Protein AF-0000000078827283 (afdb_homodimer)

Structure (mmCIF, N/CA/C/O backbone):
data_AF-0000000078827283-model_v1
#
loop_
_entity.id
_entity.type
_entity.pdbx_description
1 polymer Mdh
#
loop_
_atom_site.group_PDB
_atom_site.id
_atom_site.type_symbol
_atom_site.label_atom_id
_atom_site.label_alt_id
_atom_site.label_comp_id
_atom_site.label_asym_id
_atom_site.label_entity_id
_atom_site.label_seq_id
_atom_site.pdbx_PDB_ins_code
_atom_site.Cartn_x
_atom_site.Cartn_y
_atom_site.Cartn_z
_atom_site.occupancy
_atom_site.B_iso_or_equiv
_atom_site.auth_seq_id
_atom_site.auth_comp_id
_atom_site.auth_asym_id
_atom_site.auth_atom_id
_atom_site.pdbx_PDB_model_num
ATOM 1 N N . MET A 1 1 ? -11.781 17.469 27.25 1 66.62 1 MET A N 1
ATOM 2 C CA . MET A 1 1 ? -11.227 18.688 26.656 1 66.62 1 MET A CA 1
ATOM 3 C C . MET A 1 1 ? -12.344 19.547 26.062 1 66.62 1 MET A C 1
ATOM 5 O O . MET A 1 1 ? -13.289 19.031 25.469 1 66.62 1 MET A O 1
ATOM 9 N N . THR A 1 2 ? -12.328 20.781 26.469 1 82.56 2 THR A N 1
ATOM 10 C CA . THR A 1 2 ? -13.344 21.719 26 1 82.56 2 THR A CA 1
ATOM 11 C C . THR A 1 2 ? -13.039 22.188 24.594 1 82.56 2 THR A C 1
ATOM 13 O O . THR A 1 2 ? -11.883 22.422 24.25 1 82.56 2 THR A O 1
ATOM 16 N N . TYR A 1 3 ? -14.07 22.078 23.703 1 89.25 3 TYR A N 1
ATOM 17 C CA . TYR A 1 3 ? -13.914 22.469 22.312 1 89.25 3 TYR A CA 1
ATOM 18 C C . TYR A 1 3 ? -14.781 23.672 21.984 1 89.25 3 TYR A C 1
ATOM 20 O O . TYR A 1 3 ? -15.852 23.859 22.578 1 89.25 3 TYR A O 1
ATOM 28 N N . SER A 1 4 ? -14.297 24.547 21.188 1 91.44 4 SER A N 1
ATOM 29 C CA . SER A 1 4 ? -15.047 25.625 20.578 1 91.44 4 SER A CA 1
ATOM 30 C C . SER A 1 4 ? -15.047 25.516 19.047 1 91.44 4 SER A C 1
ATOM 32 O O . SER A 1 4 ? -14.094 25.016 18.453 1 91.44 4 SER A O 1
ATOM 34 N N . LYS A 1 5 ? -16.125 25.969 18.438 1 95.12 5 LYS A N 1
ATOM 35 C CA . LYS A 1 5 ? -16.203 26 16.984 1 95.12 5 LYS A CA 1
ATOM 36 C C . LYS A 1 5 ? -15.75 27.344 16.438 1 95.12 5 LYS A C 1
ATOM 38 O O . LYS A 1 5 ? -16.266 28.391 16.844 1 95.12 5 LYS A O 1
ATOM 43 N N . VAL A 1 6 ? -14.852 27.312 15.562 1 95.44 6 VAL A N 1
ATOM 44 C CA . VAL A 1 6 ? -14.258 28.531 15.031 1 95.44 6 VAL A CA 1
ATOM 45 C C . VAL A 1 6 ? -14.523 28.625 13.531 1 95.44 6 VAL A C 1
ATOM 47 O O . VAL A 1 6 ? -14.445 27.625 12.812 1 95.44 6 VAL A O 1
ATOM 50 N N . LYS A 1 7 ? -14.789 29.844 13.023 1 95.69 7 LYS A N 1
ATOM 51 C CA . LYS A 1 7 ? -15.062 30.031 11.609 1 95.69 7 LYS A CA 1
ATOM 52 C C . LYS A 1 7 ? -13.789 29.891 10.773 1 95.69 7 LYS A C 1
ATOM 54 O O . LYS A 1 7 ? -12.727 30.375 11.172 1 95.69 7 LYS A O 1
ATOM 59 N N . TYR A 1 8 ? -13.938 29.328 9.617 1 96.88 8 TYR A N 1
ATOM 60 C CA . TYR A 1 8 ? -12.82 29.047 8.719 1 96.88 8 TYR A CA 1
ATOM 61 C C . TYR A 1 8 ? -12.156 30.328 8.242 1 96.88 8 TYR A C 1
ATOM 63 O O . TYR A 1 8 ? -10.922 30.438 8.242 1 96.88 8 TYR A O 1
ATOM 71 N N . GLU A 1 9 ? -12.875 31.359 7.824 1 96.25 9 GLU A N 1
ATOM 72 C CA . GLU A 1 9 ? -12.367 32.562 7.168 1 96.25 9 GLU A CA 1
ATOM 73 C C . GLU A 1 9 ? -11.406 33.312 8.07 1 96.25 9 GLU A C 1
ATOM 75 O O . GLU A 1 9 ? -10.32 33.719 7.645 1 96.25 9 GLU A O 1
ATOM 80 N N . GLY A 1 10 ? -11.812 33.531 9.297 1 95.56 10 GLY A N 1
ATOM 81 C CA . GLY A 1 10 ? -10.945 34.219 10.25 1 95.56 10 GLY A CA 1
ATOM 82 C C . GLY A 1 10 ? -9.672 33.438 10.555 1 95.56 10 GLY A C 1
ATOM 83 O O . GLY A 1 10 ? -8.602 34.031 10.68 1 95.56 10 GLY A O 1
ATOM 84 N N . LEU A 1 11 ? -9.883 32.125 10.688 1 96.31 11 LEU A N 1
ATOM 85 C CA . LEU A 1 11 ? -8.75 31.266 10.961 1 96.31 11 LEU A CA 1
ATOM 86 C C . LEU A 1 11 ? -7.742 31.312 9.82 1 96.31 11 LEU A C 1
ATOM 88 O O . LEU A 1 11 ? -6.531 31.344 10.047 1 96.31 11 LEU A O 1
ATOM 92 N N . LYS A 1 12 ? -8.203 31.234 8.609 1 97.88 12 LYS A N 1
ATOM 93 C CA . LYS A 1 12 ? -7.348 31.281 7.426 1 97.88 12 LYS A CA 1
ATOM 94 C C . LYS A 1 12 ? -6.547 32.594 7.387 1 97.88 12 LYS A C 1
ATOM 96 O O . LYS A 1 12 ? -5.336 32.562 7.16 1 97.88 12 LYS A O 1
ATOM 101 N N . LYS A 1 13 ? -7.215 33.688 7.562 1 97.88 13 LYS A N 1
ATOM 102 C CA . LYS A 1 13 ? -6.555 35 7.551 1 97.88 13 LYS A CA 1
ATOM 103 C C . LYS A 1 13 ? -5.48 35.094 8.633 1 97.88 13 LYS A C 1
ATOM 105 O O . LYS A 1 13 ? -4.383 35.594 8.383 1 97.88 13 LYS A O 1
ATOM 110 N N . LEU A 1 14 ? -5.832 34.625 9.797 1 97.62 14 LEU A N 1
ATOM 111 C CA . LEU A 1 14 ? -4.887 34.625 10.906 1 97.62 14 LEU A CA 1
ATOM 112 C C . LEU A 1 14 ? -3.643 33.812 10.57 1 97.62 14 LEU A C 1
ATOM 114 O O . LEU A 1 14 ? -2.518 34.281 10.789 1 97.62 14 LEU A O 1
ATOM 118 N N . CYS A 1 15 ? -3.861 32.625 10.078 1 97.75 15 CYS A N 1
ATOM 119 C CA . CYS A 1 15 ? -2.746 31.75 9.727 1 97.75 15 CYS A CA 1
ATOM 120 C C . CYS A 1 15 ? -1.865 32.375 8.664 1 97.75 15 CYS A C 1
ATOM 122 O O . CYS A 1 15 ? -0.638 32.344 8.75 1 97.75 15 CYS A O 1
ATOM 124 N N . ASP A 1 16 ? -2.488 32.938 7.645 1 98.31 16 ASP A N 1
ATOM 125 C CA . ASP A 1 16 ? -1.742 33.625 6.598 1 98.31 16 ASP A CA 1
ATOM 126 C C . ASP A 1 16 ? -0.838 34.719 7.184 1 98.31 16 ASP A C 1
ATOM 128 O O . ASP A 1 16 ? 0.349 34.781 6.859 1 98.31 16 ASP A O 1
ATOM 132 N N . ILE A 1 17 ? -1.369 35.531 8.039 1 98.12 17 ILE A N 1
ATOM 133 C CA . ILE A 1 17 ? -0.633 36.656 8.641 1 98.12 17 ILE A CA 1
ATOM 134 C C . ILE A 1 17 ? 0.524 36.094 9.477 1 98.12 17 ILE A C 1
ATOM 136 O O . ILE A 1 17 ? 1.636 36.625 9.422 1 98.12 17 ILE A O 1
ATOM 140 N N . VAL A 1 18 ? 0.256 35.094 10.219 1 98.06 18 VAL A N 1
ATOM 141 C CA . VAL A 1 18 ? 1.278 34.5 11.086 1 98.06 18 VAL A CA 1
ATOM 142 C C . VAL A 1 18 ? 2.449 34 10.242 1 98.06 18 VAL A C 1
ATOM 144 O O . VAL A 1 18 ? 3.609 34.281 10.555 1 98.06 18 VAL A O 1
ATOM 147 N N . PHE A 1 19 ? 2.178 33.281 9.156 1 98.31 19 PHE A N 1
ATOM 148 C CA . PHE A 1 19 ? 3.252 32.75 8.328 1 98.31 19 PHE A CA 1
ATOM 149 C C . PHE A 1 19 ? 3.975 33.875 7.594 1 98.31 19 PHE A C 1
ATOM 151 O O . PHE A 1 19 ? 5.184 33.781 7.363 1 98.31 19 PHE A O 1
ATOM 158 N N . GLU A 1 20 ? 3.25 34.938 7.215 1 98.25 20 GLU A N 1
ATOM 159 C CA . GLU A 1 20 ? 3.914 36.094 6.652 1 98.25 20 GLU A CA 1
ATOM 160 C C . GLU A 1 20 ? 4.867 36.719 7.66 1 98.25 20 GLU A C 1
ATOM 162 O O . GLU A 1 20 ? 5.953 37.188 7.297 1 98.25 20 GLU A O 1
ATOM 167 N N . LYS A 1 21 ? 4.441 36.75 8.922 1 97.81 21 LYS A N 1
ATOM 168 C CA . LYS A 1 21 ? 5.273 37.312 9.977 1 97.81 21 LYS A CA 1
ATOM 169 C C . LYS A 1 21 ? 6.52 36.469 10.219 1 97.81 21 LYS A C 1
ATOM 171 O O . LYS A 1 21 ? 7.551 37 10.648 1 97.81 21 LYS A O 1
ATOM 176 N N . PHE A 1 22 ? 6.453 35.219 9.922 1 97.31 22 PHE A N 1
ATOM 177 C CA . PHE A 1 22 ? 7.621 34.375 10 1 97.31 22 PHE A CA 1
ATOM 178 C C . PHE A 1 22 ? 8.602 34.688 8.883 1 97.31 22 PHE A C 1
ATOM 180 O O . PHE A 1 22 ? 9.781 34.312 8.961 1 97.31 22 PHE A O 1
ATOM 187 N N . GLY A 1 23 ? 8.094 35.312 7.777 1 97.69 23 GLY A N 1
ATOM 188 C CA . GLY A 1 23 ? 8.977 35.719 6.695 1 97.69 23 GLY A CA 1
ATOM 189 C C . GLY A 1 23 ? 8.602 35.094 5.363 1 97.69 23 GLY A C 1
ATOM 190 O O . GLY A 1 23 ? 9.227 35.406 4.34 1 97.69 23 GLY A O 1
ATOM 191 N N . PHE A 1 24 ? 7.543 34.312 5.34 1 98.31 24 PHE A N 1
ATOM 192 C CA . PHE A 1 24 ? 7.102 33.719 4.078 1 98.31 24 PHE A CA 1
ATOM 193 C C . PHE A 1 24 ? 6.398 34.781 3.215 1 98.31 24 PHE A C 1
ATOM 195 O O . PHE A 1 24 ? 5.797 35.719 3.734 1 98.31 24 PHE A O 1
ATOM 202 N N . SER A 1 25 ? 6.484 34.625 1.895 1 98.12 25 SER A N 1
ATOM 203 C CA . SER A 1 25 ? 5.703 35.469 0.992 1 98.12 25 SER A CA 1
ATOM 204 C C . SER A 1 25 ? 4.207 35.25 1.171 1 98.12 25 SER A C 1
ATOM 206 O O . SER A 1 25 ? 3.797 34.219 1.722 1 98.12 25 SER A O 1
ATOM 208 N N . PRO A 1 26 ? 3.367 36.094 0.736 1 98.25 26 PRO A N 1
ATOM 209 C CA . PRO A 1 26 ? 1.921 35.875 0.806 1 98.25 26 PRO A CA 1
ATOM 210 C C . PRO A 1 26 ? 1.479 34.594 0.107 1 98.25 26 PRO A C 1
ATOM 212 O O . PRO A 1 26 ? 0.624 33.875 0.621 1 98.25 26 PRO A O 1
ATOM 215 N N . GLU A 1 27 ? 2.086 34.312 -1.007 1 98 27 GLU A N 1
ATOM 216 C CA . GLU A 1 27 ? 1.748 33.125 -1.757 1 98 27 GLU A CA 1
ATOM 217 C C . GLU A 1 27 ? 2.129 31.859 -0.979 1 98 27 GLU A C 1
ATOM 219 O O . GLU A 1 27 ? 1.332 30.922 -0.875 1 98 27 GLU A O 1
ATOM 224 N N . ASP A 1 28 ? 3.346 31.828 -0.481 1 98.31 28 ASP A N 1
ATOM 225 C CA . ASP A 1 28 ? 3.82 30.703 0.303 1 98.31 28 ASP A CA 1
ATOM 226 C C . ASP A 1 28 ? 2.984 30.516 1.568 1 98.31 28 ASP A C 1
ATOM 228 O O . ASP A 1 28 ? 2.627 29.391 1.927 1 98.31 28 ASP A O 1
ATOM 232 N N . SER A 1 29 ? 2.693 31.656 2.221 1 98.5 29 SER A N 1
ATOM 233 C CA . SER A 1 29 ? 1.852 31.609 3.412 1 98.5 29 SER A CA 1
ATOM 234 C C . SER A 1 29 ? 0.492 30.984 3.105 1 98.5 29 SER A C 1
ATOM 236 O O . SER A 1 29 ? 0.003 30.141 3.861 1 98.5 29 SER A O 1
ATOM 238 N N . GLY A 1 30 ? -0.07 31.453 1.986 1 98.38 30 GLY A N 1
ATOM 239 C CA . GLY A 1 30 ? -1.341 30.875 1.562 1 98.38 30 GLY A CA 1
ATOM 240 C C . GLY A 1 30 ? -1.286 29.375 1.352 1 98.38 30 GLY A C 1
ATOM 241 O O . GLY A 1 30 ? -2.213 28.656 1.728 1 98.38 30 GLY A O 1
ATOM 242 N N . THR A 1 31 ? -0.234 28.875 0.751 1 98.06 31 THR A N 1
ATOM 243 C CA . THR A 1 31 ? -0.052 27.453 0.49 1 98.06 31 THR A CA 1
ATOM 244 C C . THR A 1 31 ? 0.039 26.672 1.797 1 98.06 31 THR A C 1
ATOM 246 O O . THR A 1 31 ? -0.623 25.656 1.959 1 98.06 31 THR A O 1
ATOM 249 N N . ILE A 1 32 ? 0.852 27.156 2.695 1 98.5 32 ILE A N 1
ATOM 250 C CA . ILE A 1 32 ? 1.038 26.484 3.975 1 98.5 32 ILE A CA 1
ATOM 251 C C . ILE A 1 32 ? -0.289 26.422 4.727 1 98.5 32 ILE A C 1
ATOM 253 O O . ILE A 1 32 ? -0.672 25.375 5.242 1 98.5 32 ILE A O 1
ATOM 257 N N . THR A 1 33 ? -0.999 27.531 4.742 1 98.5 33 THR A N 1
ATOM 258 C CA . THR A 1 33 ? -2.281 27.656 5.426 1 98.5 33 THR A CA 1
ATOM 259 C C . THR A 1 33 ? -3.311 26.703 4.816 1 98.5 33 THR A C 1
ATOM 261 O O . THR A 1 33 ? -4.055 26.047 5.543 1 98.5 33 THR A O 1
ATOM 264 N N . ASP A 1 34 ? -3.344 26.656 3.506 1 98.25 34 ASP A N 1
ATOM 265 C CA . ASP A 1 34 ? -4.301 25.781 2.816 1 98.25 34 ASP A CA 1
ATOM 266 C C . ASP A 1 34 ? -4.117 24.328 3.225 1 98.25 34 ASP A C 1
ATOM 268 O O . ASP A 1 34 ? -5.094 23.625 3.5 1 98.25 34 ASP A O 1
ATOM 272 N N . VAL A 1 35 ? -2.881 23.875 3.23 1 98.12 35 VAL A N 1
ATOM 273 C CA . VAL A 1 35 ? -2.602 22.484 3.6 1 98.12 35 VAL A CA 1
ATOM 274 C C . VAL A 1 35 ? -2.992 22.25 5.059 1 98.12 35 VAL A C 1
ATOM 276 O O . VAL A 1 35 ? -3.633 21.25 5.383 1 98.12 35 VAL A O 1
ATOM 279 N N . LEU A 1 36 ? -2.59 23.172 5.895 1 97.25 36 LEU A N 1
ATOM 280 C CA . LEU A 1 36 ? -2.828 23.062 7.332 1 97.25 36 LEU A CA 1
ATOM 281 C C . LEU A 1 36 ? -4.32 22.984 7.629 1 97.25 36 LEU A C 1
ATOM 283 O O . LEU A 1 36 ? -4.777 22.078 8.32 1 97.25 36 LEU A O 1
ATOM 287 N N . LEU A 1 37 ? -5.094 23.859 7.07 1 97.88 37 LEU A N 1
ATOM 288 C CA . LEU A 1 37 ? -6.504 23.969 7.426 1 97.88 37 LEU A CA 1
ATOM 289 C C . LEU A 1 37 ? -7.328 22.906 6.715 1 97.88 37 LEU A C 1
ATOM 291 O O . LEU A 1 37 ? -8.383 22.484 7.211 1 97.88 37 LEU A O 1
ATOM 295 N N . LEU A 1 38 ? -6.887 22.453 5.562 1 98.19 38 LEU A N 1
ATOM 296 C CA . LEU A 1 38 ? -7.605 21.359 4.914 1 98.19 38 LEU A CA 1
ATOM 297 C C . LEU A 1 38 ? -7.629 20.125 5.809 1 98.19 38 LEU A C 1
ATOM 299 O O . LEU A 1 38 ? -8.609 19.375 5.812 1 98.19 38 LEU A O 1
ATOM 303 N N . SER A 1 39 ? -6.516 19.906 6.504 1 96.75 39 SER A N 1
ATOM 304 C CA . SER A 1 39 ? -6.488 18.812 7.457 1 96.75 39 SER A CA 1
ATOM 305 C C . SER A 1 39 ? -7.621 18.922 8.469 1 96.75 39 SER A C 1
ATOM 307 O O . SER A 1 39 ? -8.32 17.953 8.742 1 96.75 39 SER A O 1
ATOM 309 N N . ASP A 1 40 ? -7.816 20.094 9.047 1 96.12 40 ASP A N 1
ATOM 310 C CA . ASP A 1 40 ? -8.914 20.328 9.984 1 96.12 40 ASP A CA 1
ATOM 311 C C . ASP A 1 40 ? -10.266 20.125 9.297 1 96.12 40 ASP A C 1
ATOM 313 O O . ASP A 1 40 ? -11.172 19.5 9.867 1 96.12 40 ASP A O 1
ATOM 317 N N . LEU A 1 41 ? -10.391 20.656 8.125 1 98.06 41 LEU A N 1
ATOM 318 C CA . LEU A 1 41 ? -11.641 20.562 7.391 1 98.06 41 LEU A CA 1
ATOM 319 C C . LEU A 1 41 ? -11.984 19.125 7.062 1 98.06 41 LEU A C 1
ATOM 321 O O . LEU A 1 41 ? -13.164 18.766 6.984 1 98.06 41 LEU A O 1
ATOM 325 N N . PHE A 1 42 ? -10.977 18.234 6.879 1 97.38 42 PHE A N 1
ATOM 326 C CA . PHE A 1 42 ? -11.172 16.812 6.605 1 97.38 42 PHE A CA 1
ATOM 327 C C . PHE A 1 42 ? -11.406 16.047 7.898 1 97.38 42 PHE A C 1
ATOM 329 O O . PHE A 1 42 ? -11.641 14.836 7.867 1 97.38 42 PHE A O 1
ATOM 336 N N . GLY A 1 43 ? -11.289 16.75 9.016 1 93.69 43 GLY A N 1
ATOM 337 C CA . GLY A 1 43 ? -11.508 16.109 10.297 1 93.69 43 GLY A CA 1
ATOM 338 C C . GLY A 1 43 ? -10.25 15.445 10.852 1 93.69 43 GLY A C 1
ATOM 339 O O . GLY A 1 43 ? -10.328 14.609 11.75 1 93.69 43 GLY A O 1
ATOM 340 N N . ILE A 1 44 ? -9.148 15.766 10.312 1 91.56 44 ILE A N 1
ATOM 341 C CA . ILE A 1 44 ? -7.867 15.234 10.773 1 91.56 44 ILE A CA 1
ATOM 342 C C . ILE A 1 44 ? -7.172 16.266 11.664 1 91.56 44 ILE A C 1
ATOM 344 O O . ILE A 1 44 ? -6.188 16.891 11.258 1 91.56 44 ILE A O 1
ATOM 348 N N . GLU A 1 45 ? -7.566 16.281 12.812 1 87.81 45 GLU A N 1
ATOM 349 C CA . GLU A 1 45 ? -7.141 17.312 13.758 1 87.81 45 GLU A CA 1
ATOM 350 C C . GLU A 1 45 ? -5.645 17.219 14.031 1 87.81 45 GLU A C 1
ATOM 352 O O . GLU A 1 45 ? -4.977 18.234 14.219 1 87.81 45 GLU A O 1
ATOM 357 N N . SER A 1 46 ? -5.102 16.016 13.977 1 85.38 46 SER A N 1
ATOM 358 C CA . SER A 1 46 ? -3.717 15.75 14.359 1 85.38 46 SER A CA 1
ATOM 359 C C . SER A 1 46 ? -2.746 16.5 13.445 1 85.38 46 SER A C 1
ATOM 361 O O . SER A 1 46 ? -1.596 16.734 13.82 1 85.38 46 SER A O 1
ATOM 363 N N . HIS A 1 47 ? -3.229 16.859 12.258 1 91.44 47 HIS A N 1
ATOM 364 C CA . HIS A 1 47 ? -2.346 17.5 11.289 1 91.44 47 HIS A CA 1
ATOM 365 C C . HIS A 1 47 ? -2.844 18.906 10.938 1 91.44 47 HIS A C 1
ATOM 367 O O . HIS A 1 47 ? -2.357 19.516 9.984 1 91.44 47 HIS A O 1
ATOM 373 N N . GLY A 1 48 ? -3.785 19.406 11.672 1 93.56 48 GLY A N 1
ATOM 374 C CA . GLY A 1 48 ? -4.402 20.688 11.391 1 93.56 48 GLY A CA 1
ATOM 375 C C . GLY A 1 48 ? -3.715 21.844 12.086 1 93.56 48 GLY A C 1
ATOM 376 O O . GLY A 1 48 ? -2.49 21.859 12.227 1 93.56 48 GLY A O 1
ATOM 377 N N . ILE A 1 49 ? -4.445 22.828 12.461 1 93.19 49 ILE A N 1
ATOM 378 C CA . ILE A 1 49 ? -3.955 24.109 12.969 1 93.19 49 ILE A CA 1
ATOM 379 C C . ILE A 1 49 ? -3.197 23.891 14.273 1 93.19 49 ILE A C 1
ATOM 381 O O . ILE A 1 49 ? -2.359 24.703 14.664 1 93.19 49 ILE A O 1
ATOM 385 N N . GLN A 1 50 ? -3.459 22.781 14.922 1 90.44 50 GLN A N 1
ATOM 386 C CA . GLN A 1 50 ? -2.721 22.5 16.141 1 90.44 50 GLN A CA 1
ATOM 387 C C . GLN A 1 50 ? -1.229 22.328 15.859 1 90.44 50 GLN A C 1
ATOM 389 O O . GLN A 1 50 ? -0.403 22.453 16.766 1 90.44 50 GLN A O 1
ATOM 394 N N . ARG A 1 51 ? -0.879 22.109 14.633 1 92.56 51 ARG A N 1
ATOM 395 C CA . ARG A 1 51 ? 0.523 21.969 14.25 1 92.56 51 ARG A CA 1
ATOM 396 C C . ARG A 1 51 ? 1.195 23.344 14.133 1 92.56 51 ARG A C 1
ATOM 398 O O . ARG A 1 51 ? 2.416 23.422 13.984 1 92.56 51 ARG A O 1
ATOM 405 N N . LEU A 1 52 ? 0.451 24.391 14.219 1 95.06 52 LEU A N 1
ATOM 406 C CA . LEU A 1 52 ? 1.028 25.734 14.125 1 95.06 52 LEU A CA 1
ATOM 407 C C . LEU A 1 52 ? 2.107 25.938 15.188 1 95.06 52 LEU A C 1
ATOM 409 O O . LEU A 1 52 ? 3.143 26.547 14.914 1 95.06 52 LEU A O 1
ATOM 413 N N . VAL A 1 53 ? 1.899 25.438 16.375 1 93.88 53 VAL A N 1
ATOM 414 C CA . VAL A 1 53 ? 2.861 25.594 17.469 1 93.88 53 VAL A CA 1
ATOM 415 C C . VAL A 1 53 ? 4.141 24.828 17.125 1 93.88 53 VAL A C 1
ATOM 417 O O . VAL A 1 53 ? 5.242 25.281 17.453 1 93.88 53 VAL A O 1
ATOM 420 N N . LYS A 1 54 ? 3.941 23.688 16.562 1 92 54 LYS A N 1
ATOM 421 C CA . LYS A 1 54 ? 5.09 22.906 16.109 1 92 54 LYS A CA 1
ATOM 422 C C . LYS A 1 54 ? 5.898 23.672 15.062 1 92 54 LYS A C 1
ATOM 424 O O . LYS A 1 54 ? 7.125 23.734 15.148 1 92 54 LYS A O 1
ATOM 429 N N . TYR A 1 55 ? 5.219 24.219 14.094 1 95.38 55 TYR A N 1
ATOM 430 C CA . TYR A 1 55 ? 5.898 24.969 13.047 1 95.38 55 TYR A CA 1
ATOM 431 C C . TYR A 1 55 ? 6.59 26.203 13.609 1 95.38 55 TYR A C 1
ATOM 433 O O . TYR A 1 55 ? 7.703 26.547 13.195 1 95.38 55 TYR A O 1
ATOM 441 N N . TYR A 1 56 ? 5.906 26.844 14.539 1 95.88 56 TYR A N 1
ATOM 442 C CA . TYR A 1 56 ? 6.504 27.984 15.227 1 95.88 56 TYR A CA 1
ATOM 443 C C . TYR A 1 56 ? 7.832 27.609 15.867 1 95.88 56 TYR A C 1
ATOM 445 O O . TYR A 1 56 ? 8.852 28.266 15.648 1 95.88 56 TYR A O 1
ATOM 453 N N . SER A 1 57 ? 7.824 26.547 16.609 1 94.56 57 SER A N 1
ATOM 454 C CA . SER A 1 57 ? 9.023 26.094 17.312 1 94.56 57 SER A CA 1
ATOM 455 C C . SER A 1 57 ? 10.109 25.672 16.328 1 94.56 57 SER A C 1
ATOM 457 O O . SER A 1 57 ? 11.281 26 16.516 1 94.56 57 SER A O 1
ATOM 459 N N . GLU A 1 58 ? 9.742 24.953 15.297 1 96.19 58 GLU A N 1
ATOM 460 C CA . GLU A 1 58 ? 10.695 24.422 14.328 1 96.19 58 GLU A CA 1
ATOM 461 C C . GLU A 1 58 ? 11.32 25.547 13.5 1 96.19 58 GLU A C 1
ATOM 463 O O . GLU A 1 58 ? 12.492 25.484 13.125 1 96.19 58 GLU A O 1
ATOM 468 N N . ILE A 1 59 ? 10.602 26.609 13.203 1 96.44 59 ILE A N 1
ATOM 469 C CA . ILE A 1 59 ? 11.117 27.766 12.484 1 96.44 59 ILE A CA 1
ATOM 470 C C . ILE A 1 59 ? 12.055 28.547 13.398 1 96.44 59 ILE A C 1
ATOM 472 O O . ILE A 1 59 ? 13.172 28.891 13 1 96.44 59 ILE A O 1
ATOM 476 N N . LYS A 1 60 ? 11.648 28.734 14.609 1 94.12 60 LYS A N 1
ATOM 477 C CA . LYS A 1 60 ? 12.43 29.531 15.555 1 94.12 60 LYS A CA 1
ATOM 478 C C . LYS A 1 60 ? 13.758 28.859 15.875 1 94.12 60 LYS A C 1
ATOM 480 O O . LYS A 1 60 ? 14.773 29.531 16.062 1 94.12 60 LYS A O 1
ATOM 485 N N . ASN A 1 61 ? 13.719 27.578 15.938 1 93.88 61 ASN A N 1
ATOM 486 C CA . ASN A 1 61 ? 14.938 26.859 16.297 1 93.88 61 ASN A CA 1
ATOM 487 C C . ASN A 1 61 ? 15.805 26.578 15.07 1 93.88 61 ASN A C 1
ATOM 489 O O . ASN A 1 61 ? 16.875 25.984 15.188 1 93.88 61 ASN A O 1
ATOM 493 N N . GLY A 1 62 ? 15.289 26.938 13.93 1 94.12 62 GLY A N 1
ATOM 494 C CA . GLY A 1 62 ? 16.109 26.875 12.727 1 94.12 62 GLY A CA 1
ATOM 495 C C . GLY A 1 62 ? 15.961 25.578 11.969 1 94.12 62 GLY A C 1
ATOM 496 O O . GLY A 1 62 ? 16.609 25.375 10.945 1 94.12 62 GLY A O 1
ATOM 497 N N . LEU A 1 63 ? 15.117 24.703 12.406 1 96.31 63 LEU A N 1
ATOM 498 C CA . LEU A 1 63 ? 14.898 23.438 11.711 1 96.31 63 LEU A CA 1
ATOM 499 C C . LEU A 1 63 ? 14.305 23.656 10.328 1 96.31 63 LEU A C 1
ATOM 501 O O . LEU A 1 63 ? 14.695 23 9.367 1 96.31 63 LEU A O 1
ATOM 505 N N . ILE A 1 64 ? 13.367 24.578 10.281 1 97.62 64 ILE A N 1
ATOM 506 C CA . ILE A 1 64 ? 12.758 24.953 9.016 1 97.62 64 ILE A CA 1
ATOM 507 C C . ILE A 1 64 ? 13.344 26.281 8.539 1 97.62 64 ILE A C 1
ATOM 509 O O . ILE A 1 64 ? 13.266 27.297 9.242 1 97.62 64 ILE A O 1
ATOM 513 N N . LYS A 1 65 ? 13.875 26.25 7.375 1 97.31 65 LYS A N 1
ATOM 514 C CA . LYS A 1 65 ? 14.422 27.469 6.77 1 97.31 65 LYS A CA 1
ATOM 515 C C . LYS A 1 65 ? 13.359 28.188 5.953 1 97.31 65 LYS A C 1
ATOM 517 O O . LYS A 1 65 ? 12.977 27.734 4.875 1 97.31 65 LYS A O 1
ATOM 522 N N . VAL A 1 66 ? 12.992 29.344 6.352 1 96.94 66 VAL A N 1
ATOM 523 C CA . VAL A 1 66 ? 11.859 30.078 5.812 1 96.94 66 VAL A CA 1
ATOM 524 C C . VAL A 1 66 ? 12.18 30.547 4.395 1 96.94 66 VAL A C 1
ATOM 526 O O . VAL A 1 66 ? 11.305 30.562 3.523 1 96.94 66 VAL A O 1
ATOM 529 N N . ASP A 1 67 ? 13.391 30.922 4.082 1 94 67 ASP A N 1
ATOM 530 C CA . ASP A 1 67 ? 13.766 31.516 2.799 1 94 67 ASP A CA 1
ATOM 531 C C . ASP A 1 67 ? 14.289 30.453 1.835 1 94 67 ASP A C 1
ATOM 533 O O . ASP A 1 67 ? 14.766 30.781 0.747 1 94 67 ASP A O 1
ATOM 537 N N . SER A 1 68 ? 14.133 29.25 2.217 1 95.5 68 SER A N 1
ATOM 538 C CA . SER A 1 68 ? 14.648 28.172 1.382 1 95.5 68 SER A CA 1
ATOM 539 C C . SER A 1 68 ? 13.734 27.906 0.189 1 95.5 68 SER A C 1
ATOM 541 O O . SER A 1 68 ? 12.508 28.031 0.3 1 95.5 68 SER A O 1
ATOM 543 N N . LYS A 1 69 ? 14.344 27.609 -0.924 1 95.38 69 LYS A N 1
ATOM 544 C CA . LYS A 1 69 ? 13.625 27.203 -2.127 1 95.38 69 LYS A CA 1
ATOM 545 C C . LYS A 1 69 ? 14.102 25.844 -2.623 1 95.38 69 LYS A C 1
ATOM 547 O O . LYS A 1 69 ? 15.305 25.578 -2.672 1 95.38 69 LYS A O 1
ATOM 552 N N . PRO A 1 70 ? 13.109 25.016 -2.959 1 97.5 70 PRO A N 1
ATOM 553 C CA . PRO A 1 70 ? 13.523 23.703 -3.477 1 97.5 70 PRO A CA 1
ATOM 554 C C . PRO A 1 70 ? 14.391 23.812 -4.73 1 97.5 70 PRO A C 1
ATOM 556 O O . PRO A 1 70 ? 14.102 24.625 -5.617 1 97.5 70 PRO A O 1
ATOM 559 N N . LYS A 1 71 ? 15.422 23.031 -4.777 1 98.31 71 LYS A N 1
ATOM 560 C CA . LYS A 1 71 ? 16.328 22.984 -5.914 1 98.31 71 LYS A CA 1
ATOM 561 C C . LYS A 1 71 ? 16.141 21.703 -6.719 1 98.31 71 LYS A C 1
ATOM 563 O O . LYS A 1 71 ? 16.094 20.609 -6.148 1 98.31 71 LYS A O 1
ATOM 568 N N . ILE A 1 72 ? 16.078 21.797 -8.023 1 98.56 72 ILE A N 1
ATOM 569 C CA . ILE A 1 72 ? 16 20.625 -8.891 1 98.56 72 ILE A CA 1
ATOM 570 C C . ILE A 1 72 ? 17.406 20.016 -9.047 1 98.56 72 ILE A C 1
ATOM 572 O O . ILE A 1 72 ? 18.328 20.688 -9.5 1 98.56 72 ILE A O 1
ATOM 576 N N . ILE A 1 73 ? 17.578 18.828 -8.719 1 98.25 73 ILE A N 1
ATOM 577 C CA . ILE A 1 73 ? 18.859 18.141 -8.781 1 98.25 73 ILE A CA 1
ATOM 578 C C . ILE A 1 73 ? 18.984 17.422 -10.125 1 98.25 73 ILE A C 1
ATOM 580 O O . ILE A 1 73 ? 20.078 17.375 -10.711 1 98.25 73 ILE A O 1
ATOM 584 N N . LYS A 1 74 ? 17.938 16.766 -10.547 1 98.12 74 LYS A N 1
ATOM 585 C CA . LYS A 1 74 ? 17.844 16.031 -11.805 1 98.12 74 LYS A CA 1
ATOM 586 C C . LYS A 1 74 ? 16.406 16.031 -12.32 1 98.12 74 LYS A C 1
ATOM 588 O O . LYS A 1 74 ? 15.453 15.984 -11.531 1 98.12 74 LYS A O 1
ATOM 593 N N . GLU A 1 75 ? 16.297 16.141 -13.633 1 98.38 75 GLU A N 1
ATOM 594 C CA . GLU A 1 75 ? 14.961 16.156 -14.234 1 98.38 75 GLU A CA 1
ATOM 595 C C . GLU A 1 75 ? 14.945 15.406 -15.562 1 98.38 75 GLU A C 1
ATOM 597 O O . GLU A 1 75 ? 15.883 15.516 -16.359 1 98.38 75 GLU A O 1
ATOM 602 N N . THR A 1 76 ? 14.016 14.562 -15.758 1 98.12 76 THR A N 1
ATOM 603 C CA . THR A 1 76 ? 13.719 13.891 -17.016 1 98.12 76 THR A CA 1
ATOM 604 C C . THR A 1 76 ? 12.297 14.211 -17.484 1 98.12 76 THR A C 1
ATOM 606 O O . THR A 1 76 ? 11.555 14.898 -16.781 1 98.12 76 THR A O 1
ATOM 609 N N . PRO A 1 77 ? 11.914 13.758 -18.625 1 97.56 77 PRO A N 1
ATOM 610 C CA . PRO A 1 77 ? 10.531 13.984 -19.047 1 97.56 77 PRO A CA 1
ATOM 611 C C . PRO A 1 77 ? 9.508 13.352 -18.109 1 97.56 77 PRO A C 1
ATOM 613 O O . PRO A 1 77 ? 8.375 13.836 -18.016 1 97.56 77 PRO A O 1
ATOM 616 N N . VAL A 1 78 ? 9.945 12.383 -17.281 1 98.38 78 VAL A N 1
ATOM 617 C CA . VAL A 1 78 ? 8.953 11.656 -16.5 1 98.38 78 VAL A CA 1
ATOM 618 C C . VAL A 1 78 ? 9.305 11.75 -15.008 1 98.38 78 VAL A C 1
ATOM 620 O O . VAL A 1 78 ? 8.578 11.227 -14.164 1 98.38 78 VAL A O 1
ATOM 623 N N . SER A 1 79 ? 10.438 12.43 -14.664 1 98.75 79 SER A N 1
ATOM 624 C CA . SER A 1 79 ? 10.828 12.398 -13.258 1 98.75 79 SER A CA 1
ATOM 625 C C . SER A 1 79 ? 11.586 13.664 -12.867 1 98.75 79 SER A C 1
ATOM 627 O O . SER A 1 79 ? 12.047 14.406 -13.734 1 98.75 79 SER A O 1
ATOM 629 N N . ALA A 1 80 ? 11.625 13.891 -11.578 1 98.88 80 ALA A N 1
ATOM 630 C CA . ALA A 1 80 ? 12.508 14.906 -11.031 1 98.88 80 ALA A CA 1
ATOM 631 C C . ALA A 1 80 ? 12.891 14.586 -9.586 1 98.88 80 ALA A C 1
ATOM 633 O O . ALA A 1 80 ? 12.172 13.852 -8.898 1 98.88 80 ALA A O 1
ATOM 634 N N . ILE A 1 81 ? 13.992 15.117 -9.172 1 98.81 81 ILE A N 1
ATOM 635 C CA . ILE A 1 81 ? 14.422 15.117 -7.777 1 98.81 81 ILE A CA 1
ATOM 636 C C . ILE A 1 81 ? 14.617 16.547 -7.293 1 98.81 81 ILE A C 1
ATOM 638 O O . ILE A 1 81 ? 15.305 17.344 -7.945 1 98.81 81 ILE A O 1
ATOM 642 N N . LEU A 1 82 ? 14.016 16.812 -6.195 1 98.88 82 LEU A N 1
ATOM 643 C CA . LEU A 1 82 ? 14.18 18.125 -5.57 1 98.88 82 LEU A CA 1
ATOM 644 C C . LEU A 1 82 ? 14.914 18 -4.238 1 98.88 82 LEU A C 1
ATOM 646 O O . LEU A 1 82 ? 14.695 17.047 -3.488 1 98.88 82 LEU A O 1
ATOM 650 N N . ASP A 1 83 ? 15.797 18.906 -3.965 1 98.75 83 ASP A N 1
ATOM 651 C CA . ASP A 1 83 ? 16.297 19.172 -2.619 1 98.75 83 ASP A CA 1
ATOM 652 C C . ASP A 1 83 ? 15.555 20.359 -1.988 1 98.75 83 ASP A C 1
ATOM 654 O O . ASP A 1 83 ? 15.625 21.484 -2.492 1 98.75 83 ASP A O 1
ATOM 658 N N . ALA A 1 84 ? 14.891 20.047 -0.915 1 98.5 84 ALA A N 1
ATOM 659 C CA . ALA A 1 84 ? 14.039 21.078 -0.32 1 98.5 84 ALA A CA 1
ATOM 660 C C . ALA A 1 84 ? 14.867 22.062 0.496 1 98.5 84 ALA A C 1
ATOM 662 O O . ALA A 1 84 ? 14.375 23.125 0.892 1 98.5 84 ALA A O 1
ATOM 663 N N . GLN A 1 85 ? 16.141 21.734 0.762 1 97.81 85 GLN A N 1
ATOM 664 C CA . GLN A 1 85 ? 17.094 22.594 1.468 1 97.81 85 GLN A CA 1
ATOM 665 C C . GLN A 1 85 ? 16.531 23.031 2.82 1 97.81 85 GLN A C 1
ATOM 667 O O . GLN A 1 85 ? 16.562 24.219 3.162 1 97.81 85 GLN A O 1
ATOM 672 N N . ALA A 1 86 ? 15.914 22.094 3.471 1 97.94 86 ALA A N 1
ATOM 673 C CA . ALA A 1 86 ? 15.383 22.25 4.82 1 97.94 86 ALA A CA 1
ATOM 674 C C . ALA A 1 86 ? 14.258 23.281 4.852 1 97.94 86 ALA A C 1
ATOM 676 O O . ALA A 1 86 ? 14.016 23.922 5.883 1 97.94 86 ALA A O 1
ATOM 677 N N . GLY A 1 87 ? 13.641 23.5 3.742 1 97.94 87 GLY A N 1
ATOM 678 C CA . GLY A 1 87 ? 12.508 24.406 3.689 1 97.94 87 GLY A CA 1
ATOM 679 C C . GLY A 1 87 ? 11.219 23.797 4.188 1 97.94 87 GLY A C 1
ATOM 680 O O . GLY A 1 87 ? 11.211 22.641 4.641 1 97.94 87 GLY A O 1
ATOM 681 N N . MET A 1 88 ? 10.133 24.594 4.109 1 98.12 88 MET A N 1
ATOM 682 C CA . MET A 1 88 ? 8.805 24.156 4.539 1 98.12 88 MET A CA 1
ATOM 683 C C . MET A 1 88 ? 8.289 23.016 3.67 1 98.12 88 MET A C 1
ATOM 685 O O . MET A 1 88 ? 8.234 23.141 2.445 1 98.12 88 MET A O 1
ATOM 689 N N . GLY A 1 89 ? 7.875 21.891 4.293 1 98.31 89 GLY A N 1
ATOM 690 C CA . GLY A 1 89 ? 7.477 20.688 3.566 1 98.31 89 GLY A CA 1
ATOM 691 C C . GLY A 1 89 ? 6.301 20.922 2.639 1 98.31 89 GLY A C 1
ATOM 692 O O . GLY A 1 89 ? 6.246 20.359 1.544 1 98.31 89 GLY A O 1
ATOM 693 N N . GLN A 1 90 ? 5.359 21.75 3.061 1 98.62 90 GLN A N 1
ATOM 694 C CA . GLN A 1 90 ? 4.172 22.031 2.26 1 98.62 90 GLN A CA 1
ATOM 695 C C . GLN A 1 90 ? 4.543 22.688 0.936 1 98.62 90 GLN A C 1
ATOM 697 O O . GLN A 1 90 ? 3.949 22.391 -0.102 1 98.62 90 GLN A O 1
ATOM 702 N N . LEU A 1 91 ? 5.496 23.578 0.983 1 98.75 91 LEU A N 1
ATOM 703 C CA . LEU A 1 91 ? 5.922 24.281 -0.221 1 98.75 91 LEU A CA 1
ATOM 704 C C . LEU A 1 91 ? 6.664 23.344 -1.168 1 98.75 91 LEU A C 1
ATOM 706 O O . LEU A 1 91 ? 6.41 23.359 -2.375 1 98.75 91 LEU A O 1
ATOM 710 N N . ALA A 1 92 ? 7.566 22.562 -0.602 1 98.69 92 ALA A N 1
ATOM 711 C CA . ALA A 1 92 ? 8.273 21.562 -1.409 1 98.69 92 ALA A CA 1
ATOM 712 C C . ALA A 1 92 ? 7.301 20.547 -2.006 1 98.69 92 ALA A C 1
ATOM 714 O O . ALA A 1 92 ? 7.43 20.172 -3.172 1 98.69 92 ALA A O 1
ATOM 715 N N . GLY A 1 93 ? 6.328 20.109 -1.188 1 98.81 93 GLY A N 1
ATOM 716 C CA . GLY A 1 93 ? 5.348 19.125 -1.645 1 98.81 93 GLY A CA 1
ATOM 717 C C . GLY A 1 93 ? 4.484 19.641 -2.781 1 98.81 93 GLY A C 1
ATOM 718 O O . GLY A 1 93 ? 4.281 18.938 -3.775 1 98.81 93 GLY A O 1
ATOM 719 N N . ARG A 1 94 ? 3.998 20.828 -2.652 1 98.75 94 ARG A N 1
ATOM 720 C CA . ARG A 1 94 ? 3.15 21.406 -3.689 1 98.75 94 ARG A CA 1
ATOM 721 C C . ARG A 1 94 ? 3.92 21.562 -4.996 1 98.75 94 ARG A C 1
ATOM 723 O O . ARG A 1 94 ? 3.406 21.25 -6.07 1 98.75 94 ARG A O 1
ATOM 730 N N . LYS A 1 95 ? 5.133 22.094 -4.887 1 98.81 95 LYS A N 1
ATOM 731 C CA . LYS A 1 95 ? 5.965 22.25 -6.078 1 98.81 95 LYS A CA 1
ATOM 732 C C . LYS A 1 95 ? 6.191 20.906 -6.762 1 98.81 95 LYS A C 1
ATOM 734 O O . LYS A 1 95 ? 6.047 20.781 -7.98 1 98.81 95 LYS A O 1
ATOM 739 N N . ALA A 1 96 ? 6.516 19.922 -5.992 1 98.94 96 ALA A N 1
ATOM 740 C CA . ALA A 1 96 ? 6.832 18.594 -6.52 1 98.94 96 ALA A CA 1
ATOM 741 C C . ALA A 1 96 ? 5.613 17.969 -7.184 1 98.94 96 ALA A C 1
ATOM 743 O O . ALA A 1 96 ? 5.719 17.391 -8.266 1 98.94 96 ALA A O 1
ATOM 744 N N . MET A 1 97 ? 4.449 18.062 -6.559 1 98.94 97 MET A N 1
ATOM 745 C CA . MET A 1 97 ? 3.256 17.469 -7.16 1 98.94 97 MET A CA 1
ATOM 746 C C . MET A 1 97 ? 2.867 18.219 -8.438 1 98.94 97 MET A C 1
ATOM 748 O O . MET A 1 97 ? 2.43 17.609 -9.406 1 98.94 97 MET A O 1
ATOM 752 N N . ASN A 1 98 ? 3.006 19.547 -8.398 1 98.94 98 ASN A N 1
ATOM 753 C CA . ASN A 1 98 ? 2.742 20.297 -9.625 1 98.94 98 ASN A CA 1
ATOM 754 C C . ASN A 1 98 ? 3.643 19.828 -10.766 1 98.94 98 ASN A C 1
ATOM 756 O O . ASN A 1 98 ? 3.193 19.703 -11.906 1 98.94 98 ASN A O 1
ATOM 760 N N . MET A 1 99 ? 4.898 19.578 -10.469 1 98.94 99 MET A N 1
ATOM 761 C CA . MET A 1 99 ? 5.82 19.062 -11.477 1 98.94 99 MET A CA 1
ATOM 762 C C . MET A 1 99 ? 5.375 17.688 -11.969 1 98.94 99 MET A C 1
ATOM 764 O O . MET A 1 99 ? 5.418 17.406 -13.172 1 98.94 99 MET A O 1
ATOM 768 N N . ALA A 1 100 ? 4.965 16.797 -11.047 1 98.94 100 ALA A N 1
ATOM 769 C CA . ALA A 1 100 ? 4.484 15.469 -11.422 1 98.94 100 ALA A CA 1
ATOM 770 C C . ALA A 1 100 ? 3.27 15.562 -12.344 1 98.94 100 ALA A C 1
ATOM 772 O O . ALA A 1 100 ? 3.166 14.828 -13.328 1 98.94 100 ALA A O 1
ATOM 773 N N . ILE A 1 101 ? 2.359 16.469 -12.008 1 98.94 101 ILE A N 1
ATOM 774 C CA . ILE A 1 101 ? 1.146 16.688 -12.781 1 98.94 101 ILE A CA 1
ATOM 775 C C . ILE A 1 101 ? 1.512 17.141 -14.195 1 98.94 101 ILE A C 1
ATOM 777 O O . ILE A 1 101 ? 0.992 16.609 -15.18 1 98.94 101 ILE A O 1
ATOM 781 N N . GLU A 1 102 ? 2.422 18.109 -14.289 1 98.88 102 GLU A N 1
ATOM 782 C CA . GLU A 1 102 ? 2.842 18.609 -15.594 1 98.88 102 GLU A CA 1
ATOM 783 C C . GLU A 1 102 ? 3.479 17.5 -16.422 1 98.88 102 GLU A C 1
ATOM 785 O O . GLU A 1 102 ? 3.195 17.375 -17.625 1 98.88 102 GLU A O 1
ATOM 790 N N . LYS A 1 103 ? 4.316 16.734 -15.859 1 98.81 103 LYS A N 1
ATOM 791 C CA . LYS A 1 103 ? 4.953 15.617 -16.562 1 98.81 103 LYS A CA 1
ATOM 792 C C . LYS A 1 103 ? 3.924 14.578 -17 1 98.81 103 LYS A C 1
ATOM 794 O O . LYS A 1 103 ? 4.07 13.953 -18.047 1 98.81 103 LYS A O 1
ATOM 799 N N . ALA A 1 104 ? 2.957 14.297 -16.125 1 98.81 104 ALA A N 1
ATOM 800 C CA . ALA A 1 104 ? 1.9 13.344 -16.469 1 98.81 104 ALA A CA 1
ATOM 801 C C . ALA A 1 104 ? 1.102 13.82 -17.688 1 98.81 104 ALA A C 1
ATOM 803 O O . ALA A 1 104 ? 0.766 13.023 -18.562 1 98.81 104 ALA A O 1
ATOM 804 N N . LYS A 1 105 ? 0.782 15.094 -17.719 1 98.56 105 LYS A N 1
ATOM 805 C CA . LYS A 1 105 ? 0.004 15.656 -18.812 1 98.56 105 LYS A CA 1
ATOM 806 C C . LYS A 1 105 ? 0.782 15.594 -20.125 1 98.56 105 LYS A C 1
ATOM 808 O O . LYS A 1 105 ? 0.19 15.477 -21.203 1 98.56 105 LYS A O 1
ATOM 813 N N . THR A 1 106 ? 2.104 15.555 -20.016 1 98.12 106 THR A N 1
ATOM 814 C CA . THR A 1 106 ? 2.945 15.594 -21.203 1 98.12 106 THR A CA 1
ATOM 815 C C . THR A 1 106 ? 3.355 14.18 -21.609 1 98.12 106 THR A C 1
ATOM 817 O O . THR A 1 106 ? 3.363 13.852 -22.797 1 98.12 106 THR A O 1
ATOM 820 N N . SER A 1 107 ? 3.646 13.336 -20.625 1 97.81 107 SER A N 1
ATOM 821 C CA . SER A 1 107 ? 4.277 12.055 -20.922 1 97.81 107 SER A CA 1
ATOM 822 C C . SER A 1 107 ? 3.396 10.891 -20.5 1 97.81 107 SER A C 1
ATOM 824 O O . SER A 1 107 ? 3.738 9.727 -20.719 1 97.81 107 SER A O 1
ATOM 826 N N . GLY A 1 108 ? 2.318 11.164 -19.859 1 98.38 108 GLY A N 1
ATOM 827 C CA . GLY A 1 108 ? 1.417 10.125 -19.391 1 98.38 108 GLY A CA 1
ATOM 828 C C . GLY A 1 108 ? 1.59 9.812 -17.922 1 98.38 108 GLY A C 1
ATOM 829 O O . GLY A 1 108 ? 0.667 9.312 -17.266 1 98.38 108 GLY A O 1
ATOM 830 N N . MET A 1 109 ? 2.781 10.062 -17.422 1 98.44 109 MET A N 1
ATOM 831 C CA . MET A 1 109 ? 3.059 9.844 -16 1 98.44 109 MET A CA 1
ATOM 832 C C . MET A 1 109 ? 4.219 10.719 -15.531 1 98.44 109 MET A C 1
ATOM 834 O O . MET A 1 109 ? 5.062 11.117 -16.344 1 98.44 109 MET A O 1
ATOM 838 N N . GLY A 1 110 ? 4.258 11.039 -14.273 1 98.81 110 GLY A N 1
ATOM 839 C CA . GLY A 1 110 ? 5.336 11.789 -13.656 1 98.81 110 GLY A CA 1
ATOM 840 C C . GLY A 1 110 ? 5.605 11.375 -12.219 1 98.81 110 GLY A C 1
ATOM 841 O O . GLY A 1 110 ? 4.668 11.172 -11.445 1 98.81 110 GLY A O 1
ATOM 842 N N . MET A 1 111 ? 6.875 11.188 -11.891 1 98.88 111 MET A N 1
ATOM 843 C CA . MET A 1 111 ? 7.328 10.891 -10.539 1 98.88 111 MET A CA 1
ATOM 844 C C . MET A 1 111 ? 8.328 11.938 -10.047 1 98.88 111 MET A C 1
ATOM 846 O O . MET A 1 111 ? 9.281 12.258 -10.75 1 98.88 111 MET A O 1
ATOM 850 N N . VAL A 1 112 ? 8.055 12.43 -8.914 1 98.94 112 VAL A N 1
ATOM 851 C CA . VAL A 1 112 ? 8.969 13.406 -8.336 1 98.94 112 VAL A CA 1
ATOM 852 C C . VAL A 1 112 ? 9.273 13.039 -6.887 1 98.94 112 VAL A C 1
ATOM 854 O O . VAL A 1 112 ? 8.359 12.75 -6.109 1 98.94 112 VAL A O 1
ATOM 857 N N . VAL A 1 113 ? 10.508 12.984 -6.539 1 98.94 113 VAL A N 1
ATOM 858 C CA . VAL A 1 113 ? 10.938 12.711 -5.168 1 98.94 113 VAL A CA 1
ATOM 859 C C . VAL A 1 113 ? 11.609 13.953 -4.578 1 98.94 113 VAL A C 1
ATOM 861 O O . VAL A 1 113 ? 12.172 14.766 -5.312 1 98.94 113 VAL A O 1
ATOM 864 N N . VAL A 1 114 ? 11.43 14.141 -3.303 1 98.94 114 VAL A N 1
ATOM 865 C CA . VAL A 1 114 ? 11.992 15.273 -2.574 1 98.94 114 VAL A CA 1
ATOM 866 C C . VAL A 1 114 ? 12.836 14.766 -1.404 1 98.94 114 VAL A C 1
ATOM 868 O O . VAL A 1 114 ? 12.414 13.875 -0.664 1 98.94 114 VAL A O 1
ATOM 871 N N . ARG A 1 115 ? 14.047 15.273 -1.242 1 98.62 115 ARG A N 1
ATOM 872 C CA . ARG A 1 115 ? 14.859 15 -0.063 1 98.62 115 ARG A CA 1
ATOM 873 C C . ARG A 1 115 ? 15.094 16.266 0.747 1 98.62 115 ARG A C 1
ATOM 875 O O . ARG A 1 115 ? 14.859 17.375 0.258 1 98.62 115 ARG A O 1
ATOM 882 N N . ASN A 1 116 ? 15.492 16.125 1.99 1 97.94 116 ASN A N 1
ATOM 883 C CA . ASN A 1 116 ? 15.891 17.219 2.865 1 97.94 116 ASN A CA 1
ATOM 884 C C . ASN A 1 116 ? 14.773 18.234 3.037 1 97.94 116 ASN A C 1
ATOM 886 O O . ASN A 1 116 ? 14.992 19.438 2.877 1 97.94 116 ASN A O 1
ATOM 890 N N . SER A 1 117 ? 13.609 17.688 3.207 1 98.06 117 SER A N 1
ATOM 891 C CA . SER A 1 117 ? 12.422 18.5 3.469 1 98.06 117 SER A CA 1
ATOM 892 C C . SER A 1 117 ? 12.086 18.516 4.957 1 98.06 117 SER A C 1
ATOM 894 O O . SER A 1 117 ? 12.945 18.25 5.797 1 98.06 117 SER A O 1
ATOM 896 N N . ASN A 1 118 ? 10.938 19 5.297 1 97.94 118 ASN A N 1
ATOM 897 C CA . ASN A 1 118 ? 10.312 18.953 6.613 1 97.94 118 ASN A CA 1
ATOM 898 C C . ASN A 1 118 ? 8.859 18.484 6.527 1 97.94 118 ASN A C 1
ATOM 900 O O . ASN A 1 118 ? 8.414 18.031 5.473 1 97.94 118 ASN A O 1
ATOM 904 N N . HIS A 1 119 ? 8.18 18.406 7.629 1 96.62 119 HIS A N 1
ATOM 905 C CA . HIS A 1 119 ? 6.789 17.953 7.68 1 96.62 119 HIS A CA 1
ATOM 906 C C . HIS A 1 119 ? 5.938 18.672 6.641 1 96.62 119 HIS A C 1
ATOM 908 O O . HIS A 1 119 ? 6.051 19.891 6.484 1 96.62 119 HIS A O 1
ATOM 914 N N . TYR A 1 120 ? 5.102 17.922 5.879 1 97.75 120 TYR A N 1
ATOM 915 C CA . TYR A 1 120 ? 4.391 18.578 4.789 1 97.75 120 TYR A CA 1
ATOM 916 C C . TYR A 1 120 ? 2.883 18.484 4.988 1 97.75 120 TYR A C 1
ATOM 918 O O . TYR A 1 120 ? 2.111 18.719 4.055 1 97.75 120 TYR A O 1
ATOM 926 N N . GLY A 1 121 ? 2.396 18.062 6.145 1 96.69 121 GLY A N 1
ATOM 927 C CA . GLY A 1 121 ? 0.967 17.984 6.402 1 96.69 121 GLY A CA 1
ATOM 928 C C . GLY A 1 121 ? 0.382 16.609 6.078 1 96.69 121 GLY A C 1
ATOM 929 O O . GLY A 1 121 ? 0.923 15.586 6.488 1 96.69 121 GLY A O 1
ATOM 930 N N . ILE A 1 122 ? -0.81 16.625 5.422 1 97.38 122 ILE A N 1
ATOM 931 C CA . ILE A 1 122 ? -1.475 15.359 5.117 1 97.38 122 ILE A CA 1
ATOM 932 C C . ILE A 1 122 ? -1.167 14.953 3.68 1 97.38 122 ILE A C 1
ATOM 934 O O . ILE A 1 122 ? -1.21 15.781 2.768 1 97.38 122 ILE A O 1
ATOM 938 N N . ALA A 1 123 ? -0.902 13.688 3.51 1 98.56 123 ALA A N 1
ATOM 939 C CA . ALA A 1 123 ? -0.523 13.164 2.199 1 98.56 123 ALA A CA 1
ATOM 940 C C . ALA A 1 123 ? -1.663 13.312 1.197 1 98.56 123 ALA A C 1
ATOM 942 O O . ALA A 1 123 ? -1.428 13.547 0.009 1 98.56 123 ALA A O 1
ATOM 943 N N . GLY A 1 124 ? -2.877 13.242 1.702 1 98.69 124 GLY A N 1
ATOM 944 C CA . GLY A 1 124 ? -4.055 13.297 0.851 1 98.69 124 GLY A CA 1
ATOM 945 C C . GLY A 1 124 ? -4.191 14.609 0.104 1 98.69 124 GLY A C 1
ATOM 946 O O . GLY A 1 124 ? -4.789 14.656 -0.972 1 98.69 124 GLY A O 1
ATOM 947 N N . TYR A 1 125 ? -3.611 15.688 0.643 1 98.75 125 TYR A N 1
ATOM 948 C CA . TYR A 1 125 ? -3.666 16.984 -0.015 1 98.75 125 TYR A CA 1
ATOM 949 C C . TYR A 1 125 ? -3.039 16.922 -1.402 1 98.75 125 TYR A C 1
ATOM 951 O O . TYR A 1 125 ? -3.621 17.406 -2.375 1 98.75 125 TYR A O 1
ATOM 959 N N . TYR A 1 126 ? -1.952 16.312 -1.499 1 98.94 126 TYR A N 1
ATOM 960 C CA . TYR A 1 126 ? -1.169 16.328 -2.73 1 98.94 126 TYR A CA 1
ATOM 961 C C . TYR A 1 126 ? -1.746 15.352 -3.75 1 98.94 126 TYR A C 1
ATOM 963 O O . TYR A 1 126 ? -1.763 15.641 -4.949 1 98.94 126 TYR A O 1
ATOM 971 N N . ALA A 1 127 ? -2.152 14.188 -3.256 1 98.94 127 ALA A N 1
ATOM 972 C CA . ALA A 1 127 ? -2.857 13.273 -4.156 1 98.94 127 ALA A CA 1
ATOM 973 C C . ALA A 1 127 ? -4.098 13.945 -4.746 1 98.94 127 ALA A C 1
ATOM 975 O O . ALA A 1 127 ? -4.391 13.781 -5.934 1 98.94 127 ALA A O 1
ATOM 976 N N . LYS A 1 128 ? -4.789 14.641 -3.941 1 98.81 128 LYS A N 1
ATOM 977 C CA . LYS A 1 128 ? -5.996 15.359 -4.348 1 98.81 128 LYS A CA 1
ATOM 978 C C . LYS A 1 128 ? -5.684 16.422 -5.395 1 98.81 128 LYS A C 1
ATOM 980 O O . LYS A 1 128 ? -6.492 16.672 -6.285 1 98.81 128 LYS A O 1
ATOM 985 N N . MET A 1 129 ? -4.531 17.094 -5.324 1 98.88 129 MET A N 1
ATOM 986 C CA . MET A 1 129 ? -4.125 18.078 -6.332 1 98.88 129 MET A CA 1
ATOM 987 C C . MET A 1 129 ? -4.18 17.469 -7.73 1 98.88 129 MET A C 1
ATOM 989 O O . MET A 1 129 ? -4.684 18.094 -8.664 1 98.88 129 MET A O 1
ATOM 993 N N . ALA A 1 130 ? -3.633 16.234 -7.848 1 98.94 130 ALA A N 1
ATOM 994 C CA . ALA A 1 130 ? -3.65 15.562 -9.141 1 98.94 130 ALA A CA 1
ATOM 995 C C . ALA A 1 130 ? -5.074 15.18 -9.539 1 98.94 130 ALA A C 1
ATOM 997 O O . ALA A 1 130 ? -5.465 15.336 -10.695 1 98.94 130 ALA A O 1
ATOM 998 N N . GLU A 1 131 ? -5.793 14.648 -8.586 1 98.88 131 GLU A N 1
ATOM 999 C CA . GLU A 1 131 ? -7.184 14.258 -8.812 1 98.88 131 GLU A CA 1
ATOM 1000 C C . GLU A 1 131 ? -8 15.43 -9.359 1 98.88 131 GLU A C 1
ATOM 1002 O O . GLU A 1 131 ? -8.797 15.25 -10.281 1 98.88 131 GLU A O 1
ATOM 1007 N N . GLU A 1 132 ? -7.801 16.609 -8.82 1 98.62 132 GLU A N 1
ATOM 1008 C CA . GLU A 1 132 ? -8.539 17.797 -9.227 1 98.62 132 GLU A CA 1
ATOM 1009 C C . GLU A 1 132 ? -8.188 18.203 -10.656 1 98.62 132 GLU A C 1
ATOM 1011 O O . GLU A 1 132 ? -8.938 18.922 -11.305 1 98.62 132 GLU A O 1
ATOM 1016 N N . GLU A 1 133 ? -7.074 17.734 -11.164 1 98.81 133 GLU A N 1
ATOM 1017 C CA . GLU A 1 133 ? -6.652 17.984 -12.547 1 98.81 133 GLU A CA 1
ATOM 1018 C C . GLU A 1 133 ? -7.082 16.844 -13.469 1 98.81 133 GLU A C 1
ATOM 1020 O O . GLU A 1 133 ? -6.641 16.781 -14.617 1 98.81 133 GLU A O 1
ATOM 1025 N N . GLY A 1 134 ? -7.863 15.93 -12.977 1 98.69 134 GLY A N 1
ATOM 1026 C CA . GLY A 1 134 ? -8.336 14.812 -13.773 1 98.69 134 GLY A CA 1
ATOM 1027 C C . GLY A 1 134 ? -7.309 13.703 -13.914 1 98.69 134 GLY A C 1
ATOM 1028 O O . GLY A 1 134 ? -7.246 13.039 -14.945 1 98.69 134 GLY A O 1
ATOM 1029 N N . LEU A 1 135 ? -6.43 13.547 -12.945 1 98.94 135 LEU A N 1
ATOM 1030 C CA . LEU A 1 135 ? -5.371 12.547 -12.961 1 98.94 135 LEU A CA 1
ATOM 1031 C C . LEU A 1 135 ? -5.473 11.633 -11.742 1 98.94 135 LEU A C 1
ATOM 1033 O O . LEU A 1 135 ? -6.223 11.922 -10.805 1 98.94 135 LEU A O 1
ATOM 1037 N N . LEU A 1 136 ? -4.836 10.5 -11.781 1 98.94 136 LEU A N 1
ATOM 1038 C CA . LEU A 1 136 ? -4.562 9.695 -10.594 1 98.94 136 LEU A CA 1
ATOM 1039 C C . LEU A 1 136 ? -3.348 10.234 -9.844 1 98.94 136 LEU A C 1
ATOM 1041 O O . LEU A 1 136 ? -2.303 10.484 -10.445 1 98.94 136 LEU A O 1
ATOM 1045 N N . GLY A 1 137 ? -3.535 10.508 -8.555 1 98.94 137 GLY A N 1
ATOM 1046 C CA . GLY A 1 137 ? -2.443 11.047 -7.758 1 98.94 137 GLY A CA 1
ATOM 1047 C C . GLY A 1 137 ? -2.006 10.125 -6.641 1 98.94 137 GLY A C 1
ATOM 1048 O O . GLY A 1 137 ? -2.836 9.461 -6.016 1 98.94 137 GLY A O 1
ATOM 1049 N N . ILE A 1 138 ? -0.689 10.047 -6.379 1 98.94 138 ILE A N 1
ATOM 1050 C CA . ILE A 1 138 ? -0.1 9.312 -5.266 1 98.94 138 ILE A CA 1
ATOM 1051 C C . ILE A 1 138 ? 0.856 10.219 -4.496 1 98.94 138 ILE A C 1
ATOM 1053 O O . ILE A 1 138 ? 1.617 10.984 -5.102 1 98.94 138 ILE A O 1
ATOM 1057 N N . SER A 1 139 ? 0.78 10.141 -3.207 1 98.94 139 SER A N 1
ATOM 1058 C CA . SER A 1 139 ? 1.688 10.891 -2.344 1 98.94 139 SER A CA 1
ATOM 1059 C C . SER A 1 139 ? 2.119 10.055 -1.142 1 98.94 139 SER A C 1
ATOM 1061 O O . SER A 1 139 ? 1.303 9.344 -0.546 1 98.94 139 SER A O 1
ATOM 1063 N N . MET A 1 140 ? 3.402 10.086 -0.851 1 98.94 140 MET A N 1
ATOM 1064 C CA . MET A 1 140 ? 3.994 9.414 0.302 1 98.94 140 MET A CA 1
ATOM 1065 C C . MET A 1 140 ? 5.023 10.305 0.987 1 98.94 140 MET A C 1
ATOM 1067 O O . MET A 1 140 ? 5.555 11.227 0.372 1 98.94 140 MET A O 1
ATOM 1071 N N . THR A 1 141 ? 5.258 10.055 2.215 1 98.81 141 THR A N 1
ATOM 1072 C CA . THR A 1 141 ? 6.324 10.727 2.955 1 98.81 141 THR A CA 1
ATOM 1073 C C . THR A 1 141 ? 6.871 9.828 4.055 1 98.81 141 THR A C 1
ATOM 1075 O O . THR A 1 141 ? 6.145 8.984 4.594 1 98.81 141 THR A O 1
ATOM 1078 N N . ASN A 1 142 ? 8.18 9.891 4.297 1 98.38 142 ASN A N 1
ATOM 1079 C CA . ASN A 1 142 ? 8.68 9.258 5.516 1 98.38 142 ASN A CA 1
ATOM 1080 C C . ASN A 1 142 ? 8.656 10.227 6.695 1 98.38 142 ASN A C 1
ATOM 1082 O O . ASN A 1 142 ? 8.242 11.383 6.551 1 98.38 142 ASN A O 1
ATOM 1086 N N . SER A 1 143 ? 8.93 9.812 7.84 1 95.5 143 SER A N 1
ATOM 1087 C CA . SER A 1 143 ? 8.914 10.594 9.07 1 95.5 143 SER A CA 1
ATOM 1088 C C . SER A 1 143 ? 9.859 10 10.109 1 95.5 143 SER A C 1
ATOM 1090 O O . SER A 1 143 ? 10.445 8.93 9.891 1 95.5 143 SER A O 1
ATOM 1092 N N . PRO A 1 144 ? 10.016 10.734 11.211 1 94.44 144 PRO A N 1
ATOM 1093 C CA . PRO A 1 144 ? 10.828 10.125 12.266 1 94.44 144 PRO A CA 1
ATOM 1094 C C . PRO A 1 144 ? 10.32 8.734 12.664 1 94.44 144 PRO A C 1
ATOM 1096 O O . PRO A 1 144 ? 9.102 8.508 12.703 1 94.44 144 PRO A O 1
ATOM 1099 N N . ALA A 1 145 ? 11.242 7.914 13.031 1 95.69 145 ALA A N 1
ATOM 1100 C CA . ALA A 1 145 ? 10.93 6.52 13.344 1 95.69 145 ALA A CA 1
ATOM 1101 C C . ALA A 1 145 ? 10.055 6.422 14.586 1 95.69 145 ALA A C 1
ATOM 1103 O O . ALA A 1 145 ? 10.398 6.961 15.641 1 95.69 145 ALA A O 1
ATOM 1104 N N . VAL A 1 146 ? 8.938 5.715 14.391 1 95.5 146 VAL A N 1
ATOM 1105 C CA . VAL A 1 146 ? 8.055 5.477 15.523 1 95.5 146 VAL A CA 1
ATOM 1106 C C . VAL A 1 146 ? 7.488 4.059 15.453 1 95.5 146 VAL A C 1
ATOM 1108 O O . VAL A 1 146 ? 6.941 3.551 16.438 1 95.5 146 VAL A O 1
ATOM 1111 N N . ILE A 1 147 ? 7.598 3.41 14.312 1 96.94 147 ILE A N 1
ATOM 1112 C CA . ILE A 1 147 ? 7.105 2.049 14.133 1 96.94 147 ILE A CA 1
ATOM 1113 C C . ILE A 1 147 ? 8.227 1.051 14.406 1 96.94 147 ILE A C 1
ATOM 1115 O O . ILE A 1 147 ? 9.367 1.25 13.969 1 96.94 147 ILE A O 1
ATOM 1119 N N . ILE A 1 148 ? 7.902 -0.001 15.094 1 96.88 148 ILE A N 1
ATOM 1120 C CA . ILE A 1 148 ? 8.82 -1.098 15.383 1 96.88 148 ILE A CA 1
ATOM 1121 C C . ILE A 1 148 ? 8.641 -2.207 14.344 1 96.88 148 ILE A C 1
ATOM 1123 O O . ILE A 1 148 ? 7.52 -2.656 14.102 1 96.88 148 ILE A O 1
ATOM 1127 N N . PRO A 1 149 ? 9.727 -2.631 13.68 1 97.62 149 PRO A N 1
ATOM 1128 C CA . PRO A 1 149 ? 9.586 -3.771 12.773 1 97.62 149 PRO A CA 1
ATOM 1129 C C . PRO A 1 149 ? 9.133 -5.043 13.484 1 97.62 149 PRO A C 1
ATOM 1131 O O . PRO A 1 149 ? 9.422 -5.227 14.672 1 97.62 149 PRO A O 1
ATOM 1134 N N . THR A 1 150 ? 8.398 -5.922 12.781 1 97.31 150 THR A N 1
ATOM 1135 C CA . THR A 1 150 ? 7.969 -7.195 13.344 1 97.31 150 THR A CA 1
ATOM 1136 C C . THR A 1 150 ? 9.148 -7.953 13.938 1 97.31 150 THR A C 1
ATOM 1138 O O . THR A 1 150 ? 10.195 -8.086 13.289 1 97.31 150 THR A O 1
ATOM 1141 N N . PHE A 1 151 ? 9.031 -8.336 15.188 1 97.25 151 PHE A N 1
ATOM 1142 C CA . PHE A 1 151 ? 10.008 -9.094 15.969 1 97.25 151 PHE A CA 1
ATOM 1143 C C . PHE A 1 151 ? 11.07 -8.164 16.547 1 97.25 151 PHE A C 1
ATOM 1145 O O . PHE A 1 151 ? 12.07 -8.625 17.094 1 97.25 151 PHE A O 1
ATOM 1152 N N . GLY A 1 152 ? 10.914 -6.859 16.438 1 96.56 152 GLY A N 1
ATOM 1153 C CA . GLY A 1 152 ? 11.875 -5.91 16.984 1 96.56 152 GLY A CA 1
ATOM 1154 C C . GLY A 1 152 ? 11.359 -5.203 18.234 1 96.56 152 GLY A C 1
ATOM 1155 O O . GLY A 1 152 ? 10.227 -5.445 18.656 1 96.56 152 GLY A O 1
ATOM 1156 N N . LYS A 1 153 ? 12.211 -4.293 18.781 1 94.81 153 LYS A N 1
ATOM 1157 C CA . LYS A 1 153 ? 11.773 -3.484 19.922 1 94.81 153 LYS A CA 1
ATOM 1158 C C . LYS A 1 153 ? 12.258 -2.043 19.781 1 94.81 153 LYS A C 1
ATOM 1160 O O . LYS A 1 153 ? 11.922 -1.192 20.609 1 94.81 153 LYS A O 1
ATOM 1165 N N . ASP A 1 154 ? 12.984 -1.769 18.703 1 93.88 154 ASP A N 1
ATOM 1166 C CA . ASP A 1 154 ? 13.383 -0.403 18.375 1 93.88 154 ASP A CA 1
ATOM 1167 C C . ASP A 1 154 ? 12.539 0.157 17.234 1 93.88 154 ASP A C 1
ATOM 1169 O O . ASP A 1 154 ? 12.266 -0.541 16.25 1 93.88 154 ASP A O 1
ATOM 1173 N N . ALA A 1 155 ? 12.141 1.418 17.438 1 95.62 155 ALA A N 1
ATOM 1174 C CA . ALA A 1 155 ? 11.484 2.086 16.328 1 95.62 155 ALA A CA 1
ATOM 1175 C C . ALA A 1 155 ? 12.461 2.352 15.188 1 95.62 155 ALA A C 1
ATOM 1177 O O . ALA A 1 155 ? 13.539 2.904 15.406 1 95.62 155 ALA A O 1
ATOM 1178 N N . MET A 1 156 ? 12.086 1.942 13.953 1 97.12 156 MET A N 1
ATOM 1179 C CA . MET A 1 156 ? 13.016 2.045 12.828 1 97.12 156 MET A CA 1
ATOM 1180 C C . MET A 1 156 ? 12.352 2.705 11.625 1 97.12 156 MET A C 1
ATOM 1182 O O . MET A 1 156 ? 13.031 3.121 10.688 1 97.12 156 MET A O 1
ATOM 1186 N N . LEU A 1 157 ? 11.008 2.787 11.633 1 97.56 157 LEU A N 1
ATOM 1187 C CA . LEU A 1 157 ? 10.266 3.318 10.492 1 97.56 157 LEU A CA 1
ATOM 1188 C C . LEU A 1 157 ? 9.297 4.406 10.945 1 97.56 157 LEU A C 1
ATOM 1190 O O . LEU A 1 157 ? 8.867 4.422 12.102 1 97.56 157 LEU A O 1
ATOM 1194 N N . GLY A 1 158 ? 8.945 5.293 10.094 1 96.25 158 GLY A N 1
ATOM 1195 C CA . GLY A 1 158 ? 7.887 6.25 10.375 1 96.25 158 GLY A CA 1
ATOM 1196 C C . GLY A 1 158 ? 6.496 5.688 10.141 1 96.25 158 GLY A C 1
ATOM 1197 O O . GLY A 1 158 ? 6.352 4.539 9.719 1 96.25 158 GLY A O 1
ATOM 1198 N N . THR A 1 159 ? 5.492 6.508 10.453 1 95.75 159 THR A N 1
ATOM 1199 C CA . THR A 1 159 ? 4.129 6.094 10.141 1 95.75 159 THR A CA 1
ATOM 1200 C C . THR A 1 159 ? 3.918 6.016 8.633 1 95.75 159 THR A C 1
ATOM 1202 O O . THR A 1 159 ? 2.955 5.402 8.164 1 95.75 159 THR A O 1
ATOM 1205 N N . ASN A 1 160 ? 4.746 6.699 7.809 1 98 160 ASN A N 1
ATOM 1206 C CA . ASN A 1 160 ? 4.973 6.508 6.379 1 98 160 ASN A CA 1
ATOM 1207 C C . ASN A 1 160 ? 3.656 6.355 5.621 1 98 160 ASN A C 1
ATOM 1209 O O . ASN A 1 160 ? 3.387 5.301 5.043 1 98 160 ASN A O 1
ATOM 1213 N N . PRO A 1 161 ? 2.869 7.434 5.5 1 98.19 161 PRO A N 1
ATOM 1214 C CA . PRO A 1 161 ? 1.534 7.363 4.898 1 98.19 161 PRO A CA 1
ATOM 1215 C C . PRO A 1 161 ? 1.576 7.121 3.391 1 98.19 161 PRO A C 1
ATOM 1217 O O . PRO A 1 161 ? 2.578 7.43 2.74 1 98.19 161 PRO A O 1
ATOM 1220 N N . ILE A 1 162 ? 0.521 6.535 2.879 1 98.88 162 ILE A N 1
ATOM 1221 C CA . ILE A 1 162 ? 0.228 6.363 1.46 1 98.88 162 ILE A CA 1
ATOM 1222 C C . ILE A 1 162 ? -1.107 7.023 1.125 1 98.88 162 ILE A C 1
ATOM 1224 O O . ILE A 1 162 ? -2.139 6.691 1.714 1 98.88 162 ILE A O 1
ATOM 1228 N N . ALA A 1 163 ? -1.066 7.949 0.213 1 98.94 163 ALA A N 1
ATOM 1229 C CA . ALA A 1 163 ? -2.307 8.555 -0.257 1 98.94 163 ALA A CA 1
ATOM 1230 C C . ALA A 1 163 ? -2.49 8.344 -1.757 1 98.94 163 ALA A C 1
ATOM 1232 O O . ALA A 1 163 ? -1.529 8.438 -2.525 1 98.94 163 ALA A O 1
ATOM 1233 N N . ILE A 1 164 ? -3.658 8.008 -2.186 1 98.94 164 ILE A N 1
ATOM 1234 C CA . ILE A 1 164 ? -4.059 7.836 -3.578 1 98.94 164 ILE A CA 1
ATOM 1235 C C . ILE A 1 164 ? -5.398 8.531 -3.818 1 98.94 164 ILE A C 1
ATOM 1237 O O . ILE A 1 164 ? -6.32 8.406 -3.008 1 98.94 164 ILE A O 1
ATOM 1241 N N . SER A 1 165 ? -5.492 9.266 -4.852 1 98.94 165 SER A N 1
ATOM 1242 C CA . SER A 1 165 ? -6.754 9.914 -5.188 1 98.94 165 SER A CA 1
ATOM 1243 C C . SER A 1 165 ? -7.031 9.844 -6.688 1 98.94 165 SER A C 1
ATOM 1245 O O . SER A 1 165 ? -6.102 9.898 -7.496 1 98.94 165 SER A O 1
ATOM 1247 N N . MET A 1 166 ? -8.234 9.703 -7.039 1 98.94 166 MET A N 1
ATOM 1248 C CA . MET A 1 166 ? -8.688 9.617 -8.422 1 98.94 166 MET A CA 1
ATOM 1249 C C . MET A 1 166 ? -10.125 10.109 -8.555 1 98.94 166 MET A C 1
ATOM 1251 O O . MET A 1 166 ? -10.961 9.844 -7.688 1 98.94 166 MET A O 1
ATOM 1255 N N . PRO A 1 167 ? -10.453 10.773 -9.648 1 98.81 167 PRO A N 1
ATOM 1256 C CA . PRO A 1 167 ? -11.828 11.25 -9.828 1 98.81 167 PRO A CA 1
ATOM 1257 C C . PRO A 1 167 ? -12.844 10.109 -9.867 1 98.81 167 PRO A C 1
ATOM 1259 O O . PRO A 1 167 ? -12.586 9.07 -10.484 1 98.81 167 PRO A O 1
ATOM 1262 N N . ALA A 1 168 ? -13.875 10.297 -9.203 1 98.75 168 ALA A N 1
ATOM 1263 C CA . ALA A 1 168 ? -15.047 9.43 -9.203 1 98.75 168 ALA A CA 1
ATOM 1264 C C . ALA A 1 168 ? -16.281 10.18 -8.727 1 98.75 168 ALA A C 1
ATOM 1266 O O . ALA A 1 168 ? -16.188 11.297 -8.227 1 98.75 168 ALA A O 1
ATOM 1267 N N . LYS A 1 169 ? -17.422 9.602 -8.969 1 97.81 169 LYS A N 1
ATOM 1268 C CA . LYS A 1 169 ? -18.688 10.195 -8.562 1 97.81 169 LYS A CA 1
ATOM 1269 C C . LYS A 1 169 ? -19.484 9.25 -7.668 1 97.81 169 LYS A C 1
ATOM 1271 O O . LYS A 1 169 ? -19.438 8.031 -7.844 1 97.81 169 LYS A O 1
ATOM 1276 N N . PRO A 1 170 ? -20.344 9.867 -6.684 1 96.88 170 PRO A N 1
ATOM 1277 C CA . PRO A 1 170 ? -20.469 11.305 -6.41 1 96.88 170 PRO A CA 1
ATOM 1278 C C . PRO A 1 170 ? -19.281 11.875 -5.645 1 96.88 170 PRO A C 1
ATOM 1280 O O . PRO A 1 170 ? -19.156 13.094 -5.512 1 96.88 170 PRO A O 1
ATOM 1283 N N . TYR A 1 171 ? -18.422 11.016 -5.074 1 96.38 171 TYR A N 1
ATOM 1284 C CA . TYR A 1 171 ? -17.203 11.438 -4.379 1 96.38 171 TYR A CA 1
ATOM 1285 C C . TYR A 1 171 ? -15.961 10.883 -5.062 1 96.38 171 TYR A C 1
ATOM 1287 O O . TYR A 1 171 ? -15.977 9.758 -5.566 1 96.38 171 TYR A O 1
ATOM 1295 N N . PRO A 1 172 ? -14.906 11.727 -5.102 1 98.38 172 PRO A N 1
ATOM 1296 C CA . PRO A 1 172 ? -13.656 11.125 -5.566 1 98.38 172 PRO A CA 1
ATOM 1297 C C . PRO A 1 172 ? -13.141 10.039 -4.625 1 98.38 172 PRO A C 1
ATOM 1299 O O . PRO A 1 172 ? -13.562 9.969 -3.467 1 98.38 172 PRO A O 1
ATOM 1302 N N . PHE A 1 173 ? -12.398 9.094 -5.176 1 98.88 173 PHE A N 1
ATOM 1303 C CA . PHE A 1 173 ? -11.625 8.211 -4.309 1 98.88 173 PHE A CA 1
ATOM 1304 C C . PHE A 1 173 ? -10.453 8.961 -3.684 1 98.88 173 PHE A C 1
ATOM 1306 O O . PHE A 1 173 ? -9.641 9.547 -4.395 1 98.88 173 PHE A O 1
ATOM 1313 N N . LEU A 1 174 ? -10.336 8.992 -2.43 1 98.88 174 LEU A N 1
ATOM 1314 C CA . LEU A 1 174 ? -9.258 9.641 -1.695 1 98.88 174 LEU A CA 1
ATOM 1315 C C . LEU A 1 174 ? -8.859 8.812 -0.477 1 98.88 174 LEU A C 1
ATOM 1317 O O . LEU A 1 174 ? -9.531 8.859 0.557 1 98.88 174 LEU A O 1
ATOM 1321 N N . MET A 1 175 ? -7.816 8.078 -0.623 1 98.75 175 MET A N 1
ATOM 1322 C CA . MET A 1 175 ? -7.254 7.277 0.459 1 98.75 175 MET A CA 1
ATOM 1323 C C . MET A 1 175 ? -6.016 7.945 1.047 1 98.75 175 MET A C 1
ATOM 1325 O O . MET A 1 175 ? -5.105 8.328 0.312 1 98.75 175 MET A O 1
ATOM 1329 N N . ASP A 1 176 ? -5.977 8.172 2.248 1 98.19 176 ASP A N 1
ATOM 1330 C CA . ASP A 1 176 ? -4.844 8.688 3.016 1 98.19 176 ASP A CA 1
ATOM 1331 C C . ASP A 1 176 ? -4.656 7.898 4.312 1 98.19 176 ASP A C 1
ATOM 1333 O O . ASP A 1 176 ? -5.336 8.164 5.305 1 98.19 176 ASP A O 1
ATOM 1337 N N . ILE A 1 177 ? -3.678 6.965 4.277 1 98 177 ILE A N 1
ATOM 1338 C CA . ILE A 1 177 ? -3.568 6.051 5.41 1 98 177 ILE A CA 1
ATOM 1339 C C . ILE A 1 177 ? -2.117 5.984 5.879 1 98 177 ILE A C 1
ATOM 1341 O O . ILE A 1 177 ? -1.191 6.055 5.07 1 98 177 ILE A O 1
ATOM 1345 N N . ALA A 1 178 ? -1.953 5.891 7.188 1 97.44 178 ALA A N 1
ATOM 1346 C CA . ALA A 1 178 ? -0.651 5.52 7.738 1 97.44 178 ALA A CA 1
ATOM 1347 C C . ALA A 1 178 ? -0.395 4.023 7.574 1 97.44 178 ALA A C 1
ATOM 1349 O O . ALA A 1 178 ? -1.325 3.25 7.336 1 97.44 178 ALA A O 1
ATOM 1350 N N . THR A 1 179 ? 0.846 3.578 7.672 1 98.25 179 THR A N 1
ATOM 1351 C CA . THR A 1 179 ? 1.188 2.164 7.582 1 98.25 179 THR A CA 1
ATOM 1352 C C . THR A 1 179 ? 1.316 1.549 8.977 1 98.25 179 THR A C 1
ATOM 1354 O O . THR A 1 179 ? 1.875 0.461 9.125 1 98.25 179 THR A O 1
ATOM 1357 N N . SER A 1 180 ? 0.911 2.303 9.977 1 97.56 180 SER A N 1
ATOM 1358 C CA . SER A 1 180 ? 0.748 1.823 11.344 1 97.56 180 SER A CA 1
ATOM 1359 C C . SER A 1 180 ? -0.724 1.62 11.688 1 97.56 180 SER A C 1
ATOM 1361 O O . SER A 1 180 ? -1.605 2.107 10.977 1 97.56 180 SER A O 1
ATOM 1363 N N . VAL A 1 181 ? -0.943 0.909 12.789 1 96.5 181 VAL A N 1
ATOM 1364 C CA . VAL A 1 181 ? -2.314 0.699 13.242 1 96.5 181 VAL A CA 1
ATOM 1365 C C . VAL A 1 181 ? -2.947 2.039 13.609 1 96.5 181 VAL A C 1
ATOM 1367 O O . VAL A 1 181 ? -4.051 2.357 13.156 1 96.5 181 VAL A O 1
ATOM 1370 N N . VAL A 1 182 ? -2.154 2.787 14.336 1 91.75 182 VAL A N 1
ATOM 1371 C CA . VAL A 1 182 ? -2.631 4.105 14.742 1 91.75 182 VAL A CA 1
ATOM 1372 C C . VAL A 1 182 ? -1.513 5.133 14.586 1 91.75 182 VAL A C 1
ATOM 1374 O O . VAL A 1 182 ? -0.349 4.77 14.398 1 91.75 182 VAL A O 1
ATOM 1377 N N . THR A 1 183 ? -1.906 6.367 14.578 1 86.06 183 THR A N 1
ATOM 1378 C CA . THR A 1 183 ? -0.92 7.445 14.555 1 86.06 183 THR A CA 1
ATOM 1379 C C . THR A 1 183 ? -0.496 7.82 15.969 1 86.06 183 THR A C 1
ATOM 1381 O O . THR A 1 183 ? -1.172 7.473 16.938 1 86.06 183 THR A O 1
ATOM 1384 N N . ARG A 1 184 ? 0.599 8.508 16.062 1 83.88 184 ARG A N 1
ATOM 1385 C CA . ARG A 1 184 ? 1.067 8.992 17.359 1 83.88 184 ARG A CA 1
ATOM 1386 C C . ARG A 1 184 ? 0.04 9.922 18 1 83.88 184 ARG A C 1
ATOM 1388 O O . ARG A 1 184 ? -0.125 9.922 19.219 1 83.88 184 ARG A O 1
ATOM 1395 N N . GLY A 1 185 ? -0.616 10.688 17.219 1 77 185 GLY A N 1
ATOM 1396 C CA . GLY A 1 185 ? -1.644 11.586 17.703 1 77 185 GLY A CA 1
ATOM 1397 C C . GLY A 1 185 ? -2.756 10.883 18.453 1 77 185 GLY A C 1
ATOM 1398 O O . GLY A 1 185 ? -3.256 11.391 19.453 1 77 185 GLY A O 1
ATOM 1399 N N . LYS A 1 186 ? -3.117 9.742 17.984 1 80.06 186 LYS A N 1
ATOM 1400 C CA . LYS A 1 186 ? -4.145 8.961 18.672 1 80.06 186 LYS A CA 1
ATOM 1401 C C . LYS A 1 186 ? -3.674 8.516 20.047 1 80.06 186 LYS A C 1
ATOM 1403 O O . LYS A 1 186 ? -4.461 8.477 21 1 80.06 186 LYS A O 1
ATOM 1408 N N . ILE A 1 187 ? -2.418 8.219 20.125 1 86.31 187 ILE A N 1
ATOM 1409 C CA . ILE A 1 187 ? -1.845 7.828 21.406 1 86.31 187 ILE A CA 1
ATOM 1410 C C . ILE A 1 187 ? -1.905 9 22.375 1 86.31 187 ILE A C 1
ATOM 1412 O O . ILE A 1 187 ? -2.209 8.828 23.562 1 86.31 187 ILE A O 1
ATOM 1416 N N . GLU A 1 188 ? -1.626 10.117 21.875 1 80.19 188 GLU A N 1
ATOM 1417 C CA . GLU A 1 188 ? -1.678 11.336 22.688 1 80.19 188 GLU A CA 1
ATOM 1418 C C . GLU A 1 188 ? -3.086 11.586 23.219 1 80.19 188 GLU A C 1
ATOM 1420 O O . GLU A 1 188 ? -3.254 12.023 24.359 1 80.19 188 GLU A O 1
ATOM 1425 N N . VAL A 1 189 ? -4.039 11.328 22.375 1 75.19 189 VAL A N 1
ATOM 1426 C CA . VAL A 1 189 ? -5.434 11.508 22.766 1 75.19 189 VAL A CA 1
ATOM 1427 C C . VAL A 1 189 ? -5.773 10.578 23.922 1 75.19 189 VAL A C 1
ATOM 1429 O O . VAL A 1 189 ? -6.379 11.008 24.906 1 75.19 189 VAL A O 1
ATOM 1432 N N . TYR A 1 190 ? -5.43 9.312 23.859 1 82.12 190 TYR A N 1
ATOM 1433 C CA . TYR A 1 190 ? -5.66 8.375 24.953 1 82.12 190 TYR A CA 1
ATOM 1434 C C . TYR A 1 190 ? -4.973 8.836 26.234 1 82.12 190 TYR A C 1
ATOM 1436 O O . TYR A 1 190 ? -5.539 8.727 27.328 1 82.12 190 TYR A O 1
ATOM 1444 N N . ASN A 1 191 ? -3.781 9.359 26.094 1 84 191 ASN A N 1
ATOM 1445 C CA . ASN A 1 191 ? -3.033 9.852 27.234 1 84 191 ASN A CA 1
ATOM 1446 C C . ASN A 1 191 ? -3.73 11.039 27.891 1 84 191 ASN A C 1
ATOM 1448 O O . ASN A 1 191 ? -3.859 11.086 29.125 1 84 191 ASN A O 1
ATOM 1452 N N . LYS A 1 192 ? -4.125 11.906 27.078 1 75 192 LYS A N 1
ATOM 1453 C CA . LYS A 1 192 ? -4.801 13.094 27.578 1 75 192 LYS A CA 1
ATOM 1454 C C . LYS A 1 192 ? -6.109 12.734 28.281 1 75 192 LYS A C 1
ATOM 1456 O O . LYS A 1 192 ? -6.504 13.398 29.234 1 75 192 LYS A O 1
ATOM 1461 N N . ARG A 1 193 ? -6.746 11.695 27.828 1 77.62 193 ARG A N 1
ATOM 1462 C CA . ARG A 1 193 ? -8.008 11.242 28.406 1 77.62 193 ARG A CA 1
ATOM 1463 C C . ARG A 1 193 ? -7.758 10.297 29.578 1 77.62 193 ARG A C 1
ATOM 1465 O O . ARG A 1 193 ? -8.703 9.82 30.219 1 77.62 193 ARG A O 1
ATOM 1472 N N . HIS A 1 194 ? -6.582 9.992 29.859 1 84.25 194 HIS A N 1
ATOM 1473 C CA . HIS A 1 194 ? -6.184 9.078 30.922 1 84.25 194 HIS A CA 1
ATOM 1474 C C . HIS A 1 194 ? -6.832 7.711 30.75 1 84.25 194 HIS A C 1
ATOM 1476 O O . HIS A 1 194 ? -7.352 7.133 31.703 1 84.25 194 HIS A O 1
ATOM 1482 N N . GLU A 1 195 ? -6.93 7.297 29.547 1 87.5 195 GLU A N 1
ATOM 1483 C CA . GLU A 1 195 ? -7.438 5.973 29.188 1 87.5 195 GLU A CA 1
ATOM 1484 C C . GLU A 1 195 ? -6.305 5.047 28.75 1 87.5 195 GLU A C 1
ATOM 1486 O O . GLU A 1 195 ? -5.34 5.488 28.125 1 87.5 195 GLU A O 1
ATOM 1491 N N . PRO A 1 196 ? -6.5 3.82 29.188 1 91.75 196 PRO A N 1
ATOM 1492 C CA . PRO A 1 196 ? -5.504 2.879 28.672 1 91.75 196 PRO A CA 1
ATOM 1493 C C . PRO A 1 196 ? -5.598 2.686 27.156 1 91.75 196 PRO A C 1
ATOM 1495 O O . PRO A 1 196 ? -6.684 2.805 26.578 1 91.75 196 PRO A O 1
ATOM 1498 N N . LEU A 1 197 ? -4.508 2.406 26.547 1 92 197 LEU A N 1
ATOM 1499 C CA . LEU A 1 197 ? -4.531 2.061 25.125 1 92 197 LEU A CA 1
ATOM 1500 C C . LEU A 1 197 ? -5.152 0.685 24.922 1 92 197 LEU A C 1
ATOM 1502 O O . LEU A 1 197 ? -4.91 -0.24 25.703 1 92 197 LEU A O 1
ATOM 1506 N N . PRO A 1 198 ? -5.898 0.586 23.984 1 90.69 198 PRO A N 1
ATOM 1507 C CA . PRO A 1 198 ? -6.223 -0.778 23.562 1 90.69 198 PRO A CA 1
ATOM 1508 C C . PRO A 1 198 ? -4.984 -1.591 23.203 1 90.69 198 PRO A C 1
ATOM 1510 O O . PRO A 1 198 ? -4.039 -1.053 22.609 1 90.69 198 PRO A O 1
ATOM 1513 N N . LEU A 1 199 ? -5.035 -2.877 23.484 1 91.62 199 LEU A N 1
ATOM 1514 C CA . LEU A 1 199 ? -3.924 -3.742 23.109 1 91.62 199 LEU A CA 1
ATOM 1515 C C . LEU A 1 199 ? -3.809 -3.842 21.578 1 91.62 199 LEU A C 1
ATOM 1517 O O . LEU A 1 199 ? -4.82 -3.873 20.875 1 91.62 199 LEU A O 1
ATOM 1521 N N . GLY A 1 200 ? -2.52 -3.859 21.156 1 91.88 200 GLY A N 1
ATOM 1522 C CA . GLY A 1 200 ? -2.287 -4.047 19.734 1 91.88 200 GLY A CA 1
ATOM 1523 C C . GLY A 1 200 ? -1.948 -2.758 19 1 91.88 200 GLY A C 1
ATOM 1524 O O . GLY A 1 200 ? -1.682 -2.766 17.797 1 91.88 200 GLY A O 1
ATOM 1525 N N . LEU A 1 201 ? -1.884 -1.73 19.781 1 93.06 201 LEU A N 1
ATOM 1526 C CA . LEU A 1 201 ? -1.615 -0.447 19.141 1 93.06 201 LEU A CA 1
ATOM 1527 C C . LEU A 1 201 ? -0.146 -0.065 19.281 1 93.06 201 LEU A C 1
ATOM 1529 O O . LEU A 1 201 ? 0.387 0.686 18.453 1 93.06 201 LEU A O 1
ATOM 1533 N N . ALA A 1 202 ? 0.488 -0.572 20.375 1 95.5 202 ALA A N 1
ATOM 1534 C CA . ALA A 1 202 ? 1.841 -0.131 20.719 1 95.5 202 ALA A CA 1
ATOM 1535 C C . ALA A 1 202 ? 2.611 -1.225 21.453 1 95.5 202 ALA A C 1
ATOM 1537 O O . ALA A 1 202 ? 2.014 -2.164 21.969 1 95.5 202 ALA A O 1
ATOM 1538 N N . LEU A 1 203 ? 3.893 -0.997 21.422 1 95.69 203 LEU A N 1
ATOM 1539 C CA . LEU A 1 203 ? 4.789 -1.908 22.125 1 95.69 203 LEU A CA 1
ATOM 1540 C C . LEU A 1 203 ? 5.625 -1.158 23.156 1 95.69 203 LEU A C 1
ATOM 1542 O O . LEU A 1 203 ? 5.98 0.005 22.953 1 95.69 203 LEU A O 1
ATOM 1546 N N . ASP A 1 204 ? 5.953 -1.871 24.219 1 94.62 204 ASP A N 1
ATOM 1547 C CA . ASP A 1 204 ? 6.809 -1.288 25.25 1 94.62 204 ASP A CA 1
ATOM 1548 C C . ASP A 1 204 ? 8.289 -1.481 24.906 1 94.62 204 ASP A C 1
ATOM 1550 O O . ASP A 1 204 ? 8.625 -1.882 23.797 1 94.62 204 ASP A O 1
ATOM 1554 N N . LYS A 1 205 ? 9.133 -1.16 25.875 1 93.5 205 LYS A N 1
ATOM 1555 C CA . LYS A 1 205 ? 10.578 -1.159 25.656 1 93.5 205 LYS A CA 1
ATOM 1556 C C . LYS A 1 205 ? 11.102 -2.574 25.422 1 93.5 205 LYS A C 1
ATOM 1558 O O . LYS A 1 205 ? 12.227 -2.76 24.953 1 93.5 205 LYS A O 1
ATOM 1563 N N . ASN A 1 206 ? 10.32 -3.57 25.812 1 94.12 206 ASN A N 1
ATOM 1564 C CA . ASN A 1 206 ? 10.734 -4.957 25.609 1 94.12 206 ASN A CA 1
ATOM 1565 C C . ASN A 1 206 ? 10.156 -5.539 24.328 1 94.12 206 ASN A C 1
ATOM 1567 O O . ASN A 1 206 ? 10.344 -6.723 24.047 1 94.12 206 ASN A O 1
ATOM 1571 N N . GLY A 1 207 ? 9.375 -4.77 23.578 1 94.69 207 GLY A N 1
ATOM 1572 C CA . GLY A 1 207 ? 8.758 -5.238 22.344 1 94.69 207 GLY A CA 1
ATOM 1573 C C . GLY A 1 207 ? 7.492 -6.039 22.594 1 94.69 207 GLY A C 1
ATOM 1574 O O . GLY A 1 207 ? 7.156 -6.93 21.812 1 94.69 207 GLY A O 1
ATOM 1575 N N . GLU A 1 208 ? 6.891 -5.77 23.703 1 95.62 208 GLU A N 1
ATOM 1576 C CA . GLU A 1 208 ? 5.637 -6.434 24.047 1 95.62 208 GLU A CA 1
ATOM 1577 C C . GLU A 1 208 ? 4.461 -5.461 23.969 1 95.62 208 GLU A C 1
ATOM 1579 O O . GLU A 1 208 ? 4.621 -4.273 24.266 1 95.62 208 GLU A O 1
ATOM 1584 N N . ASP A 1 209 ? 3.314 -6.051 23.625 1 95.44 209 ASP A N 1
ATOM 1585 C CA . ASP A 1 209 ? 2.125 -5.207 23.594 1 95.44 209 ASP A CA 1
ATOM 1586 C C . ASP A 1 209 ? 1.909 -4.5 24.922 1 95.44 209 ASP A C 1
ATOM 1588 O O . ASP A 1 209 ? 2.117 -5.09 25.984 1 95.44 209 ASP A O 1
ATOM 1592 N N . THR A 1 210 ? 1.484 -3.213 24.844 1 94.88 210 THR A N 1
ATOM 1593 C CA . THR A 1 210 ? 1.337 -2.439 26.078 1 94.88 210 THR A CA 1
ATOM 1594 C C . THR A 1 210 ? 0.044 -1.63 26.047 1 94.88 210 THR A C 1
ATOM 1596 O O . THR A 1 210 ? -0.464 -1.291 24.984 1 94.88 210 THR A O 1
ATOM 1599 N N . GLU A 1 211 ? -0.498 -1.389 27.188 1 94.62 211 GLU A N 1
ATOM 1600 C CA . GLU A 1 211 ? -1.664 -0.525 27.344 1 94.62 211 GLU A CA 1
ATOM 1601 C C . GLU A 1 211 ? -1.26 0.858 27.844 1 94.62 211 GLU A C 1
ATOM 1603 O O . GLU A 1 211 ? -2.111 1.729 28.031 1 94.62 211 GLU A O 1
ATOM 1608 N N . ASP A 1 212 ? 0.008 1.023 28.031 1 91.06 212 ASP A N 1
ATOM 1609 C CA . ASP A 1 212 ? 0.524 2.273 28.578 1 91.06 212 ASP A CA 1
ATOM 1610 C C . ASP A 1 212 ? 1.025 3.197 27.469 1 91.06 212 ASP A C 1
ATOM 1612 O O . ASP A 1 212 ? 1.983 2.869 26.766 1 91.06 212 ASP A O 1
ATOM 1616 N N . PRO A 1 213 ? 0.396 4.352 27.422 1 89.12 213 PRO A N 1
ATOM 1617 C CA . PRO A 1 213 ? 0.866 5.289 26.406 1 89.12 213 PRO A CA 1
ATOM 1618 C C . PRO A 1 213 ? 2.217 5.91 26.75 1 89.12 213 PRO A C 1
ATOM 1620 O O . PRO A 1 213 ? 2.854 6.531 25.891 1 89.12 213 PRO A O 1
ATOM 1623 N N . TYR A 1 214 ? 2.688 5.777 27.938 1 81.94 214 TYR A N 1
ATOM 1624 C CA . TYR A 1 214 ? 3.871 6.441 28.469 1 81.94 214 TYR A CA 1
ATOM 1625 C C . TYR A 1 214 ? 5.102 6.125 27.625 1 81.94 214 TYR A C 1
ATOM 1627 O O . TYR A 1 214 ? 5.879 7.02 27.281 1 81.94 214 TYR A O 1
ATOM 1635 N N . ASP A 1 215 ? 5.32 4.902 27.297 1 79.69 215 ASP A N 1
ATOM 1636 C CA . ASP A 1 215 ? 6.508 4.469 26.562 1 79.69 215 ASP A CA 1
ATOM 1637 C C . ASP A 1 215 ? 6.594 5.145 25.203 1 79.69 215 ASP A C 1
ATOM 1639 O O . ASP A 1 215 ? 7.684 5.488 24.734 1 79.69 215 ASP A O 1
ATOM 1643 N N . ILE A 1 216 ? 5.516 5.355 24.594 1 83 216 ILE A N 1
ATOM 1644 C CA . ILE A 1 216 ? 5.484 5.934 23.25 1 83 216 ILE A CA 1
ATOM 1645 C C . ILE A 1 216 ? 5.691 7.445 23.344 1 83 216 ILE A C 1
ATOM 1647 O O . ILE A 1 216 ? 6.438 8.023 22.547 1 83 216 ILE A O 1
ATOM 1651 N N . LEU A 1 217 ? 5.074 8.078 24.281 1 85.06 217 LEU A N 1
ATOM 1652 C CA . LEU A 1 217 ? 5.059 9.531 24.344 1 85.06 217 LEU A CA 1
ATOM 1653 C C . LEU A 1 217 ? 6.336 10.07 24.984 1 85.06 217 LEU A C 1
ATOM 1655 O O . LEU A 1 217 ? 6.816 11.141 24.609 1 85.06 217 LEU A O 1
ATOM 1659 N N . TYR A 1 218 ? 6.926 9.266 25.891 1 83.06 218 TYR A N 1
ATOM 1660 C CA . TYR A 1 218 ? 8.047 9.805 26.656 1 83.06 218 TYR A CA 1
ATOM 1661 C C . TYR A 1 218 ? 9.32 9.016 26.375 1 83.06 218 TYR A C 1
ATOM 1663 O O . TYR A 1 218 ? 10.398 9.602 26.25 1 83.06 218 TYR A O 1
ATOM 1671 N N . ASN A 1 219 ? 9.219 7.75 26.172 1 82.06 219 ASN A N 1
ATOM 1672 C CA . ASN A 1 219 ? 10.406 6.93 25.984 1 82.06 219 ASN A CA 1
ATOM 1673 C C . ASN A 1 219 ? 10.906 7 24.531 1 82.06 219 ASN A C 1
ATOM 1675 O O . ASN A 1 219 ? 12.109 7.098 24.297 1 82.06 219 ASN A O 1
ATOM 1679 N N . LEU A 1 220 ? 10.078 7.031 23.641 1 82.69 220 LEU A N 1
ATOM 1680 C CA . LEU A 1 220 ? 10.43 6.926 22.219 1 82.69 220 LEU A CA 1
ATOM 1681 C C . LEU A 1 220 ? 11.234 8.141 21.766 1 82.69 220 LEU A C 1
ATOM 1683 O O . LEU A 1 220 ? 12.289 7.996 21.141 1 82.69 220 LEU A O 1
ATOM 1687 N N . PRO A 1 221 ? 10.812 9.344 22.156 1 77.25 221 PRO A N 1
ATOM 1688 C CA . PRO A 1 221 ? 11.602 10.5 21.734 1 77.25 221 PRO A CA 1
ATOM 1689 C C . PRO A 1 221 ? 13.016 10.492 22.312 1 77.25 221 PRO A C 1
ATOM 1691 O O . PRO A 1 221 ? 13.922 11.117 21.75 1 77.25 221 PRO A O 1
ATOM 1694 N N . LYS A 1 222 ? 13.164 9.727 23.438 1 79.81 222 LYS A N 1
ATOM 1695 C CA . LYS A 1 222 ? 14.461 9.633 24.109 1 79.81 222 LYS A CA 1
ATOM 1696 C C . LYS A 1 222 ? 15.203 8.375 23.672 1 79.81 222 LYS A C 1
ATOM 1698 O O . LYS A 1 222 ? 16.281 8.078 24.203 1 79.81 222 LYS A O 1
ATOM 1703 N N . LYS A 1 223 ? 14.688 7.648 22.844 1 80.88 223 LYS A N 1
ATOM 1704 C CA . LYS A 1 223 ? 15.281 6.438 22.297 1 80.88 223 LYS A CA 1
ATOM 1705 C C . LYS A 1 223 ? 15.461 5.367 23.359 1 80.88 223 LYS A C 1
ATOM 1707 O O . LYS A 1 223 ? 16.469 4.66 23.391 1 80.88 223 LYS A O 1
ATOM 1712 N N . LEU A 1 224 ? 14.5 5.305 24.234 1 82.31 224 LEU A N 1
ATOM 1713 C CA . LEU A 1 224 ? 14.57 4.348 25.328 1 82.31 224 LEU A CA 1
ATOM 1714 C C . LEU A 1 224 ? 13.719 3.117 25.031 1 82.31 224 LEU A C 1
ATOM 1716 O O . LEU A 1 224 ? 13.562 2.244 25.891 1 82.31 224 LEU A O 1
ATOM 1720 N N . GLY A 1 225 ? 13.18 3.146 23.875 1 84.19 225 GLY A N 1
ATOM 1721 C CA . GLY A 1 225 ? 12.422 1.979 23.469 1 84.19 225 GLY A CA 1
ATOM 1722 C C . GLY A 1 225 ? 10.938 2.256 23.328 1 84.19 225 GLY A C 1
ATOM 1723 O O . GLY A 1 225 ? 10.469 3.352 23.641 1 84.19 225 GLY A O 1
ATOM 1724 N N . GLY A 1 226 ? 10.273 1.239 22.719 1 90.38 226 GLY A N 1
ATOM 1725 C CA . GLY A 1 226 ? 8.844 1.383 22.484 1 90.38 226 GLY A CA 1
ATOM 1726 C C . GLY A 1 226 ? 8.523 1.971 21.125 1 90.38 226 GLY A C 1
ATOM 1727 O O . GLY A 1 226 ? 9.406 2.498 20.438 1 90.38 226 GLY A O 1
ATOM 1728 N N . GLY A 1 227 ? 7.324 1.837 20.797 1 95 227 GLY A N 1
ATOM 1729 C CA . GLY A 1 227 ? 6.902 2.369 19.516 1 95 227 GLY A CA 1
ATOM 1730 C C . GLY A 1 227 ? 5.543 1.854 19.078 1 95 227 GLY A C 1
ATOM 1731 O O . GLY A 1 227 ? 4.875 1.138 19.828 1 95 227 GLY A O 1
ATOM 1732 N N . LEU A 1 228 ? 5.172 2.307 17.984 1 96.31 228 LEU A N 1
ATOM 1733 C CA . LEU A 1 228 ? 3.908 1.895 17.391 1 96.31 228 LEU A CA 1
ATOM 1734 C C . LEU A 1 228 ? 4.078 0.6 16.594 1 96.31 228 LEU A C 1
ATOM 1736 O O . LEU A 1 228 ? 5.191 0.251 16.203 1 96.31 228 LEU A O 1
ATOM 1740 N N . VAL A 1 229 ? 2.973 -0.125 16.422 1 96.88 229 VAL A N 1
ATOM 1741 C CA . VAL A 1 229 ? 3.023 -1.35 15.633 1 96.88 229 VAL A CA 1
ATOM 1742 C C . VAL A 1 229 ? 2.627 -1.049 14.188 1 96.88 229 VAL A C 1
ATOM 1744 O O . VAL A 1 229 ? 1.842 -0.134 13.93 1 96.88 229 VAL A O 1
ATOM 1747 N N . PRO A 1 230 ? 3.195 -1.83 13.258 1 98.19 230 PRO A N 1
ATOM 1748 C CA . PRO A 1 230 ? 2.758 -1.681 11.867 1 98.19 230 PRO A CA 1
ATOM 1749 C C . PRO A 1 230 ? 1.305 -2.102 11.664 1 98.19 230 PRO A C 1
ATOM 1751 O O . PRO A 1 230 ? 0.734 -2.803 12.5 1 98.19 230 PRO A O 1
ATOM 1754 N N . LEU A 1 231 ? 0.693 -1.622 10.547 1 98.31 231 LEU A N 1
ATOM 1755 C CA . LEU A 1 231 ? -0.63 -2.117 10.188 1 98.31 231 LEU A CA 1
ATOM 1756 C C . LEU A 1 231 ? -0.661 -3.643 10.195 1 98.31 231 LEU A C 1
ATOM 1758 O O . LEU A 1 231 ? 0.216 -4.289 9.617 1 98.31 231 LEU A O 1
ATOM 1762 N N . GLY A 1 232 ? -1.63 -4.227 10.812 1 97.25 232 GLY A N 1
ATOM 1763 C CA . GLY A 1 232 ? -1.685 -5.672 10.984 1 97.25 232 GLY A CA 1
ATOM 1764 C C . GLY A 1 232 ? -1.225 -6.117 12.359 1 97.25 232 GLY A C 1
ATOM 1765 O O . GLY A 1 232 ? -1.313 -7.301 12.695 1 97.25 232 GLY A O 1
ATOM 1766 N N . GLY A 1 233 ? -0.562 -5.234 13.141 1 95.81 233 GLY A N 1
ATOM 1767 C CA . GLY A 1 233 ? -0.254 -5.527 14.531 1 95.81 233 GLY A CA 1
ATOM 1768 C C . GLY A 1 233 ? 1.185 -5.957 14.75 1 95.81 233 GLY A C 1
ATOM 1769 O O . GLY A 1 233 ? 2.043 -5.723 13.898 1 95.81 233 GLY A O 1
ATOM 1770 N N . SER A 1 234 ? 1.431 -6.57 15.922 1 93.94 234 SER A N 1
ATOM 1771 C CA . SER A 1 234 ? 2.791 -6.859 16.359 1 93.94 234 SER A CA 1
ATOM 1772 C C . SER A 1 234 ? 3.223 -8.258 15.938 1 93.94 234 SER A C 1
ATOM 1774 O O . SER A 1 234 ? 4.406 -8.594 16.016 1 93.94 234 SER A O 1
ATOM 1776 N N 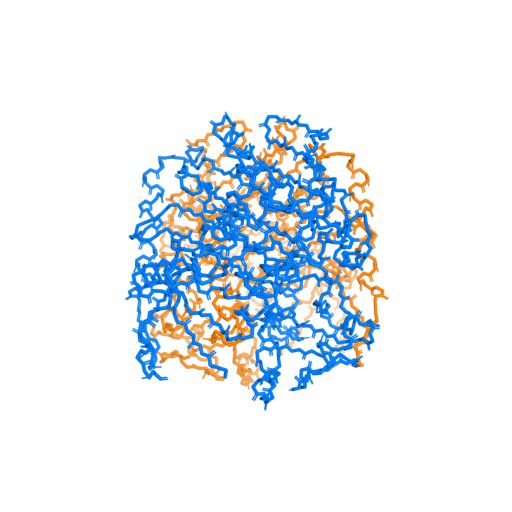. LYS A 1 235 ? 2.266 -8.977 15.508 1 91.69 235 LYS A N 1
ATOM 1777 C CA . LYS A 1 235 ? 2.566 -10.375 15.219 1 91.69 235 LYS A CA 1
ATOM 1778 C C . LYS A 1 235 ? 2.297 -10.703 13.75 1 91.69 235 LYS A C 1
ATOM 1780 O O . LYS A 1 235 ? 1.515 -10.016 13.086 1 91.69 235 LYS A O 1
ATOM 1785 N N . GLU A 1 236 ? 2.896 -11.797 13.289 1 92.94 236 GLU A N 1
ATOM 1786 C CA . GLU A 1 236 ? 2.666 -12.234 11.922 1 92.94 236 GLU A CA 1
ATOM 1787 C C . GLU A 1 236 ? 1.265 -12.82 11.75 1 92.94 236 GLU A C 1
ATOM 1789 O O . GLU A 1 236 ? 0.673 -12.727 10.672 1 92.94 236 GLU A O 1
ATOM 1794 N N . LEU A 1 237 ? 0.716 -13.312 12.836 1 90.31 237 LEU A N 1
ATOM 1795 C CA . LEU A 1 237 ? -0.596 -13.945 12.797 1 90.31 237 LEU A CA 1
ATOM 1796 C C . LEU A 1 237 ? -1.653 -12.984 12.273 1 90.31 237 LEU A C 1
ATOM 1798 O O . LEU A 1 237 ? -2.539 -13.383 11.508 1 90.31 237 LEU A O 1
ATOM 1802 N N . THR A 1 238 ? -1.495 -11.719 12.625 1 92.31 238 THR A N 1
ATOM 1803 C CA . THR A 1 238 ? -2.506 -10.742 12.234 1 92.31 238 THR A CA 1
ATOM 1804 C C . THR A 1 238 ? -2.01 -9.891 11.07 1 92.31 238 THR A C 1
ATOM 1806 O O . THR A 1 238 ? -2.662 -8.914 10.688 1 92.31 238 THR A O 1
ATOM 1809 N N . GLY A 1 239 ? -0.852 -10.211 10.609 1 95.69 239 GLY A N 1
ATOM 1810 C CA . GLY A 1 239 ? -0.392 -9.57 9.391 1 95.69 239 GLY A CA 1
ATOM 1811 C C . GLY A 1 239 ? 0.537 -8.398 9.641 1 95.69 239 GLY A C 1
ATOM 1812 O O . GLY A 1 239 ? 0.692 -7.527 8.781 1 95.69 239 GLY A O 1
ATOM 1813 N N . GLY A 1 240 ? 1.159 -8.352 10.836 1 97.06 240 GLY A N 1
ATOM 1814 C CA . GLY A 1 240 ? 2.066 -7.258 11.148 1 97.06 240 GLY A CA 1
ATOM 1815 C C . GLY A 1 240 ? 3.18 -7.09 10.133 1 97.06 240 GLY A C 1
ATOM 1816 O O . GLY A 1 240 ? 3.57 -5.969 9.812 1 97.06 240 GLY A O 1
ATOM 1817 N N . HIS A 1 241 ? 3.666 -8.156 9.586 1 97.81 241 HIS A N 1
ATOM 1818 C CA . HIS A 1 241 ? 4.738 -8.125 8.602 1 97.81 241 HIS A CA 1
ATOM 1819 C C . HIS A 1 241 ? 4.293 -7.426 7.32 1 97.81 241 HIS A C 1
ATOM 1821 O O . HIS A 1 241 ? 5.117 -6.891 6.578 1 97.81 241 HIS A O 1
ATOM 1827 N N . LYS A 1 242 ? 3.02 -7.434 7.086 1 98.38 242 LYS A N 1
ATOM 1828 C CA . LYS A 1 242 ? 2.506 -6.777 5.887 1 98.38 242 LYS A CA 1
ATOM 1829 C C . LYS A 1 242 ? 2.555 -5.262 6.023 1 98.38 242 LYS A C 1
ATOM 1831 O O . LYS A 1 242 ? 3.033 -4.566 5.121 1 98.38 242 LYS A O 1
ATOM 1836 N N . GLY A 1 243 ? 2.094 -4.746 7.184 1 98.56 243 GLY A N 1
ATOM 1837 C CA . GLY A 1 243 ? 2.23 -3.322 7.445 1 98.56 243 GLY A CA 1
ATOM 1838 C C . GLY A 1 243 ? 3.676 -2.865 7.52 1 98.56 243 GLY A C 1
ATOM 1839 O O . GLY A 1 243 ? 4.016 -1.783 7.039 1 98.56 243 GLY A O 1
ATOM 1840 N N . TYR A 1 244 ? 4.535 -3.74 8.141 1 98.62 244 TYR A N 1
ATOM 1841 C CA . TYR A 1 244 ? 5.973 -3.504 8.188 1 98.62 244 TYR A CA 1
ATOM 1842 C C . TYR A 1 244 ? 6.543 -3.365 6.781 1 98.62 244 TYR A C 1
ATOM 1844 O O . TYR A 1 244 ? 7.289 -2.424 6.496 1 98.62 244 TYR A O 1
ATOM 1852 N N . GLY A 1 245 ? 6.148 -4.188 5.863 1 98.75 245 GLY A N 1
ATOM 1853 C CA . GLY A 1 245 ? 6.586 -4.125 4.477 1 98.75 245 GLY A CA 1
ATOM 1854 C C . GLY A 1 245 ? 6.125 -2.871 3.76 1 98.75 245 GLY A C 1
ATOM 1855 O O . GLY A 1 245 ? 6.879 -2.281 2.982 1 98.75 245 GLY A O 1
ATOM 1856 N N . LEU A 1 246 ? 4.898 -2.453 4.004 1 98.88 246 LEU A N 1
ATOM 1857 C CA . LEU A 1 246 ? 4.355 -1.251 3.383 1 98.88 246 LEU A CA 1
ATOM 1858 C C . LEU A 1 246 ? 5.109 -0.011 3.846 1 98.88 246 LEU A C 1
ATOM 1860 O O . LEU A 1 246 ? 5.41 0.875 3.043 1 98.88 246 LEU A O 1
ATOM 1864 N N . ALA A 1 247 ? 5.391 0.024 5.141 1 98.75 247 ALA A N 1
ATOM 1865 C CA . ALA A 1 247 ? 6.168 1.144 5.672 1 98.75 247 ALA A CA 1
ATOM 1866 C C . ALA A 1 247 ? 7.543 1.215 5.016 1 98.75 247 ALA A C 1
ATOM 1868 O O . ALA A 1 247 ? 8.031 2.303 4.695 1 98.75 247 ALA A O 1
ATOM 1869 N N . LEU A 1 248 ? 8.102 0.098 4.863 1 98.69 248 LEU A N 1
ATOM 1870 C CA . LEU A 1 248 ? 9.414 0.009 4.223 1 98.69 248 LEU A CA 1
ATOM 1871 C C . LEU A 1 248 ? 9.328 0.426 2.756 1 98.69 248 LEU A C 1
ATOM 1873 O O . LEU A 1 248 ? 10.227 1.093 2.244 1 98.69 248 LEU A O 1
ATOM 1877 N N . ALA A 1 249 ? 8.273 0.014 2.104 1 98.88 249 ALA A N 1
ATOM 1878 C CA . ALA A 1 249 ? 8.062 0.436 0.72 1 98.88 249 ALA A CA 1
ATOM 1879 C C . ALA A 1 249 ? 8.023 1.958 0.612 1 98.88 249 ALA A C 1
ATOM 1881 O O . ALA A 1 249 ? 8.594 2.537 -0.314 1 98.88 249 ALA A O 1
ATOM 1882 N N . VAL A 1 250 ? 7.383 2.598 1.523 1 98.94 250 VAL A N 1
ATOM 1883 C CA . VAL A 1 250 ? 7.324 4.055 1.511 1 98.94 250 VAL A CA 1
ATOM 1884 C C . VAL A 1 250 ? 8.727 4.633 1.654 1 98.94 250 VAL A C 1
ATOM 1886 O O . VAL A 1 250 ? 9.078 5.609 0.985 1 98.94 250 VAL A O 1
ATOM 1889 N N . GLU A 1 251 ? 9.555 4.074 2.508 1 98.88 251 GLU A N 1
ATOM 1890 C CA . GLU A 1 251 ? 10.945 4.508 2.635 1 98.88 251 GLU A CA 1
ATOM 1891 C C . GLU A 1 251 ? 11.68 4.395 1.302 1 98.88 251 GLU A C 1
ATOM 1893 O O . GLU A 1 251 ? 12.492 5.258 0.96 1 98.88 251 GLU A O 1
ATOM 1898 N N . ILE A 1 252 ? 11.367 3.344 0.587 1 98.94 252 ILE A N 1
ATOM 1899 C CA . ILE A 1 252 ? 12.016 3.125 -0.699 1 98.94 252 ILE A CA 1
ATOM 1900 C C . ILE A 1 252 ? 11.633 4.242 -1.667 1 98.94 252 ILE A C 1
ATOM 1902 O O . ILE A 1 252 ? 12.508 4.859 -2.287 1 98.94 252 ILE A O 1
ATOM 1906 N N . PHE A 1 253 ? 10.375 4.578 -1.755 1 98.94 253 PHE A N 1
ATOM 1907 C CA . PHE A 1 253 ? 9.883 5.543 -2.73 1 98.94 253 PHE A CA 1
ATOM 1908 C C . PHE A 1 253 ? 10.266 6.965 -2.328 1 98.94 253 PHE A C 1
ATOM 1910 O O . PHE A 1 253 ? 10.305 7.863 -3.168 1 98.94 253 PHE A O 1
ATOM 1917 N N . THR A 1 254 ? 10.539 7.156 -1.029 1 98.88 254 THR A N 1
ATOM 1918 C CA . THR A 1 254 ? 10.836 8.508 -0.563 1 98.88 254 THR A CA 1
ATOM 1919 C C . THR A 1 254 ? 12.336 8.68 -0.339 1 98.88 254 THR A C 1
ATOM 1921 O O . THR A 1 254 ? 13.055 9.102 -1.244 1 98.88 254 THR A O 1
ATOM 1924 N N . ALA A 1 255 ? 12.867 8.125 0.732 1 98.88 255 ALA A N 1
ATOM 1925 C CA . ALA A 1 255 ? 14.242 8.359 1.175 1 98.88 255 ALA A CA 1
ATOM 1926 C C . ALA A 1 255 ? 15.242 7.691 0.236 1 98.88 255 ALA A C 1
ATOM 1928 O O . ALA A 1 255 ? 16.234 8.305 -0.166 1 98.88 255 ALA A O 1
ATOM 1929 N N . ILE A 1 256 ? 14.992 6.473 -0.147 1 98.94 256 ILE A N 1
ATOM 1930 C CA . ILE A 1 256 ? 15.969 5.699 -0.906 1 98.94 256 ILE A CA 1
ATOM 1931 C C . ILE A 1 256 ? 16.094 6.266 -2.318 1 98.94 256 ILE A C 1
ATOM 1933 O O . ILE A 1 256 ? 17.188 6.582 -2.773 1 98.94 256 ILE A O 1
ATOM 1937 N N . LEU A 1 257 ? 14.984 6.488 -3.002 1 98.81 257 LEU A N 1
ATOM 1938 C CA . LEU A 1 257 ? 15.016 6.961 -4.383 1 98.81 257 LEU A CA 1
ATOM 1939 C C . LEU A 1 257 ? 15.547 8.391 -4.453 1 98.81 257 LEU A C 1
ATOM 1941 O O . LEU A 1 257 ? 16.203 8.766 -5.426 1 98.81 257 LEU A O 1
ATOM 1945 N N . SER A 1 258 ? 15.297 9.18 -3.42 1 98.62 258 SER A N 1
ATOM 1946 C CA . SER A 1 258 ? 15.703 10.578 -3.459 1 98.62 258 SER A CA 1
ATOM 1947 C C . SER A 1 258 ? 17.141 10.75 -3 1 98.62 258 SER A C 1
ATOM 1949 O O . SER A 1 258 ? 17.734 11.82 -3.172 1 98.62 258 SER A O 1
ATOM 1951 N N . GLY A 1 259 ? 17.656 9.695 -2.406 1 98.06 259 GLY A N 1
ATOM 1952 C CA . GLY A 1 259 ? 18.984 9.812 -1.821 1 98.06 259 GLY A CA 1
ATOM 1953 C C . GLY A 1 259 ? 19 10.539 -0.493 1 98.06 259 GLY A C 1
ATOM 1954 O O . GLY A 1 259 ? 20.031 11.039 -0.058 1 98.06 259 GLY A O 1
ATOM 1955 N N . GLY A 1 260 ? 17.828 10.68 0.114 1 97.94 260 GLY A N 1
ATOM 1956 C CA . GLY A 1 260 ? 17.719 11.312 1.416 1 97.94 260 GLY A CA 1
ATOM 1957 C C . GLY A 1 260 ? 17.953 10.359 2.57 1 97.94 260 GLY A C 1
ATOM 1958 O O . GLY A 1 260 ? 18.625 9.344 2.41 1 97.94 260 GLY A O 1
ATOM 1959 N N . ILE A 1 261 ? 17.5 10.688 3.746 1 97.12 261 ILE A N 1
ATOM 1960 C CA . ILE A 1 261 ? 17.781 9.852 4.906 1 97.12 261 ILE A CA 1
ATOM 1961 C C . ILE A 1 261 ? 16.516 9.109 5.32 1 97.12 261 ILE A C 1
ATOM 1963 O O . ILE A 1 261 ? 15.406 9.625 5.18 1 97.12 261 ILE A O 1
ATOM 1967 N N . THR A 1 262 ? 16.672 7.949 5.82 1 98.25 262 THR A N 1
ATOM 1968 C CA . THR A 1 262 ? 15.555 7.09 6.211 1 98.25 262 THR A CA 1
ATOM 1969 C C . THR A 1 262 ? 15.023 7.484 7.586 1 98.25 262 THR A C 1
ATOM 1971 O O . THR A 1 262 ? 15.68 8.227 8.32 1 98.25 262 THR A O 1
ATOM 1974 N N . GLY A 1 263 ? 13.898 6.961 7.875 1 97 263 GLY A N 1
ATOM 1975 C CA . GLY A 1 263 ? 13.141 7.352 9.055 1 97 263 GLY A CA 1
ATOM 1976 C C . GLY A 1 263 ? 13.93 7.234 10.344 1 97 263 GLY A C 1
ATOM 1977 O O . GLY A 1 263 ? 13.742 8.023 11.266 1 97 263 GLY A O 1
ATOM 1978 N N . ASN A 1 264 ? 14.82 6.289 10.445 1 95.88 264 ASN A N 1
ATOM 1979 C CA . ASN A 1 264 ? 15.602 6.07 11.656 1 95.88 264 ASN A CA 1
ATOM 1980 C C . ASN A 1 264 ? 16.609 7.191 11.891 1 95.88 264 ASN A C 1
ATOM 1982 O O . ASN A 1 264 ? 17.156 7.32 12.984 1 95.88 264 ASN A O 1
ATOM 1986 N N . TYR A 1 265 ? 16.766 8.086 10.875 1 95.81 265 TYR A N 1
ATOM 1987 C CA . TYR A 1 265 ? 17.703 9.203 11.016 1 95.81 265 TYR A CA 1
ATOM 1988 C C . TYR A 1 265 ? 16.969 10.531 10.914 1 95.81 265 TYR A C 1
ATOM 1990 O O . TYR A 1 265 ? 17.562 11.594 11.141 1 95.81 265 TYR A O 1
ATOM 1998 N N . VAL A 1 266 ? 15.719 10.508 10.508 1 95.81 266 VAL A N 1
ATOM 1999 C CA . VAL A 1 266 ? 14.938 11.742 10.477 1 95.81 266 VAL A CA 1
ATOM 2000 C C . VAL A 1 266 ? 14.797 12.297 11.891 1 95.81 266 VAL A C 1
ATOM 2002 O O . VAL A 1 266 ? 14.523 11.547 12.836 1 95.81 266 VAL A O 1
ATOM 2005 N N . THR A 1 267 ? 14.961 13.594 12.031 1 89.81 267 THR A N 1
ATOM 2006 C CA . THR A 1 267 ? 14.961 14.164 13.367 1 89.81 267 THR A CA 1
ATOM 2007 C C . THR A 1 267 ? 14.25 15.516 13.383 1 89.81 267 THR A C 1
ATOM 2009 O O . THR A 1 267 ? 14.156 16.188 12.344 1 89.81 267 THR A O 1
ATOM 2012 N N . LEU A 1 268 ? 13.727 15.773 14.508 1 84.31 268 LEU A N 1
ATOM 2013 C CA . LEU A 1 268 ? 13.109 17.078 14.688 1 84.31 268 LEU A CA 1
ATOM 2014 C C . LEU A 1 268 ? 13.984 17.984 15.547 1 84.31 268 LEU A C 1
ATOM 2016 O O . LEU A 1 268 ? 13.555 19.062 15.953 1 84.31 268 LEU A O 1
ATOM 2020 N N . GLN A 1 269 ? 15.148 17.375 15.656 1 80.94 269 GLN A N 1
ATOM 2021 C CA . GLN A 1 269 ? 16.109 18.125 16.453 1 80.94 269 GLN A CA 1
ATOM 2022 C C . GLN A 1 269 ? 17.219 18.688 15.586 1 80.94 269 GLN A C 1
ATOM 2024 O O . GLN A 1 269 ? 17.516 18.141 14.516 1 80.94 269 GLN A O 1
ATOM 2029 N N . GLY A 1 270 ? 17.594 19.844 15.781 1 77.44 270 GLY A N 1
ATOM 2030 C CA . GLY A 1 270 ? 18.703 20.453 15.055 1 77.44 270 GLY A CA 1
ATOM 2031 C C . GLY A 1 270 ? 18.281 21.656 14.242 1 77.44 270 GLY A C 1
ATOM 2032 O O . GLY A 1 270 ? 17.156 22.125 14.359 1 77.44 270 GLY A O 1
ATOM 2033 N N . SER A 1 271 ? 19.328 22.047 13.445 1 80.5 271 SER A N 1
ATOM 2034 C CA . SER A 1 271 ? 19.078 23.297 12.727 1 80.5 271 SER A CA 1
ATOM 2035 C C . SER A 1 271 ? 19.297 23.125 11.227 1 80.5 271 SER A C 1
ATOM 2037 O O . SER A 1 271 ? 19.422 24.109 10.5 1 80.5 271 SER A O 1
ATOM 2039 N N . SER A 1 272 ? 19.375 21.938 10.805 1 81.94 272 SER A N 1
ATOM 2040 C CA . SER A 1 272 ? 19.719 21.75 9.398 1 81.94 272 SER A CA 1
ATOM 2041 C C . SER A 1 272 ? 18.594 21.062 8.641 1 81.94 272 SER A C 1
ATOM 2043 O O . SER A 1 272 ? 18.812 20.531 7.551 1 81.94 272 SER A O 1
ATOM 2045 N N . GLY A 1 273 ? 17.406 21.031 9.25 1 90.94 273 GLY A N 1
ATOM 2046 C CA . GLY A 1 273 ? 16.297 20.344 8.617 1 90.94 273 GLY A CA 1
ATOM 2047 C C . GLY A 1 273 ? 16.016 18.969 9.234 1 90.94 273 GLY A C 1
ATOM 2048 O O . GLY A 1 273 ? 16.906 18.391 9.859 1 90.94 273 GLY A O 1
ATOM 2049 N N . SER A 1 274 ? 14.836 18.516 9.055 1 95.75 274 SER A N 1
ATOM 2050 C CA . SER A 1 274 ? 14.477 17.219 9.602 1 95.75 274 SER A CA 1
ATOM 2051 C C . SER A 1 274 ? 15.039 16.078 8.758 1 95.75 274 SER A C 1
ATOM 2053 O O . SER A 1 274 ? 15.273 14.977 9.266 1 95.75 274 SER A O 1
ATOM 2055 N N . GLY A 1 275 ? 15.18 16.375 7.445 1 97.5 275 GLY A N 1
ATOM 2056 C CA . GLY A 1 275 ? 15.633 15.352 6.512 1 97.5 275 GLY A CA 1
ATOM 2057 C C . GLY A 1 275 ? 14.492 14.539 5.922 1 97.5 275 GLY A C 1
ATOM 2058 O O . GLY A 1 275 ? 14.727 13.57 5.203 1 97.5 275 GLY A O 1
ATOM 2059 N N . THR A 1 276 ? 13.273 14.961 6.172 1 98.31 276 THR A N 1
ATOM 2060 C CA . THR A 1 276 ? 12.094 14.266 5.672 1 98.31 276 THR A CA 1
ATOM 2061 C C . THR A 1 276 ? 12.109 14.195 4.145 1 98.31 276 THR A C 1
ATOM 2063 O O . THR A 1 276 ? 12.57 15.133 3.482 1 98.31 276 THR A O 1
ATOM 2066 N N . CYS A 1 277 ? 11.656 13.078 3.617 1 98.88 277 CYS A N 1
ATOM 2067 C CA . CYS A 1 277 ? 11.602 12.859 2.176 1 98.88 277 CYS A CA 1
ATOM 2068 C C . CYS A 1 277 ? 10.172 12.594 1.717 1 98.88 277 CYS A C 1
ATOM 2070 O O . CYS A 1 277 ? 9.344 12.117 2.496 1 98.88 277 CYS A O 1
ATOM 2072 N N . HIS A 1 278 ? 9.875 12.953 0.458 1 98.94 278 HIS A N 1
ATOM 2073 C CA . HIS A 1 278 ? 8.539 12.789 -0.094 1 98.94 278 HIS A CA 1
ATOM 2074 C C . HIS A 1 278 ? 8.586 12.133 -1.469 1 98.94 278 HIS A C 1
ATOM 2076 O O . HIS A 1 278 ? 9.625 12.141 -2.129 1 98.94 278 HIS A O 1
ATOM 2082 N N . TYR A 1 279 ? 7.508 11.531 -1.824 1 98.94 279 TYR A N 1
ATOM 2083 C CA . TYR A 1 279 ? 7.273 10.969 -3.15 1 98.94 279 TYR A CA 1
ATOM 2084 C C . TYR A 1 279 ? 5.934 11.43 -3.707 1 98.94 279 TYR A C 1
ATOM 2086 O O . TYR A 1 279 ? 4.922 11.414 -3.002 1 98.94 279 TYR A O 1
ATOM 2094 N N . PHE A 1 280 ? 5.91 11.859 -4.938 1 99 280 PHE A N 1
ATOM 2095 C CA . PHE A 1 280 ? 4.715 12.297 -5.648 1 99 280 PHE A CA 1
ATOM 2096 C C . PHE A 1 280 ? 4.637 11.656 -7.027 1 99 280 PHE A C 1
ATOM 2098 O O . PHE A 1 280 ? 5.641 11.586 -7.742 1 99 280 PHE A O 1
ATOM 2105 N N . CYS A 1 281 ? 3.467 11.195 -7.363 1 98.94 281 CYS A N 1
ATOM 2106 C CA . CYS A 1 281 ? 3.229 10.602 -8.672 1 98.94 281 CYS A CA 1
ATOM 2107 C C . CYS A 1 281 ? 1.878 11.031 -9.234 1 98.94 281 CYS A C 1
ATOM 2109 O O . CYS A 1 281 ? 0.902 11.148 -8.492 1 98.94 281 CYS A O 1
ATOM 2111 N N . ALA A 1 282 ? 1.829 11.367 -10.461 1 98.94 282 ALA A N 1
ATOM 2112 C CA . ALA A 1 282 ? 0.598 11.625 -11.203 1 98.94 282 ALA A CA 1
ATOM 2113 C C . ALA A 1 282 ? 0.531 10.781 -12.469 1 98.94 282 ALA A C 1
ATOM 2115 O O . ALA A 1 282 ? 1.545 10.578 -13.141 1 98.94 282 ALA A O 1
ATOM 2116 N N . VAL A 1 283 ? -0.635 10.281 -12.773 1 98.94 283 VAL A N 1
ATOM 2117 C CA . VAL A 1 283 ? -0.843 9.461 -13.961 1 98.94 283 VAL A CA 1
ATOM 2118 C C . VAL A 1 283 ? -2.047 9.977 -14.75 1 98.94 283 VAL A C 1
ATOM 2120 O O . VAL A 1 283 ? -3.141 10.109 -14.195 1 98.94 283 VAL A O 1
ATOM 2123 N N . ASP A 1 284 ? -1.812 10.297 -15.961 1 98.88 284 ASP A N 1
ATOM 2124 C CA . ASP A 1 284 ? -2.916 10.539 -16.891 1 98.88 284 ASP A CA 1
ATOM 2125 C C . ASP A 1 284 ? -3.459 9.219 -17.438 1 98.88 284 ASP A C 1
ATOM 2127 O O . ASP A 1 284 ? -2.945 8.703 -18.438 1 98.88 284 ASP A O 1
ATOM 2131 N N . TYR A 1 285 ? -4.492 8.68 -16.844 1 98.69 285 TYR A N 1
ATOM 2132 C CA . TYR A 1 285 ? -4.945 7.328 -17.141 1 98.69 285 TYR A CA 1
ATOM 2133 C C . TYR A 1 285 ? -5.578 7.262 -18.531 1 98.69 285 TYR A C 1
ATOM 2135 O O . TYR A 1 285 ? -5.984 6.188 -18.984 1 98.69 285 TYR A O 1
ATOM 2143 N N . SER A 1 286 ? -5.586 8.391 -19.281 1 98.25 286 SER A N 1
ATOM 2144 C CA . SER A 1 286 ? -5.949 8.328 -20.688 1 98.25 286 SER A CA 1
ATOM 2145 C C . SER A 1 286 ? -4.977 7.449 -21.469 1 98.25 286 SER A C 1
ATOM 2147 O O . SER A 1 286 ? -5.297 6.984 -22.578 1 98.25 286 SER A O 1
ATOM 2149 N N . ILE A 1 287 ? -3.816 7.207 -20.938 1 98.31 287 ILE A N 1
ATOM 2150 C CA . ILE A 1 287 ? -2.82 6.363 -21.594 1 98.31 287 ILE A CA 1
ATOM 2151 C C . ILE A 1 287 ? -3.309 4.914 -21.625 1 98.31 287 ILE A C 1
ATOM 2153 O O . ILE A 1 287 ? -2.764 4.082 -22.344 1 98.31 287 ILE A O 1
ATOM 2157 N N . PHE A 1 288 ? -4.391 4.605 -20.891 1 98.31 288 PHE A N 1
ATOM 2158 C CA . PHE A 1 288 ? -4.922 3.248 -20.859 1 98.31 288 PHE A CA 1
ATOM 2159 C C . PHE A 1 288 ? -6.246 3.164 -21.609 1 98.31 288 PHE A C 1
ATOM 2161 O O . PHE A 1 288 ? -6.738 2.07 -21.891 1 98.31 288 PHE A O 1
ATOM 2168 N N . GLY A 1 289 ? -6.879 4.242 -21.828 1 96.94 289 GLY A N 1
ATOM 2169 C CA . GLY A 1 289 ? -8.164 4.238 -22.5 1 96.94 289 GLY A CA 1
ATOM 2170 C C . GLY A 1 289 ? -8.961 5.516 -22.281 1 96.94 289 GLY A C 1
ATOM 2171 O O . GLY A 1 289 ? -8.391 6.543 -21.906 1 96.94 289 GLY A O 1
ATOM 2172 N N . ASP A 1 290 ? -10.242 5.469 -22.578 1 97.75 290 ASP A N 1
ATOM 2173 C CA . ASP A 1 290 ? -11.125 6.617 -22.422 1 97.75 290 ASP A CA 1
ATOM 2174 C C . ASP A 1 290 ? -11.289 6.992 -20.953 1 97.75 290 ASP A C 1
ATOM 2176 O O . ASP A 1 290 ? -11.758 6.188 -20.141 1 97.75 290 ASP A O 1
ATOM 2180 N N . LYS A 1 291 ? -10.984 8.195 -20.594 1 97.56 291 LYS A N 1
ATOM 2181 C CA . LYS A 1 291 ? -10.977 8.648 -19.203 1 97.56 291 LYS A CA 1
ATOM 2182 C C . LYS A 1 291 ? -12.367 8.562 -18.594 1 97.56 291 LYS A C 1
ATOM 2184 O O . LYS A 1 291 ? -12.523 8.148 -17.453 1 97.56 291 LYS A O 1
ATOM 2189 N N . ASN A 1 292 ? -13.359 8.992 -19.297 1 98.06 292 ASN A N 1
ATOM 2190 C CA . ASN A 1 292 ? -14.727 8.969 -18.781 1 98.06 292 ASN A CA 1
ATOM 2191 C C . ASN A 1 292 ? -15.18 7.551 -18.453 1 98.06 292 ASN A C 1
ATOM 2193 O O . ASN A 1 292 ? -15.812 7.316 -17.422 1 98.06 292 ASN A O 1
ATOM 2197 N N . SER A 1 293 ? -14.844 6.629 -19.375 1 98.25 293 SER A N 1
ATOM 2198 C CA . SER A 1 293 ? -15.195 5.234 -19.141 1 98.25 293 SER A CA 1
ATOM 2199 C C . SER A 1 293 ? -14.508 4.688 -17.891 1 98.25 293 SER A C 1
ATOM 2201 O O . SER A 1 293 ? -15.117 3.949 -17.125 1 98.25 293 SER A O 1
ATOM 2203 N N . ILE A 1 294 ? -13.273 5.074 -17.75 1 98.69 294 ILE A N 1
ATOM 2204 C CA . ILE A 1 294 ? -12.5 4.617 -16.594 1 98.69 294 ILE A CA 1
ATOM 2205 C C . ILE A 1 294 ? -13.086 5.195 -15.312 1 98.69 294 ILE A C 1
ATOM 2207 O O . ILE A 1 294 ? -13.289 4.473 -14.336 1 98.69 294 ILE A O 1
ATOM 2211 N N . GLU A 1 295 ? -13.43 6.434 -15.289 1 98.69 295 GLU A N 1
ATOM 2212 C CA . GLU A 1 295 ? -14.023 7.098 -14.133 1 98.69 295 GLU A CA 1
ATOM 2213 C C . GLU A 1 295 ? -15.398 6.527 -13.812 1 98.69 295 GLU A C 1
ATOM 2215 O O . GLU A 1 295 ? -15.75 6.355 -12.641 1 98.69 295 GLU A O 1
ATOM 2220 N N . ASP A 1 296 ? -16.156 6.238 -14.852 1 98.62 296 ASP A N 1
ATOM 2221 C CA . ASP A 1 296 ? -17.484 5.672 -14.664 1 98.62 296 ASP A CA 1
ATOM 2222 C C . ASP A 1 296 ? -17.406 4.293 -14.008 1 98.62 296 ASP A C 1
ATOM 2224 O O . ASP A 1 296 ? -18.219 3.965 -13.133 1 98.62 296 ASP A O 1
ATOM 2228 N N . LYS A 1 297 ? -16.5 3.533 -14.445 1 98.56 297 LYS A N 1
ATOM 2229 C CA . LYS A 1 297 ? -16.312 2.201 -13.875 1 98.56 297 LYS A CA 1
ATOM 2230 C C . LYS A 1 297 ? -15.938 2.279 -12.398 1 98.56 297 LYS A C 1
ATOM 2232 O O . LYS A 1 297 ? -16.438 1.506 -11.586 1 98.56 297 LYS A O 1
ATOM 2237 N N . LEU A 1 298 ? -15.023 3.17 -12.109 1 98.81 298 LEU A N 1
ATOM 2238 C CA . LEU A 1 298 ? -14.664 3.357 -10.711 1 98.81 298 LEU A CA 1
ATOM 2239 C C . LEU A 1 298 ? -15.859 3.822 -9.891 1 98.81 298 LEU A C 1
ATOM 2241 O O . LEU A 1 298 ? -16.094 3.322 -8.789 1 98.81 298 LEU A O 1
ATOM 2245 N N . SER A 1 299 ? -16.594 4.773 -10.438 1 98.81 299 SER A N 1
ATOM 2246 C CA . SER A 1 299 ? -17.781 5.305 -9.758 1 98.81 299 SER A CA 1
ATOM 2247 C C . SER A 1 299 ? -18.797 4.207 -9.477 1 98.81 299 SER A C 1
ATOM 2249 O O . SER A 1 299 ? -19.344 4.137 -8.375 1 98.81 299 SER A O 1
ATOM 2251 N N . GLU A 1 300 ? -18.984 3.373 -10.469 1 98.69 300 GLU A N 1
ATOM 2252 C CA . GLU A 1 300 ? -19.906 2.264 -10.32 1 98.69 300 GLU A CA 1
ATOM 2253 C C . GLU A 1 300 ? -19.469 1.307 -9.219 1 98.69 300 GLU A C 1
ATOM 2255 O O . GLU A 1 300 ? -20.266 0.902 -8.383 1 98.69 300 GLU A O 1
ATOM 2260 N N . TYR A 1 301 ? -18.25 0.957 -9.25 1 98.69 301 TYR A N 1
ATOM 2261 C CA . TYR A 1 301 ? -17.719 0.039 -8.25 1 98.69 301 TYR A CA 1
ATOM 2262 C C . TYR A 1 301 ? -17.844 0.626 -6.848 1 98.69 301 TYR A C 1
ATOM 2264 O O . TYR A 1 301 ? -18.25 -0.062 -5.914 1 98.69 301 TYR A O 1
ATOM 2272 N N . LEU A 1 302 ? -17.453 1.89 -6.664 1 98.75 302 LEU A N 1
ATOM 2273 C CA . LEU A 1 302 ? -17.547 2.561 -5.375 1 98.75 302 LEU A CA 1
ATOM 2274 C C . LEU A 1 302 ? -18.984 2.615 -4.895 1 98.75 302 LEU A C 1
ATOM 2276 O O . LEU A 1 302 ? -19.266 2.438 -3.705 1 98.75 302 LEU A O 1
ATOM 2280 N N . ASN A 1 303 ? -19.875 2.879 -5.801 1 98.44 303 ASN A N 1
ATOM 2281 C CA . ASN A 1 303 ? -21.281 2.895 -5.449 1 98.44 303 ASN A CA 1
ATOM 2282 C C . ASN A 1 303 ? -21.766 1.521 -4.988 1 98.44 303 ASN A C 1
ATOM 2284 O O . ASN A 1 303 ? -22.547 1.416 -4.039 1 98.44 303 ASN A O 1
ATOM 2288 N N . GLU A 1 304 ? -21.344 0.507 -5.656 1 98.31 304 GLU A N 1
ATOM 2289 C CA . GLU A 1 304 ? -21.719 -0.85 -5.258 1 98.31 304 GLU A CA 1
ATOM 2290 C C . GLU A 1 304 ? -21.172 -1.187 -3.873 1 98.31 304 GLU A C 1
ATOM 2292 O O . GLU A 1 304 ? -21.859 -1.831 -3.074 1 98.31 304 GLU A O 1
ATOM 2297 N N . LEU A 1 305 ? -20.016 -0.752 -3.594 1 98.12 305 LEU A N 1
ATOM 2298 C CA . LEU A 1 305 ? -19.422 -0.965 -2.277 1 98.12 305 LEU A CA 1
ATOM 2299 C C . LEU A 1 305 ? -20.25 -0.288 -1.193 1 98.12 305 LEU A C 1
ATOM 2301 O O . LEU A 1 305 ? -20.609 -0.918 -0.198 1 98.12 305 LEU A O 1
ATOM 2305 N N . ARG A 1 306 ? -20.578 0.936 -1.393 1 97.31 306 ARG A N 1
ATOM 2306 C CA . ARG A 1 306 ? -21.312 1.716 -0.408 1 97.31 306 ARG A CA 1
ATOM 2307 C C . ARG A 1 306 ? -22.703 1.13 -0.181 1 97.31 306 ARG A C 1
ATOM 2309 O O . ARG A 1 306 ? -23.25 1.222 0.92 1 97.31 306 ARG A O 1
ATOM 2316 N N . ASN A 1 307 ? -23.188 0.442 -1.219 1 97.06 307 ASN A N 1
ATOM 2317 C CA . ASN A 1 307 ? -24.578 -0.033 -1.155 1 97.06 307 ASN A CA 1
ATOM 2318 C C . ASN A 1 307 ? -24.641 -1.525 -0.844 1 97.06 307 ASN A C 1
ATOM 2320 O O . ASN A 1 307 ? -25.719 -2.115 -0.829 1 97.06 307 ASN A O 1
ATOM 2324 N N . SER A 1 308 ? -23.531 -2.158 -0.674 1 96.44 308 SER A N 1
ATOM 2325 C CA . SER A 1 308 ? -23.531 -3.566 -0.293 1 96.44 308 SER A CA 1
ATOM 2326 C C . SER A 1 308 ? -24.141 -3.76 1.094 1 96.44 308 SER A C 1
ATOM 2328 O O . SER A 1 308 ? -24.422 -2.787 1.793 1 96.44 308 SER A O 1
ATOM 2330 N N . LYS A 1 309 ? -24.359 -5.035 1.48 1 96 309 LYS A N 1
ATOM 2331 C CA . LYS A 1 309 ? -25.062 -5.293 2.734 1 96 309 LYS A CA 1
ATOM 2332 C C . LYS A 1 309 ? -24.203 -4.918 3.936 1 96 309 LYS A C 1
ATOM 2334 O O . LYS A 1 309 ? -22.984 -5.152 3.936 1 96 309 LYS A O 1
ATOM 2339 N N . LYS A 1 310 ? -24.859 -4.32 4.906 1 97 310 LYS A N 1
ATOM 2340 C CA . LYS A 1 310 ? -24.172 -3.826 6.102 1 97 310 LYS A CA 1
ATOM 2341 C C . LYS A 1 310 ? -24.094 -4.914 7.172 1 97 310 LYS A C 1
ATOM 2343 O O . LYS A 1 310 ? -24.984 -5.754 7.285 1 97 310 LYS A O 1
ATOM 2348 N N . ALA A 1 311 ? -22.969 -4.879 7.875 1 96.88 311 ALA A N 1
ATOM 2349 C CA . ALA A 1 311 ? -22.828 -5.742 9.047 1 96.88 311 ALA A CA 1
ATOM 2350 C C . ALA A 1 311 ? -23.906 -5.445 10.078 1 96.88 311 ALA A C 1
ATOM 2352 O O . ALA A 1 311 ? -24.516 -4.371 10.055 1 96.88 311 ALA A O 1
ATOM 2353 N N . LYS A 1 312 ? -24.109 -6.402 10.961 1 95.38 312 LYS A N 1
ATOM 2354 C CA . LYS A 1 312 ? -25.047 -6.184 12.055 1 95.38 312 LYS A CA 1
ATOM 2355 C C . LYS A 1 312 ? -24.672 -4.949 12.867 1 95.38 312 LYS A C 1
ATOM 2357 O O . LYS A 1 312 ? -23.531 -4.836 13.344 1 95.38 312 LYS A O 1
ATOM 2362 N N . GLY A 1 313 ? -25.547 -4.039 12.938 1 95.5 313 GLY A N 1
ATOM 2363 C CA . GLY A 1 313 ? -25.344 -2.859 13.758 1 95.5 313 GLY A CA 1
ATOM 2364 C C . GLY A 1 313 ? -24.672 -1.726 13.016 1 95.5 313 GLY A C 1
ATOM 2365 O O . GLY A 1 313 ? -24.578 -0.604 13.516 1 95.5 313 GLY A O 1
ATOM 2366 N N . ALA A 1 314 ? -24.141 -1.997 11.883 1 95.75 314 ALA A N 1
ATOM 2367 C CA . ALA A 1 314 ? -23.484 -0.948 11.109 1 95.75 314 ALA A CA 1
ATOM 2368 C C . ALA A 1 314 ? -24.5 -0.059 10.406 1 95.75 314 ALA A C 1
ATOM 2370 O O . ALA A 1 314 ? -25.531 -0.545 9.922 1 95.75 314 ALA A O 1
ATOM 2371 N N . LEU A 1 315 ? -24.266 1.183 10.328 1 95.69 315 LEU A N 1
ATOM 2372 C CA . LEU A 1 315 ? -25.203 2.137 9.758 1 95.69 315 LEU A CA 1
ATOM 2373 C C . LEU A 1 315 ? -24.859 2.445 8.305 1 95.69 315 LEU A C 1
ATOM 2375 O O . LEU A 1 315 ? -25.734 2.793 7.516 1 95.69 315 LEU A O 1
ATOM 2379 N N . ARG A 1 316 ? -23.625 2.373 8.062 1 96.62 316 ARG A N 1
ATOM 2380 C CA . ARG A 1 316 ? -23.188 2.824 6.746 1 96.62 316 ARG A CA 1
ATOM 2381 C C . ARG A 1 316 ? -21.844 2.211 6.383 1 96.62 316 ARG A C 1
ATOM 2383 O O . ARG A 1 316 ? -21 1.973 7.258 1 96.62 316 ARG A O 1
ATOM 2390 N N . ILE A 1 317 ? -21.641 1.832 5.148 1 97.75 317 ILE A N 1
ATOM 2391 C CA . ILE A 1 317 ? -20.344 1.494 4.574 1 97.75 317 ILE A CA 1
ATOM 2392 C C . ILE A 1 317 ? -19.781 2.697 3.82 1 97.75 317 ILE A C 1
ATOM 2394 O O . ILE A 1 317 ? -20.484 3.32 3.021 1 97.75 317 ILE A O 1
ATOM 2398 N N . TYR A 1 318 ? -18.562 3.035 4.098 1 97.81 318 TYR A N 1
ATOM 2399 C CA . TYR A 1 318 ? -17.938 4.191 3.469 1 97.81 318 TYR A CA 1
ATOM 2400 C C . TYR A 1 318 ? -16.938 3.756 2.412 1 97.81 318 TYR A C 1
ATOM 2402 O O . TYR A 1 318 ? -16.344 2.678 2.514 1 97.81 318 TYR A O 1
ATOM 2410 N N . THR A 1 319 ? -16.828 4.551 1.43 1 98.06 319 THR A N 1
ATOM 2411 C CA . THR A 1 319 ? -15.633 4.492 0.589 1 98.06 319 THR A CA 1
ATOM 2412 C C . THR A 1 319 ? -14.672 5.629 0.926 1 98.06 319 THR A C 1
ATOM 2414 O O . THR A 1 319 ? -15.078 6.645 1.498 1 98.06 319 THR A O 1
ATOM 2417 N N . HIS A 1 320 ? -13.477 5.449 0.668 1 98.5 320 HIS A N 1
ATOM 2418 C CA . HIS A 1 320 ? -12.43 6.391 1.048 1 98.5 320 HIS A CA 1
ATOM 2419 C C . HIS A 1 320 ? -12.648 7.754 0.395 1 98.5 320 HIS A C 1
ATOM 2421 O O . HIS A 1 320 ? -12.828 7.84 -0.823 1 98.5 320 HIS A O 1
ATOM 2427 N N . GLY A 1 321 ? -12.555 8.789 1.132 1 97.81 321 GLY A N 1
ATOM 2428 C CA . GLY A 1 321 ? -12.781 10.156 0.676 1 97.81 321 GLY A CA 1
ATOM 2429 C C . GLY A 1 321 ? -14.117 10.719 1.115 1 97.81 321 GLY A C 1
ATOM 2430 O O . GLY A 1 321 ? -14.289 11.938 1.187 1 97.81 321 GLY A O 1
ATOM 2431 N N . GLU A 1 322 ? -15.086 9.875 1.475 1 97.69 322 GLU A N 1
ATOM 2432 C CA . GLU A 1 322 ? -16.438 10.297 1.81 1 97.69 322 GLU A CA 1
ATOM 2433 C C . GLU A 1 322 ? -16.469 11.039 3.143 1 97.69 322 GLU A C 1
ATOM 2435 O O . GLU A 1 322 ? -17.094 12.094 3.252 1 97.69 322 GLU A O 1
ATOM 2440 N N . LYS A 1 323 ? -15.852 10.445 4.129 1 97.06 323 LYS A N 1
ATOM 2441 C CA . LYS A 1 323 ? -15.836 11.078 5.441 1 97.06 323 LYS A CA 1
ATOM 2442 C C . LYS A 1 323 ? -15.18 12.461 5.375 1 97.06 323 LYS A C 1
ATOM 2444 O O . LYS A 1 323 ? -15.617 13.391 6.047 1 97.06 323 LYS A O 1
ATOM 2449 N N . GLU A 1 324 ? -14.109 12.555 4.605 1 97.75 324 GLU A N 1
ATOM 2450 C CA . GLU A 1 324 ? -13.406 13.82 4.43 1 97.75 324 GLU A CA 1
ATOM 2451 C C . GLU A 1 324 ? -14.32 14.867 3.791 1 97.75 324 GLU A C 1
ATOM 2453 O O . GLU A 1 324 ? -14.367 16.016 4.25 1 97.75 324 GLU A O 1
ATOM 2458 N N . ILE A 1 325 ? -14.984 14.5 2.787 1 96.75 325 ILE A N 1
ATOM 2459 C CA . ILE A 1 325 ? -15.852 15.422 2.066 1 96.75 325 ILE A CA 1
ATOM 2460 C C . ILE A 1 325 ? -17 15.867 2.971 1 96.75 325 ILE A C 1
ATOM 2462 O O . ILE A 1 325 ? -17.359 17.047 2.994 1 96.75 325 ILE A O 1
ATOM 2466 N N . GLU A 1 326 ? -17.562 14.93 3.67 1 97.38 326 GLU A N 1
ATOM 2467 C CA . GLU A 1 326 ? -18.641 15.258 4.602 1 97.38 326 GLU A CA 1
ATOM 2468 C C . GLU A 1 326 ? -18.156 16.188 5.707 1 97.38 326 GLU A C 1
ATOM 2470 O O . GLU A 1 326 ? -18.844 17.141 6.078 1 97.38 326 GLU A O 1
ATOM 2475 N N . SER A 1 327 ? -17.016 15.844 6.227 1 97.94 327 SER A N 1
ATOM 2476 C CA . SER A 1 327 ? -16.406 16.688 7.254 1 97.94 327 SER A CA 1
ATOM 2477 C C . SER A 1 327 ? -16.156 18.094 6.738 1 97.94 327 SER A C 1
ATOM 2479 O O . SER A 1 327 ? -16.406 19.078 7.438 1 97.94 327 SER A O 1
ATOM 2481 N N . TYR A 1 328 ? -15.602 18.188 5.566 1 98.12 328 TYR A N 1
ATOM 2482 C CA . TYR A 1 328 ? -15.344 19.484 4.938 1 98.12 328 TYR A CA 1
ATOM 2483 C C . TYR A 1 328 ? -16.609 20.328 4.902 1 98.12 328 TYR A C 1
ATOM 2485 O O . TYR A 1 328 ? -16.594 21.484 5.316 1 98.12 328 TYR A O 1
ATOM 2493 N N . LYS A 1 329 ? -17.672 19.766 4.41 1 97.75 329 LYS A N 1
ATOM 2494 C CA . LYS A 1 329 ? -18.938 20.484 4.309 1 97.75 329 LYS A CA 1
ATOM 2495 C C . LYS A 1 329 ? -19.422 20.938 5.684 1 97.75 329 LYS A C 1
ATOM 2497 O O . LYS A 1 329 ? -19.828 22.078 5.867 1 97.75 329 LYS A O 1
ATOM 2502 N N . ASP A 1 330 ? -19.359 20.047 6.613 1 97.69 330 ASP A N 1
ATOM 2503 C CA . ASP A 1 330 ? -19.828 20.328 7.969 1 97.69 330 ASP A CA 1
ATOM 2504 C C . ASP A 1 330 ? -19.016 21.453 8.602 1 97.69 330 ASP A C 1
ATOM 2506 O O . ASP A 1 330 ? -19.578 22.406 9.148 1 97.69 330 ASP A O 1
ATOM 2510 N N . LYS A 1 331 ? -17.734 21.406 8.484 1 97.19 331 LYS A N 1
ATOM 2511 C CA . LYS A 1 331 ? -16.859 22.359 9.164 1 97.19 331 LYS A CA 1
ATOM 2512 C C . LYS A 1 331 ? -16.906 23.734 8.484 1 97.19 331 LYS A C 1
ATOM 2514 O O . LYS A 1 331 ? -16.781 24.766 9.148 1 97.19 331 LYS A O 1
ATOM 2519 N N . MET A 1 332 ? -17.078 23.734 7.191 1 97.19 332 MET A N 1
ATOM 2520 C CA . MET A 1 332 ? -17.25 25 6.488 1 97.19 332 MET A CA 1
ATOM 2521 C C . MET A 1 332 ? -18.531 25.703 6.914 1 97.19 332 MET A C 1
ATOM 2523 O O . MET A 1 332 ? -18.594 26.922 7 1 97.19 332 MET A O 1
ATOM 2527 N N . GLU A 1 333 ? -19.516 24.891 7.172 1 96.12 333 GLU A N 1
ATOM 2528 C CA . GLU A 1 333 ? -20.844 25.422 7.508 1 96.12 333 GLU A CA 1
ATOM 2529 C C . GLU A 1 333 ? -20.953 25.703 9 1 96.12 333 GLU A C 1
ATOM 2531 O O . GLU A 1 333 ? -21.516 26.719 9.406 1 96.12 333 GLU A O 1
ATOM 2536 N N . ASN A 1 334 ? -20.422 24.797 9.859 1 95.88 334 ASN A N 1
ATOM 2537 C CA . ASN A 1 334 ? -20.703 24.828 11.281 1 95.88 334 ASN A CA 1
ATOM 2538 C C . ASN A 1 334 ? -19.469 25.172 12.102 1 95.88 334 ASN A C 1
ATOM 2540 O O . ASN A 1 334 ? -19.531 25.281 13.328 1 95.88 334 ASN A O 1
ATOM 2544 N N . GLY A 1 335 ? -18.406 25.328 11.414 1 96.38 335 GLY A N 1
ATOM 2545 C CA . GLY A 1 335 ? -17.188 25.719 12.102 1 96.38 335 GLY A CA 1
ATOM 2546 C C . GLY A 1 335 ? -16.234 24.562 12.367 1 96.38 335 GLY A C 1
ATOM 2547 O O . GLY A 1 335 ? -16.656 23.406 12.352 1 96.38 335 GLY A O 1
ATOM 2548 N N . ILE A 1 336 ? -15.023 24.875 12.594 1 96.62 336 ILE A N 1
ATOM 2549 C CA . ILE A 1 336 ? -13.961 23.906 12.898 1 96.62 336 ILE A CA 1
ATOM 2550 C C . ILE A 1 336 ? -13.828 23.766 14.414 1 96.62 336 ILE A C 1
ATOM 2552 O O . ILE A 1 336 ? -13.578 24.734 15.117 1 96.62 336 ILE A O 1
ATOM 2556 N N . PRO A 1 337 ? -14.016 22.609 14.953 1 94.44 337 PRO A N 1
ATOM 2557 C CA . PRO A 1 337 ? -13.789 22.422 16.391 1 94.44 337 PRO A CA 1
ATOM 2558 C C . PRO A 1 337 ? -12.328 22.594 16.781 1 94.44 337 PRO A C 1
ATOM 2560 O O . PRO A 1 337 ? -11.445 21.969 16.172 1 94.44 337 PRO A O 1
ATOM 2563 N N . MET A 1 338 ? -12.047 23.406 17.719 1 92 338 MET A N 1
ATOM 2564 C CA . MET A 1 338 ? -10.695 23.625 18.219 1 92 338 MET A CA 1
ATOM 2565 C C . MET A 1 338 ? -10.656 23.531 19.734 1 92 338 MET A C 1
ATOM 2567 O O . MET A 1 338 ? -11.492 24.109 20.438 1 92 338 MET A O 1
ATOM 2571 N N . ASN A 1 339 ? -9.727 22.734 20.172 1 88 339 ASN A N 1
ATOM 2572 C CA . ASN A 1 339 ? -9.617 22.609 21.609 1 88 339 ASN A CA 1
ATOM 2573 C C . ASN A 1 339 ? -9 23.859 22.25 1 88 339 ASN A C 1
ATOM 2575 O O . ASN A 1 339 ? -8.203 24.547 21.609 1 88 339 ASN A O 1
ATOM 2579 N N . GLU A 1 340 ? -9.219 24.078 23.516 1 89.25 340 GLU A N 1
ATOM 2580 C CA . GLU A 1 340 ? -8.82 25.297 24.219 1 89.25 340 GLU A CA 1
ATOM 2581 C C . GLU A 1 340 ? -7.297 25.391 24.312 1 89.25 340 GLU A C 1
ATOM 2583 O O . GLU A 1 340 ? -6.742 26.5 24.266 1 89.25 340 GLU A O 1
ATOM 2588 N N . VAL A 1 341 ? -6.648 24.312 24.438 1 88.56 341 VAL A N 1
ATOM 2589 C CA . VAL A 1 341 ? -5.191 24.312 24.516 1 88.56 341 VAL A CA 1
ATOM 2590 C C . VAL A 1 341 ? -4.605 24.859 23.219 1 88.56 341 VAL A C 1
ATOM 2592 O O . VAL A 1 341 ? -3.695 25.688 23.234 1 88.56 341 VAL A O 1
ATOM 2595 N N . THR A 1 342 ? -5.152 24.391 22.141 1 91.69 342 THR A N 1
ATOM 2596 C CA . THR A 1 342 ? -4.711 24.859 20.828 1 91.69 342 THR A CA 1
ATOM 2597 C C . THR A 1 342 ? -4.961 26.359 20.688 1 91.69 342 THR A C 1
ATOM 2599 O O . THR A 1 342 ? -4.098 27.094 20.188 1 91.69 342 THR A O 1
ATOM 2602 N N . LEU A 1 343 ? -6.082 26.812 21.109 1 92.38 343 LEU A N 1
ATOM 2603 C CA . LEU A 1 343 ? -6.426 28.234 21.016 1 92.38 343 LEU A CA 1
ATOM 2604 C C . LEU A 1 343 ? -5.469 29.078 21.844 1 92.38 343 LEU A C 1
ATOM 2606 O O . LEU A 1 343 ? -5.059 30.156 21.422 1 92.38 343 LEU A O 1
ATOM 2610 N N . LYS A 1 344 ? -5.145 28.562 22.984 1 93.69 344 LYS A N 1
ATOM 2611 C CA . LYS A 1 344 ? -4.199 29.266 23.844 1 93.69 344 LYS A CA 1
ATOM 2612 C C . LYS A 1 344 ? -2.818 29.344 23.203 1 93.69 344 LYS A C 1
ATOM 2614 O O . LYS A 1 344 ? -2.15 30.375 23.281 1 93.69 344 LYS A O 1
ATOM 2619 N N . GLU A 1 345 ? -2.432 28.266 22.641 1 93.88 345 GLU A N 1
ATOM 2620 C CA . GLU A 1 345 ? -1.141 28.219 21.969 1 93.88 345 GLU A CA 1
ATOM 2621 C C . GLU A 1 345 ? -1.105 29.203 20.797 1 93.88 345 GLU A C 1
ATOM 2623 O O . GLU A 1 345 ? -0.103 29.891 20.578 1 93.88 345 GLU A O 1
ATOM 2628 N N . ILE A 1 346 ? -2.141 29.266 20.078 1 94.81 346 ILE A N 1
ATOM 2629 C CA . ILE A 1 346 ? -2.25 30.188 18.969 1 94.81 346 ILE A CA 1
ATOM 2630 C C . ILE A 1 346 ? -2.174 31.625 19.484 1 94.81 346 ILE A C 1
ATOM 2632 O O . ILE A 1 346 ? -1.493 32.469 18.891 1 94.81 346 ILE A O 1
ATOM 2636 N N . ASP A 1 347 ? -2.855 31.844 20.562 1 95.88 347 ASP A N 1
ATOM 2637 C CA . ASP A 1 347 ? -2.85 33.156 21.172 1 95.88 347 ASP A CA 1
ATOM 2638 C C . ASP A 1 347 ? -1.437 33.594 21.562 1 95.88 347 ASP A C 1
ATOM 2640 O O . ASP A 1 347 ? -1.049 34.75 21.375 1 95.88 347 ASP A O 1
ATOM 2644 N N . GLU A 1 348 ? -0.728 32.688 22.125 1 96.5 348 GLU A N 1
ATOM 2645 C CA . GLU A 1 348 ? 0.646 33 22.516 1 96.5 348 GLU A CA 1
ATOM 2646 C C . GLU A 1 348 ? 1.514 33.344 21.312 1 96.5 348 GLU A C 1
ATOM 2648 O O . GLU A 1 348 ? 2.328 34.281 21.391 1 96.5 348 GLU A O 1
ATOM 2653 N N . ILE A 1 349 ? 1.351 32.625 20.266 1 96.62 349 ILE A N 1
ATOM 2654 C CA . ILE A 1 349 ? 2.098 32.906 19.047 1 96.62 349 ILE A CA 1
ATOM 2655 C C . ILE A 1 349 ? 1.71 34.281 18.5 1 96.62 349 ILE A C 1
ATOM 2657 O O . ILE A 1 349 ? 2.57 35.031 18.062 1 96.62 349 ILE A O 1
ATOM 2661 N N . CYS A 1 350 ? 0.437 34.594 18.547 1 96.69 350 CYS A N 1
ATOM 2662 C CA . CYS A 1 350 ? -0.056 35.875 18.062 1 96.69 350 CYS A CA 1
ATOM 2663 C C . CYS A 1 350 ? 0.487 37.031 18.906 1 96.69 350 CYS A C 1
ATOM 2665 O O . CYS A 1 350 ? 0.847 38.094 18.375 1 96.69 350 CYS A O 1
ATOM 2667 N N . LYS A 1 351 ? 0.557 36.812 20.188 1 96.69 351 LYS A N 1
ATOM 2668 C CA . LYS A 1 351 ? 1.126 37.812 21.078 1 96.69 351 LYS A CA 1
ATOM 2669 C C . LYS A 1 351 ? 2.578 38.125 20.703 1 96.69 351 LYS A C 1
ATOM 2671 O O . LYS A 1 351 ? 3 39.281 20.703 1 96.69 351 LYS A O 1
ATOM 2676 N N . TYR A 1 352 ? 3.252 37.062 20.453 1 95.5 352 TYR A N 1
ATOM 2677 C CA . TYR A 1 352 ? 4.645 37.219 20.047 1 95.5 352 TYR A CA 1
ATOM 2678 C C . TYR A 1 352 ? 4.754 38.125 18.828 1 95.5 352 TYR A C 1
ATOM 2680 O O . TYR A 1 352 ? 5.688 38.938 18.719 1 95.5 352 TYR A O 1
ATOM 2688 N N . PHE A 1 353 ? 3.816 38.125 17.922 1 96.62 353 PHE A N 1
ATOM 2689 C CA . PHE A 1 353 ? 3.857 38.875 16.688 1 96.62 353 PHE A CA 1
ATOM 2690 C C . PHE A 1 353 ? 3.004 40.125 16.781 1 96.62 353 PHE A C 1
ATOM 2692 O O . PHE A 1 353 ? 2.783 40.844 15.789 1 96.62 353 PHE A O 1
ATOM 2699 N N . ASN A 1 354 ? 2.449 40.406 17.906 1 96.5 354 ASN A N 1
ATOM 2700 C CA . ASN A 1 354 ? 1.583 41.562 18.156 1 96.5 354 ASN A CA 1
ATOM 2701 C C . ASN A 1 354 ? 0.336 41.531 17.281 1 96.5 354 ASN A C 1
ATOM 2703 O O . ASN A 1 354 ? -0.016 42.531 16.656 1 96.5 354 ASN A O 1
ATOM 2707 N N . ILE A 1 355 ? -0.239 40.344 17.125 1 95.94 355 ILE A N 1
ATOM 2708 C CA . ILE A 1 355 ? -1.5 40.125 16.422 1 95.94 355 ILE A CA 1
ATOM 2709 C C . ILE A 1 355 ? -2.625 39.938 17.438 1 95.94 355 ILE A C 1
ATOM 2711 O O . ILE A 1 355 ? -2.49 39.156 18.391 1 95.94 355 ILE A O 1
ATOM 2715 N N . LYS A 1 356 ? -3.67 40.625 17.281 1 95.5 356 LYS A N 1
ATOM 2716 C CA . LYS A 1 356 ? -4.84 40.438 18.141 1 95.5 356 LYS A CA 1
ATOM 2717 C C . LYS A 1 356 ? -5.703 39.281 17.641 1 95.5 356 LYS A C 1
ATOM 2719 O O . LYS A 1 356 ? -6.508 39.438 16.719 1 95.5 356 LYS A O 1
ATOM 2724 N N . THR A 1 357 ? -5.672 38.156 18.297 1 93.56 357 THR A N 1
ATOM 2725 C CA . THR A 1 357 ? -6.336 36.938 17.891 1 93.56 357 THR A CA 1
ATOM 2726 C C . THR A 1 357 ? -7.848 37.156 17.781 1 93.56 357 THR A C 1
ATOM 2728 O O . THR A 1 357 ? -8.508 36.531 16.938 1 93.56 357 THR A O 1
ATOM 2731 N N . SER A 1 358 ? -8.375 38.031 18.641 1 92.25 358 SER A N 1
ATOM 2732 C CA . SER A 1 358 ? -9.812 38.281 18.719 1 92.25 358 SER A CA 1
ATOM 2733 C C . SER A 1 358 ? -10.344 38.875 17.422 1 92.25 358 SER A C 1
ATOM 2735 O O . SER A 1 358 ? -11.547 38.781 17.156 1 92.25 358 SER A O 1
ATOM 2737 N N . GLU A 1 359 ? -9.477 39.438 16.688 1 93.38 359 GLU A N 1
ATOM 2738 C CA . GLU A 1 359 ? -9.883 40 15.406 1 93.38 359 GLU A CA 1
ATOM 2739 C C . GLU A 1 359 ? -10.148 38.906 14.367 1 93.38 359 GLU A C 1
ATOM 2741 O O . GLU A 1 359 ? -10.852 39.156 13.383 1 93.38 359 GLU A O 1
ATOM 2746 N N . TYR A 1 360 ? -9.617 37.781 14.625 1 93.81 360 TYR A N 1
ATOM 2747 C CA . TYR A 1 360 ? -9.641 36.75 13.578 1 93.81 360 TYR A CA 1
ATOM 2748 C C . TYR A 1 360 ? -10.398 35.5 14.047 1 93.81 360 TYR A C 1
ATOM 2750 O O . TYR A 1 360 ? -11.164 34.906 13.281 1 93.81 360 TYR A O 1
ATOM 2758 N N . ILE A 1 361 ? -10.141 35.125 15.25 1 92.44 361 ILE A N 1
ATOM 2759 C CA . ILE A 1 361 ? -10.805 33.938 15.781 1 92.44 361 ILE A CA 1
ATOM 2760 C C . ILE A 1 361 ? -12.219 34.281 16.234 1 92.44 361 ILE A C 1
ATOM 2762 O O . ILE A 1 361 ? -12.398 34.906 17.297 1 92.44 361 ILE A O 1
ATOM 2766 N N . LYS A 1 362 ? -13.172 33.938 15.453 1 88.88 362 LYS A N 1
ATOM 2767 C CA . LYS A 1 362 ? -14.586 34.125 15.773 1 88.88 362 LYS A CA 1
ATOM 2768 C C . LYS A 1 362 ? -15.25 32.812 16.109 1 88.88 362 LYS A C 1
ATOM 2770 O O . LYS A 1 362 ? -15.297 31.891 15.273 1 88.88 362 LYS A O 1
ATOM 2775 N N . LYS A 1 363 ? -15.773 32.719 17.328 1 88 363 LYS A N 1
ATOM 2776 C CA . LYS A 1 363 ? -16.391 31.469 17.812 1 88 363 LYS A CA 1
ATOM 2777 C C . LYS A 1 363 ? -17.891 31.453 17.5 1 88 363 LYS A C 1
ATOM 2779 O O . LYS A 1 363 ? -18.547 32.5 17.516 1 88 363 LYS A O 1
ATOM 2784 N N . PHE A 1 364 ? -18.234 30.312 17.062 1 83.75 364 PHE A N 1
ATOM 2785 C CA . PHE A 1 364 ? -19.688 30.125 17 1 83.75 364 PHE A CA 1
ATOM 2786 C C . PHE A 1 364 ? -20.297 30.109 18.391 1 83.75 364 PHE A C 1
ATOM 2788 O O . PHE A 1 364 ? -19.625 29.719 19.359 1 83.75 364 PHE A O 1
ATOM 2795 N N . PRO A 1 365 ? -21.484 30.719 18.484 1 70.94 365 PRO A N 1
ATOM 2796 C CA . PRO A 1 365 ? -22.125 30.656 19.797 1 70.94 365 PRO A CA 1
ATOM 2797 C C . PRO A 1 365 ? -22.234 29.219 20.328 1 70.94 365 PRO A C 1
ATOM 2799 O O . PRO A 1 365 ? -22.422 28.281 19.547 1 70.94 365 PRO A O 1
ATOM 2802 N N . THR A 1 366 ? -21.391 28.828 21.328 1 59.91 366 THR A N 1
ATOM 2803 C CA . THR A 1 366 ? -21.281 27.516 21.953 1 59.91 366 THR A CA 1
ATOM 2804 C C . THR A 1 366 ? -22.656 26.906 22.203 1 59.91 366 THR A C 1
ATOM 2806 O O . THR A 1 366 ? -23.5 27.531 22.844 1 59.91 366 THR A O 1
ATOM 2809 N N . ASP A 1 367 ? -23.172 26.219 21.297 1 48.56 367 ASP A N 1
ATOM 2810 C CA . ASP A 1 367 ? -24.25 25.422 21.875 1 48.56 367 ASP A CA 1
ATOM 2811 C C . ASP A 1 367 ? -23.719 24.438 22.906 1 48.56 367 ASP A C 1
ATOM 2813 O O . ASP A 1 367 ? -22.625 23.875 22.719 1 48.56 367 ASP A O 1
ATOM 2817 N N . ASN A 1 368 ? -23.812 24.594 24.25 1 41.16 368 ASN A N 1
ATOM 2818 C CA . ASN A 1 368 ? -23.469 23.562 25.219 1 41.16 368 ASN A CA 1
ATOM 2819 C C . ASN A 1 368 ? -23.594 22.172 24.625 1 41.16 368 ASN A C 1
ATOM 2821 O O . ASN A 1 368 ? -24.688 21.734 24.266 1 41.16 368 ASN A O 1
ATOM 2825 N N . ILE A 1 369 ? -22.703 21.797 23.75 1 36.94 369 ILE A N 1
ATOM 2826 C CA . ILE A 1 369 ? -22.781 20.375 23.484 1 36.94 369 ILE A CA 1
ATOM 2827 C C . ILE A 1 369 ? -22.109 19.594 24.609 1 36.94 369 ILE A C 1
ATOM 2829 O O . ILE A 1 369 ? -21 19.906 25.016 1 36.94 369 ILE A O 1
ATOM 2833 N N . MET B 1 1 ? -1.371 -33.938 8.406 1 67.06 1 MET B N 1
ATOM 2834 C CA . MET B 1 1 ? -1.149 -34.25 6.996 1 67.06 1 MET B CA 1
ATOM 2835 C C . MET B 1 1 ? 0.273 -34.719 6.762 1 67.06 1 MET B C 1
ATOM 2837 O O . MET B 1 1 ? 1.222 -34.219 7.352 1 67.06 1 MET B O 1
ATOM 2841 N N . THR B 1 2 ? 0.358 -35.844 6.141 1 82.5 2 THR B N 1
ATOM 2842 C CA . THR B 1 2 ? 1.658 -36.438 5.863 1 82.5 2 THR B CA 1
ATOM 2843 C C . THR B 1 2 ? 2.328 -35.75 4.676 1 82.5 2 THR B C 1
ATOM 2845 O O . THR B 1 2 ? 1.666 -35.438 3.691 1 82.5 2 THR B O 1
ATOM 2848 N N . TYR B 1 3 ? 3.596 -35.375 4.891 1 89.12 3 TYR B N 1
ATOM 2849 C CA . TYR B 1 3 ? 4.352 -34.688 3.85 1 89.12 3 TYR B CA 1
ATOM 2850 C C . TYR B 1 3 ? 5.52 -35.531 3.369 1 89.12 3 TYR B C 1
ATOM 2852 O O . TYR B 1 3 ? 6.082 -36.312 4.137 1 89.12 3 TYR B O 1
ATOM 2860 N N . SER B 1 4 ? 5.797 -35.469 2.113 1 91.44 4 SER B N 1
ATOM 2861 C CA . SER B 1 4 ? 7.004 -36.031 1.51 1 91.44 4 SER B CA 1
ATOM 2862 C C . SER B 1 4 ? 7.824 -34.938 0.826 1 91.44 4 SER B C 1
ATOM 2864 O O . SER B 1 4 ? 7.273 -33.969 0.338 1 91.44 4 SER B O 1
ATOM 2866 N N . LYS B 1 5 ? 9.125 -35.125 0.827 1 95.06 5 LYS B N 1
ATOM 2867 C CA . LYS B 1 5 ? 10.008 -34.219 0.125 1 95.06 5 LYS B CA 1
ATOM 2868 C C . LYS B 1 5 ? 10.297 -34.688 -1.296 1 95.06 5 LYS B C 1
ATOM 2870 O O . LYS B 1 5 ? 10.711 -35.844 -1.5 1 95.06 5 LYS B O 1
ATOM 2875 N N . VAL B 1 6 ? 10.062 -33.844 -2.205 1 95.38 6 VAL B N 1
ATOM 2876 C CA . VAL B 1 6 ? 10.195 -34.219 -3.611 1 95.38 6 VAL B CA 1
ATOM 2877 C C . VAL B 1 6 ? 11.258 -33.344 -4.273 1 95.38 6 VAL B C 1
ATOM 2879 O O . VAL B 1 6 ? 11.344 -32.156 -4.004 1 95.38 6 VAL B O 1
ATOM 2882 N N . LYS B 1 7 ? 12.047 -33.938 -5.188 1 95.62 7 LYS B N 1
ATOM 2883 C CA . LYS B 1 7 ? 13.109 -33.219 -5.871 1 95.62 7 LYS B CA 1
ATOM 2884 C C . LYS B 1 7 ? 12.531 -32.25 -6.902 1 95.62 7 LYS B C 1
ATOM 2886 O O . LYS B 1 7 ? 11.594 -32.594 -7.621 1 95.62 7 LYS B O 1
ATOM 2891 N N . TYR B 1 8 ? 13.156 -31.109 -7.027 1 96.81 8 TYR B N 1
ATOM 2892 C CA . TYR B 1 8 ? 12.695 -30.047 -7.902 1 96.81 8 TYR B CA 1
ATOM 2893 C C . TYR B 1 8 ? 12.758 -30.469 -9.367 1 96.81 8 TYR B C 1
ATOM 2895 O O . TYR B 1 8 ? 11.812 -30.25 -10.125 1 96.81 8 TYR B O 1
ATOM 2903 N N . GLU B 1 9 ? 13.812 -31.109 -9.836 1 96.25 9 GLU B N 1
ATOM 2904 C CA . GLU B 1 9 ? 14.078 -31.391 -11.25 1 96.25 9 GLU B CA 1
ATOM 2905 C C . GLU B 1 9 ? 12.992 -32.281 -11.836 1 96.25 9 GLU B C 1
ATOM 2907 O O . GLU B 1 9 ? 12.477 -32.031 -12.922 1 96.25 9 GLU B O 1
ATOM 2912 N N . GLY B 1 10 ? 12.695 -33.344 -11.133 1 95.56 10 GLY B N 1
ATOM 2913 C CA . GLY B 1 10 ? 11.641 -34.25 -11.586 1 95.56 10 GLY B CA 1
ATOM 2914 C C . GLY B 1 10 ? 10.273 -33.594 -11.633 1 95.56 10 GLY B C 1
ATOM 2915 O O . GLY B 1 10 ? 9.5 -33.812 -12.555 1 95.56 10 GLY B O 1
ATOM 2916 N N . LEU B 1 11 ? 10.047 -32.812 -10.602 1 96.25 11 LEU B N 1
ATOM 2917 C CA . LEU B 1 11 ? 8.773 -32.094 -10.523 1 96.25 11 LEU B CA 1
ATOM 2918 C C . LEU B 1 11 ? 8.633 -31.109 -11.68 1 96.25 11 LEU B C 1
ATOM 2920 O O . LEU B 1 11 ? 7.551 -31 -12.266 1 96.25 11 LEU B O 1
ATOM 2924 N N . LYS B 1 12 ? 9.656 -30.375 -11.984 1 97.81 12 LYS B N 1
ATOM 2925 C CA . LYS B 1 12 ? 9.656 -29.422 -13.094 1 97.81 12 LYS B CA 1
ATOM 2926 C C . LYS B 1 12 ? 9.359 -30.125 -14.414 1 97.81 12 LYS B C 1
ATOM 2928 O O . LYS B 1 12 ? 8.523 -29.656 -15.195 1 97.81 12 LYS B O 1
ATOM 2933 N N . LYS B 1 13 ? 10.07 -31.188 -14.68 1 97.88 13 LYS B N 1
ATOM 2934 C CA . LYS B 1 13 ? 9.883 -31.938 -15.922 1 97.88 13 LYS B CA 1
ATOM 2935 C C . LYS B 1 13 ? 8.445 -32.438 -16.031 1 97.88 13 LYS B C 1
ATOM 2937 O O . LYS B 1 13 ? 7.84 -32.375 -17.109 1 97.88 13 LYS B O 1
ATOM 2942 N N . LEU B 1 14 ? 7.957 -32.969 -14.953 1 97.56 14 LEU B N 1
ATOM 2943 C CA . LEU B 1 14 ? 6.59 -33.469 -14.945 1 97.56 14 LEU B CA 1
ATOM 2944 C C . LEU B 1 14 ? 5.594 -32.375 -15.266 1 97.56 14 LEU B C 1
ATOM 2946 O O . LEU B 1 14 ? 4.695 -32.562 -16.094 1 97.56 14 LEU B O 1
ATOM 2950 N N . CYS B 1 15 ? 5.746 -31.266 -14.586 1 97.69 15 CYS B N 1
ATOM 2951 C CA . CYS B 1 15 ? 4.84 -30.141 -14.805 1 97.69 15 CYS B CA 1
ATOM 2952 C C . CYS B 1 15 ? 4.898 -29.656 -16.25 1 97.69 15 CYS B C 1
ATOM 2954 O O . CYS B 1 15 ? 3.863 -29.375 -16.859 1 97.69 15 CYS B O 1
ATOM 2956 N N . ASP B 1 16 ? 6.098 -29.547 -16.781 1 98.31 16 ASP B N 1
ATOM 2957 C CA . ASP B 1 16 ? 6.266 -29.141 -18.172 1 98.31 16 ASP B CA 1
ATOM 2958 C C . ASP B 1 16 ? 5.488 -30.078 -19.109 1 98.31 16 ASP B C 1
ATOM 2960 O O . ASP B 1 16 ? 4.75 -29.609 -19.984 1 98.31 16 ASP B O 1
ATOM 2964 N N . ILE B 1 17 ? 5.641 -31.359 -18.922 1 98.06 17 ILE B N 1
ATOM 2965 C CA . ILE B 1 17 ? 5 -32.344 -19.781 1 98.06 17 ILE B CA 1
ATOM 2966 C C . ILE B 1 17 ? 3.48 -32.25 -19.656 1 98.06 17 ILE B C 1
ATOM 2968 O O . ILE B 1 17 ? 2.762 -32.312 -20.656 1 98.06 17 ILE B O 1
ATOM 2972 N N . VAL B 1 18 ? 3.023 -32.094 -18.453 1 98 18 VAL B N 1
ATOM 2973 C CA . VAL B 1 18 ? 1.588 -32 -18.219 1 98 18 VAL B CA 1
ATOM 2974 C C . VAL B 1 18 ? 1.013 -30.797 -18.953 1 98 18 VAL B C 1
ATOM 2976 O O . VAL B 1 18 ? -0.009 -30.906 -19.641 1 98 18 VAL B O 1
ATOM 2979 N N . PHE B 1 19 ? 1.644 -29.625 -18.859 1 98.31 19 PHE B N 1
ATOM 2980 C CA . PHE B 1 19 ? 1.129 -28.438 -19.516 1 98.31 19 PHE B CA 1
ATOM 2981 C C . PHE B 1 19 ? 1.246 -28.562 -21.031 1 98.31 19 PHE B C 1
ATOM 2983 O O . PHE B 1 19 ? 0.399 -28.047 -21.766 1 98.31 19 PHE B O 1
ATOM 2990 N N . GLU B 1 20 ? 2.297 -29.234 -21.516 1 98.25 20 GLU B N 1
ATOM 2991 C CA . GLU B 1 20 ? 2.377 -29.516 -22.953 1 98.25 20 GLU B CA 1
ATOM 2992 C C . GLU B 1 20 ? 1.217 -30.406 -23.406 1 98.25 20 GLU B C 1
ATOM 2994 O O . GLU B 1 20 ? 0.668 -30.203 -24.484 1 98.25 20 GLU B O 1
ATOM 2999 N N . LYS B 1 21 ? 0.854 -31.359 -22.547 1 97.81 21 LYS B N 1
ATOM 3000 C CA . LYS B 1 21 ? -0.254 -32.25 -22.875 1 97.81 21 LYS B CA 1
ATOM 3001 C C . LYS B 1 21 ? -1.582 -31.516 -22.891 1 97.81 21 LYS B C 1
ATOM 3003 O O . LYS B 1 21 ? -2.516 -31.906 -23.594 1 97.81 21 LYS B O 1
ATOM 3008 N N . PHE B 1 22 ? -1.679 -30.453 -22.172 1 97.31 22 PHE B N 1
ATOM 3009 C CA . PHE B 1 22 ? -2.861 -29.609 -22.203 1 97.31 22 PHE B CA 1
ATOM 3010 C C . PHE B 1 22 ? -2.938 -28.844 -23.516 1 97.31 22 PHE B C 1
ATOM 3012 O O . PHE B 1 22 ? -4.004 -28.344 -23.906 1 97.31 22 PHE B O 1
ATOM 3019 N N . GLY B 1 23 ? -1.754 -28.688 -24.219 1 97.62 23 GLY B N 1
ATOM 3020 C CA . GLY B 1 23 ? -1.749 -28.031 -25.516 1 97.62 23 GLY B CA 1
ATOM 3021 C C . GLY B 1 23 ? -0.863 -26.797 -25.562 1 97.62 23 GLY B C 1
ATOM 3022 O O . GLY B 1 23 ? -0.708 -26.172 -26.609 1 97.62 23 GLY B O 1
ATOM 3023 N N . PHE B 1 24 ? -0.202 -26.5 -24.453 1 98.31 24 PHE B N 1
ATOM 3024 C CA . PHE B 1 24 ? 0.705 -25.359 -24.453 1 98.31 24 PHE B CA 1
ATOM 3025 C C . PHE B 1 24 ? 2.002 -25.688 -25.172 1 98.31 24 PHE B C 1
ATOM 3027 O O . PHE B 1 24 ? 2.424 -26.859 -25.203 1 98.31 24 PHE B O 1
ATOM 3034 N N . SER B 1 25 ? 2.639 -24.688 -25.797 1 98.12 25 SER B N 1
ATOM 3035 C CA . SER B 1 25 ? 3.969 -24.875 -26.359 1 98.12 25 SER B CA 1
ATOM 3036 C C . SER B 1 25 ? 4.992 -25.203 -25.281 1 98.12 25 SER B C 1
ATOM 3038 O O . SER B 1 25 ? 4.754 -24.938 -24.094 1 98.12 25 SER B O 1
ATOM 3040 N N . PRO B 1 26 ? 6.113 -25.734 -25.594 1 98.25 26 PRO B N 1
ATOM 3041 C CA . PRO B 1 26 ? 7.168 -25.984 -24.609 1 98.25 26 PRO B CA 1
ATOM 3042 C C . PRO B 1 26 ? 7.586 -24.719 -23.859 1 98.25 26 PRO B C 1
ATOM 3044 O O . PRO B 1 26 ? 7.797 -24.766 -22.641 1 98.25 26 PRO B O 1
ATOM 3047 N N . GLU B 1 27 ? 7.66 -23.641 -24.578 1 97.94 27 GLU B N 1
ATOM 3048 C CA . GLU B 1 27 ? 8.047 -22.375 -23.953 1 97.94 27 GLU B CA 1
ATOM 3049 C C . GLU B 1 27 ? 7 -21.906 -22.953 1 97.94 27 GLU B C 1
ATOM 3051 O O . GLU B 1 27 ? 7.336 -21.516 -21.828 1 97.94 27 GLU B O 1
ATOM 3056 N N . ASP B 1 28 ? 5.75 -21.922 -23.375 1 98.31 28 ASP B N 1
ATOM 3057 C CA . ASP B 1 28 ? 4.652 -21.516 -22.5 1 98.31 28 ASP B CA 1
ATOM 3058 C C . ASP B 1 28 ? 4.562 -22.438 -21.281 1 98.31 28 ASP B C 1
ATOM 3060 O O . ASP B 1 28 ? 4.363 -21.969 -20.156 1 98.31 28 ASP B O 1
ATOM 3064 N N . SER B 1 29 ? 4.715 -23.734 -21.531 1 98.5 29 SER B N 1
ATOM 3065 C CA . SER B 1 29 ? 4.703 -24.703 -20.438 1 98.5 29 SER B CA 1
ATOM 3066 C C . SER B 1 29 ? 5.793 -24.406 -19.422 1 98.5 29 SER B C 1
ATOM 3068 O O . SER B 1 29 ? 5.551 -24.438 -18.219 1 98.5 29 SER B O 1
ATOM 3070 N N . GLY B 1 30 ? 6.98 -24.125 -19.969 1 98.38 30 GLY B N 1
ATOM 3071 C CA . GLY B 1 30 ? 8.086 -23.766 -19.094 1 98.38 30 GLY B CA 1
ATOM 3072 C C . GLY B 1 30 ? 7.785 -22.547 -18.234 1 98.38 30 GLY B C 1
ATOM 3073 O O . GLY B 1 30 ? 8.133 -22.516 -17.047 1 98.38 30 GLY B O 1
ATOM 3074 N N . THR B 1 31 ? 7.164 -21.531 -18.781 1 98.06 31 THR B N 1
ATOM 3075 C CA . THR B 1 31 ? 6.816 -20.312 -18.078 1 98.06 31 THR B CA 1
ATOM 3076 C C . THR B 1 31 ? 5.82 -20.594 -16.953 1 98.06 31 THR B C 1
ATOM 3078 O O . THR B 1 31 ? 6 -20.156 -15.82 1 98.06 31 THR B O 1
ATOM 3081 N N . ILE B 1 32 ? 4.793 -21.344 -17.281 1 98.5 32 ILE B N 1
ATOM 3082 C CA . ILE B 1 32 ? 3.76 -21.672 -16.312 1 98.5 32 ILE B CA 1
ATOM 3083 C C . ILE B 1 32 ? 4.375 -22.453 -15.148 1 98.5 32 ILE B C 1
ATOM 3085 O O . ILE B 1 32 ? 4.129 -22.156 -13.984 1 98.5 32 ILE B O 1
ATOM 3089 N N . THR B 1 33 ? 5.199 -23.422 -15.477 1 98.5 33 THR B N 1
ATOM 3090 C CA . THR B 1 33 ? 5.859 -24.281 -14.5 1 98.5 33 THR B CA 1
ATOM 3091 C C . THR B 1 33 ? 6.781 -23.453 -13.602 1 98.5 33 THR B C 1
ATOM 3093 O O . THR B 1 33 ? 6.801 -23.656 -12.383 1 98.5 33 THR B O 1
ATOM 3096 N N . ASP B 1 34 ? 7.531 -22.562 -14.188 1 98.25 34 ASP B N 1
ATOM 3097 C CA . ASP B 1 34 ? 8.461 -21.734 -13.43 1 98.25 34 ASP B CA 1
ATOM 3098 C C . ASP B 1 34 ? 7.727 -20.922 -12.359 1 98.25 34 ASP B C 1
ATOM 3100 O O . ASP B 1 34 ? 8.172 -20.859 -11.211 1 98.25 34 ASP B O 1
ATOM 3104 N N . VAL B 1 35 ? 6.633 -20.297 -12.75 1 98.12 35 VAL B N 1
ATOM 3105 C CA . VAL B 1 35 ? 5.859 -19.5 -11.812 1 98.12 35 VAL B CA 1
ATOM 3106 C C . VAL B 1 35 ? 5.293 -20.391 -10.711 1 98.12 35 VAL B C 1
ATOM 3108 O O . VAL B 1 35 ? 5.367 -20.047 -9.531 1 98.12 35 VAL B O 1
ATOM 3111 N N . LEU B 1 36 ? 4.738 -21.484 -11.117 1 97.25 36 LEU B N 1
ATOM 3112 C CA . LEU B 1 36 ? 4.098 -22.422 -10.203 1 97.25 36 LEU B CA 1
ATOM 3113 C C . LEU B 1 36 ? 5.09 -22.938 -9.172 1 97.25 36 LEU B C 1
ATOM 3115 O O . LEU B 1 36 ? 4.84 -22.859 -7.965 1 97.25 36 LEU B O 1
ATOM 3119 N N . LEU B 1 37 ? 6.234 -23.375 -9.602 1 97.88 37 LEU B N 1
ATOM 3120 C CA . LEU B 1 37 ? 7.172 -24.047 -8.703 1 97.88 37 LEU B CA 1
ATOM 3121 C C . LEU B 1 37 ? 7.957 -23.016 -7.887 1 97.88 37 LEU B C 1
ATOM 3123 O O . LEU B 1 37 ? 8.414 -23.312 -6.781 1 97.88 37 LEU B O 1
ATOM 3127 N N . LEU B 1 38 ? 8.141 -21.828 -8.414 1 98.19 38 LEU B N 1
ATOM 3128 C CA . LEU B 1 38 ? 8.797 -20.797 -7.609 1 98.19 38 LEU B CA 1
ATOM 3129 C C . LEU B 1 38 ? 8.016 -20.531 -6.328 1 98.19 38 LEU B C 1
ATOM 3131 O O . LEU B 1 38 ? 8.609 -20.234 -5.285 1 98.19 38 LEU B O 1
ATOM 3135 N N . SER B 1 39 ? 6.699 -20.562 -6.469 1 96.75 39 SER B N 1
ATOM 3136 C CA . SER B 1 39 ? 5.871 -20.406 -5.273 1 96.75 39 SER B CA 1
ATOM 3137 C C . SER B 1 39 ? 6.23 -21.438 -4.215 1 96.75 39 SER B C 1
ATOM 3139 O O . SER B 1 39 ? 6.395 -21.109 -3.039 1 96.75 39 SER B O 1
ATOM 3141 N N . ASP B 1 40 ? 6.352 -22.703 -4.59 1 96.12 40 ASP B N 1
ATOM 3142 C CA . ASP B 1 40 ? 6.758 -23.75 -3.664 1 96.12 40 ASP B CA 1
ATOM 3143 C C . ASP B 1 40 ? 8.164 -23.484 -3.119 1 96.12 40 ASP B C 1
ATOM 3145 O O . ASP B 1 40 ? 8.406 -23.656 -1.924 1 96.12 40 ASP B O 1
ATOM 3149 N N . LEU B 1 41 ? 9.039 -23.125 -3.988 1 98.06 41 LEU B N 1
ATOM 3150 C CA . LEU B 1 41 ? 10.43 -22.875 -3.598 1 98.06 41 LEU B CA 1
ATOM 3151 C C . LEU B 1 41 ? 10.523 -21.734 -2.607 1 98.06 41 LEU B C 1
ATOM 3153 O O . LEU B 1 41 ? 11.406 -21.719 -1.745 1 98.06 41 LEU B O 1
ATOM 3157 N N . PHE B 1 42 ? 9.609 -20.734 -2.674 1 97.31 42 PHE B N 1
ATOM 3158 C CA . PHE B 1 42 ? 9.562 -19.594 -1.762 1 97.31 42 PHE B CA 1
ATOM 3159 C C . PHE B 1 42 ? 8.836 -19.969 -0.474 1 97.31 42 PHE B C 1
ATOM 3161 O O . PHE B 1 42 ? 8.734 -19.156 0.443 1 97.31 42 PHE B O 1
ATOM 3168 N N . GLY B 1 43 ? 8.305 -21.172 -0.446 1 93.62 43 GLY B N 1
ATOM 3169 C CA . GLY B 1 43 ? 7.59 -21.625 0.739 1 93.62 43 GLY B CA 1
ATOM 3170 C C . GLY B 1 43 ? 6.129 -21.219 0.748 1 93.62 43 GLY B C 1
ATOM 3171 O O . GLY B 1 43 ? 5.477 -21.25 1.795 1 93.62 43 GLY B O 1
ATOM 3172 N N . ILE B 1 44 ? 5.633 -20.812 -0.353 1 91.5 44 ILE B N 1
ATOM 3173 C CA . ILE B 1 44 ? 4.23 -20.422 -0.486 1 91.5 44 ILE B CA 1
ATOM 3174 C C . ILE B 1 44 ? 3.436 -21.562 -1.11 1 91.5 44 ILE B C 1
ATOM 3176 O O . ILE B 1 44 ? 3.035 -21.484 -2.273 1 91.5 44 ILE B O 1
ATOM 3180 N N . GLU B 1 45 ? 3.109 -22.438 -0.333 1 87.69 45 GLU B N 1
ATOM 3181 C CA . GLU B 1 45 ? 2.498 -23.688 -0.782 1 87.69 45 GLU B CA 1
ATOM 3182 C C . GLU B 1 45 ? 1.136 -23.438 -1.423 1 87.69 45 GLU B C 1
ATOM 3184 O O . GLU B 1 45 ? 0.76 -24.109 -2.381 1 87.69 45 GLU B O 1
ATOM 3189 N N . SER B 1 46 ? 0.441 -22.406 -0.955 1 85.19 46 SER B N 1
ATOM 3190 C CA . SER B 1 46 ? -0.932 -22.141 -1.368 1 85.19 46 SER B CA 1
ATOM 3191 C C . SER B 1 46 ? -1.007 -21.812 -2.857 1 85.19 46 SER B C 1
ATOM 3193 O O . SER B 1 46 ? -2.066 -21.938 -3.473 1 85.19 46 SER B O 1
ATOM 3195 N N . HIS B 1 47 ? 0.122 -21.406 -3.428 1 91.31 47 HIS B N 1
ATOM 3196 C CA . HIS B 1 47 ? 0.126 -21 -4.828 1 91.31 47 HIS B CA 1
ATOM 3197 C C . HIS B 1 47 ? 1.064 -21.875 -5.652 1 91.31 47 HIS B C 1
ATOM 3199 O O . HIS B 1 47 ? 1.366 -21.562 -6.805 1 91.31 47 HIS B O 1
ATOM 3205 N N . GLY B 1 48 ? 1.522 -22.969 -5.082 1 93.56 48 GLY B N 1
ATOM 3206 C CA . GLY B 1 48 ? 2.488 -23.844 -5.73 1 93.56 48 GLY B CA 1
ATOM 3207 C C . GLY B 1 48 ? 1.84 -24.953 -6.539 1 93.56 48 GLY B C 1
ATOM 3208 O O . GLY B 1 48 ? 0.796 -24.734 -7.16 1 93.56 48 GLY B O 1
ATOM 3209 N N . ILE B 1 49 ? 2.453 -26.078 -6.598 1 93.12 49 ILE B N 1
ATOM 3210 C CA . ILE B 1 49 ? 2.098 -27.188 -7.469 1 93.12 49 ILE B CA 1
ATOM 3211 C C . ILE B 1 49 ? 0.71 -27.703 -7.098 1 93.12 49 ILE B C 1
ATOM 3213 O O . ILE B 1 49 ? 0.035 -28.328 -7.922 1 93.12 49 ILE B O 1
ATOM 3217 N N . GLN B 1 50 ? 0.289 -27.422 -5.902 1 90.38 50 GLN B N 1
ATOM 3218 C CA . GLN B 1 50 ? -1.054 -27.844 -5.512 1 90.38 50 GLN B CA 1
ATOM 3219 C C . GLN B 1 50 ? -2.113 -27.172 -6.379 1 90.38 50 GLN B C 1
ATOM 3221 O O . GLN B 1 50 ? -3.244 -27.656 -6.473 1 90.38 50 GLN B O 1
ATOM 3226 N N . ARG B 1 51 ? -1.767 -26.109 -7.031 1 92.44 51 ARG B N 1
ATOM 3227 C CA . ARG B 1 51 ? -2.697 -25.406 -7.91 1 92.44 51 ARG B CA 1
ATOM 3228 C C . ARG B 1 51 ? -2.826 -26.125 -9.25 1 92.44 51 ARG B C 1
ATOM 3230 O O . ARG B 1 51 ? -3.686 -25.781 -10.062 1 92.44 51 ARG B O 1
ATOM 3237 N N . LEU B 1 52 ? -2.02 -27.125 -9.492 1 94.94 52 LEU B N 1
ATOM 3238 C CA . LEU B 1 52 ? -2.094 -27.859 -10.75 1 94.94 52 LEU B CA 1
ATOM 3239 C C . LEU B 1 52 ? -3.49 -28.438 -10.961 1 94.94 52 LEU B C 1
ATOM 3241 O O . LEU B 1 52 ? -4.004 -28.438 -12.078 1 94.94 52 LEU B O 1
ATOM 3245 N N . VAL B 1 53 ? -4.113 -28.938 -9.922 1 93.69 53 VAL B N 1
ATOM 3246 C CA . VAL B 1 53 ? -5.445 -29.516 -10.008 1 93.69 53 VAL B CA 1
ATOM 3247 C C . VAL B 1 53 ? -6.457 -28.438 -10.391 1 93.69 53 VAL B C 1
ATOM 3249 O O . VAL B 1 53 ? -7.398 -28.688 -11.148 1 93.69 53 VAL B O 1
ATOM 3252 N N . LYS B 1 54 ? -6.258 -27.297 -9.812 1 91.81 54 LYS B N 1
ATOM 3253 C CA . LYS B 1 54 ? -7.109 -26.172 -10.156 1 91.81 54 LYS B CA 1
ATOM 3254 C C . LYS B 1 54 ? -6.973 -25.812 -11.633 1 91.81 54 LYS B C 1
ATOM 3256 O O . LYS B 1 54 ? -7.973 -25.625 -12.328 1 91.81 54 LYS B O 1
ATOM 3261 N N . TYR B 1 55 ? -5.762 -25.75 -12.109 1 95.25 55 TYR B N 1
ATOM 3262 C CA . TYR B 1 55 ? -5.527 -25.406 -13.508 1 95.25 55 TYR B CA 1
ATOM 3263 C C . TYR B 1 55 ? -6.086 -26.484 -14.43 1 95.25 55 TYR B C 1
ATOM 3265 O O . TYR B 1 55 ? -6.652 -26.172 -15.484 1 95.25 55 TYR B O 1
ATOM 3273 N N . TYR B 1 56 ? -5.914 -27.719 -14 1 95.75 56 TYR B N 1
ATOM 3274 C CA . TYR B 1 56 ? -6.484 -28.828 -14.75 1 95.75 56 TYR B CA 1
ATOM 3275 C C . TYR B 1 56 ? -7.988 -28.656 -14.922 1 95.75 56 TYR B C 1
ATOM 3277 O O . TYR B 1 56 ? -8.508 -28.734 -16.031 1 95.75 56 TYR B O 1
ATOM 3285 N N . SER B 1 57 ? -8.664 -28.422 -13.852 1 94.38 57 SER B N 1
ATOM 3286 C CA . SER B 1 57 ? -10.117 -28.266 -13.859 1 94.38 57 SER B CA 1
ATOM 3287 C C . SER B 1 57 ? -10.531 -27.047 -14.68 1 94.38 57 SER B C 1
ATOM 3289 O O . SER B 1 57 ? -11.477 -27.109 -15.469 1 94.38 57 SER B O 1
ATOM 3291 N N . GLU B 1 58 ? -9.844 -25.938 -14.523 1 96.06 58 GLU B N 1
ATOM 3292 C CA . GLU B 1 58 ? -10.18 -24.688 -15.195 1 96.06 58 GLU B CA 1
ATOM 3293 C C . GLU B 1 58 ? -9.93 -24.766 -16.703 1 96.06 58 GLU B C 1
ATOM 3295 O O . GLU B 1 58 ? -10.664 -24.172 -17.484 1 96.06 58 GLU B O 1
ATOM 3300 N N . ILE B 1 59 ? -8.93 -25.5 -17.141 1 96.38 59 ILE B N 1
ATOM 3301 C CA . ILE B 1 59 ? -8.656 -25.719 -18.547 1 96.38 59 ILE B CA 1
ATOM 3302 C C . ILE B 1 59 ? -9.719 -26.641 -19.141 1 96.38 59 ILE B C 1
ATOM 3304 O O . ILE B 1 59 ? -10.289 -26.344 -20.203 1 96.38 59 ILE B O 1
ATOM 3308 N N . LYS B 1 60 ? -10.023 -27.672 -18.438 1 94 60 LYS B N 1
ATOM 3309 C CA . LYS B 1 60 ? -10.977 -28.672 -18.922 1 94 60 LYS B CA 1
ATOM 3310 C C . LYS B 1 60 ? -12.367 -28.078 -19.062 1 94 60 LYS B C 1
ATOM 3312 O O . LYS B 1 60 ? -13.117 -28.438 -19.969 1 94 60 LYS B O 1
ATOM 3317 N N . ASN B 1 61 ? -12.695 -27.234 -18.156 1 93.69 61 ASN B N 1
ATOM 3318 C CA . ASN B 1 61 ? -14.039 -26.656 -18.188 1 93.69 61 ASN B CA 1
ATOM 3319 C C . ASN B 1 61 ? -14.102 -25.422 -19.094 1 93.69 61 ASN B C 1
ATOM 3321 O O . ASN B 1 61 ? -15.164 -24.812 -19.25 1 93.69 61 ASN B O 1
ATOM 3325 N N . GLY B 1 62 ? -12.961 -25.047 -19.625 1 93.88 62 GLY B N 1
ATOM 3326 C CA . GLY B 1 62 ? -12.945 -24.016 -20.641 1 93.88 62 GLY B CA 1
ATOM 3327 C C . GLY B 1 62 ? -12.727 -22.625 -20.078 1 93.88 62 GLY B C 1
ATOM 3328 O O . GLY B 1 62 ? -12.719 -21.641 -20.812 1 93.88 62 GLY B O 1
ATOM 3329 N N . LEU B 1 63 ? -12.531 -22.5 -18.797 1 96.19 63 LEU B N 1
ATOM 3330 C CA . LEU B 1 63 ? -12.281 -21.203 -18.172 1 96.19 63 LEU B CA 1
ATOM 3331 C C . LEU B 1 63 ? -10.984 -20.594 -18.688 1 96.19 63 LEU B C 1
ATOM 3333 O O . LEU B 1 63 ? -10.906 -19.391 -18.938 1 96.19 63 LEU B O 1
ATOM 3337 N N . ILE B 1 64 ? -9.992 -21.438 -18.797 1 97.56 64 ILE B N 1
ATOM 3338 C CA . ILE B 1 64 ? -8.695 -21.031 -19.344 1 97.56 64 ILE B CA 1
ATOM 3339 C C . ILE B 1 64 ? -8.57 -21.5 -20.797 1 97.56 64 ILE B C 1
ATOM 3341 O O . ILE B 1 64 ? -8.664 -22.703 -21.062 1 97.56 64 ILE B O 1
ATOM 3345 N N . LYS B 1 65 ? -8.359 -20.578 -21.641 1 97.25 65 LYS B N 1
ATOM 3346 C CA . LYS B 1 65 ? -8.148 -20.891 -23.047 1 97.25 65 LYS B CA 1
ATOM 3347 C C . LYS B 1 65 ? -6.668 -21.141 -23.344 1 97.25 65 LYS B C 1
ATOM 3349 O O . LYS B 1 65 ? -5.871 -20.188 -23.359 1 97.25 65 LYS B O 1
ATOM 3354 N N . VAL B 1 66 ? -6.32 -22.297 -23.703 1 96.88 66 VAL B N 1
ATOM 3355 C CA . VAL B 1 66 ? -4.938 -22.75 -23.828 1 96.88 66 VAL B CA 1
ATOM 3356 C C . VAL B 1 66 ? -4.281 -22.062 -25.031 1 96.88 66 VAL B C 1
ATOM 3358 O O . VAL B 1 66 ? -3.104 -21.719 -24.984 1 96.88 66 VAL B O 1
ATOM 3361 N N . ASP B 1 67 ? -4.973 -21.812 -26.109 1 94 67 ASP B N 1
ATOM 3362 C CA . ASP B 1 67 ? -4.406 -21.297 -27.344 1 94 67 ASP B CA 1
ATOM 3363 C C . ASP B 1 67 ? -4.543 -19.766 -27.422 1 94 67 ASP B C 1
ATOM 3365 O O . ASP B 1 67 ? -4.238 -19.156 -28.453 1 94 67 ASP B O 1
ATOM 3369 N N . SER B 1 68 ? -4.93 -19.219 -26.359 1 95.44 68 SER B N 1
ATOM 3370 C CA . SER B 1 68 ? -5.137 -17.766 -26.344 1 95.44 68 SER B CA 1
ATOM 3371 C C . SER B 1 68 ? -3.812 -17.031 -26.234 1 95.44 68 SER B C 1
ATOM 3373 O O . SER B 1 68 ? -2.881 -17.484 -25.578 1 95.44 68 SER B O 1
ATOM 3375 N N . LYS B 1 69 ? -3.74 -15.906 -26.938 1 95.38 69 LYS B N 1
ATOM 3376 C CA . LYS B 1 69 ? -2.598 -15.008 -26.844 1 95.38 69 LYS B CA 1
ATOM 3377 C C . LYS B 1 69 ? -3.039 -13.594 -26.469 1 95.38 69 LYS B C 1
ATOM 3379 O O . LYS B 1 69 ? -4.027 -13.086 -27 1 95.38 69 LYS B O 1
ATOM 3384 N N . PRO B 1 70 ? -2.27 -13.039 -25.547 1 97.5 70 PRO B N 1
ATOM 3385 C CA . PRO B 1 70 ? -2.631 -11.664 -25.172 1 97.5 70 PRO B CA 1
ATOM 3386 C C . PRO B 1 70 ? -2.588 -10.703 -26.344 1 97.5 70 PRO B C 1
ATOM 3388 O O . PRO B 1 70 ? -1.662 -10.758 -27.156 1 97.5 70 PRO B O 1
ATOM 3391 N N . LYS B 1 71 ? -3.564 -9.859 -26.422 1 98.31 71 LYS B N 1
ATOM 3392 C CA . LYS B 1 71 ? -3.662 -8.844 -27.469 1 98.31 71 LYS B CA 1
ATOM 3393 C C . LYS B 1 71 ? -3.389 -7.449 -26.922 1 98.31 71 LYS B C 1
ATOM 3395 O O . LYS B 1 71 ? -3.945 -7.066 -25.891 1 98.31 71 LYS B O 1
ATOM 3400 N N . ILE B 1 72 ? -2.576 -6.676 -27.594 1 98.56 72 ILE B N 1
ATOM 3401 C CA . ILE B 1 72 ? -2.334 -5.289 -27.203 1 98.56 72 ILE B CA 1
ATOM 3402 C C . ILE B 1 72 ? -3.502 -4.414 -27.656 1 98.56 72 ILE B C 1
ATOM 3404 O O . ILE B 1 72 ? -3.82 -4.363 -28.844 1 98.56 72 ILE B O 1
ATOM 3408 N N . ILE B 1 73 ? -4.121 -3.758 -26.812 1 98.25 73 ILE B N 1
ATOM 3409 C CA . ILE B 1 73 ? -5.273 -2.904 -27.094 1 98.25 73 ILE B CA 1
ATOM 3410 C C . ILE B 1 73 ? -4.801 -1.478 -27.359 1 98.25 73 ILE B C 1
ATOM 3412 O O . ILE B 1 73 ? -5.344 -0.794 -28.234 1 98.25 73 ILE B O 1
ATOM 3416 N N . LYS B 1 74 ? -3.895 -0.993 -26.562 1 98.12 74 LYS B N 1
ATOM 3417 C CA . LYS B 1 74 ? -3.291 0.334 -26.641 1 98.12 74 LYS B CA 1
ATOM 3418 C C . LYS B 1 74 ? -1.867 0.324 -26.094 1 98.12 74 LYS B C 1
ATOM 3420 O O . LYS B 1 74 ? -1.569 -0.402 -25.141 1 98.12 74 LYS B O 1
ATOM 3425 N N . GLU B 1 75 ? -1.015 1.092 -26.766 1 98.44 75 GLU B N 1
ATOM 3426 C CA . GLU B 1 75 ? 0.377 1.146 -26.328 1 98.44 75 GLU B CA 1
ATOM 3427 C C . GLU B 1 75 ? 0.952 2.551 -26.484 1 98.44 75 GLU B C 1
ATOM 3429 O O . GLU B 1 75 ? 0.678 3.229 -27.484 1 98.44 75 GLU B O 1
ATOM 3434 N N . THR B 1 76 ? 1.59 3.047 -25.5 1 98.12 76 THR B N 1
ATOM 3435 C CA . THR B 1 76 ? 2.367 4.281 -25.531 1 98.12 76 THR B CA 1
ATOM 3436 C C . THR B 1 76 ? 3.828 4.008 -25.172 1 98.12 76 THR B C 1
ATOM 3438 O O . THR B 1 76 ? 4.191 2.871 -24.859 1 98.12 76 THR B O 1
ATOM 3441 N N . PRO B 1 77 ? 4.664 4.98 -25.219 1 97.56 77 PRO B N 1
ATOM 3442 C CA . PRO B 1 77 ? 6.055 4.766 -24.812 1 97.56 77 PRO B CA 1
ATOM 3443 C C . PRO B 1 77 ? 6.18 4.332 -23.344 1 97.56 77 PRO B C 1
ATOM 3445 O O . PRO B 1 77 ? 7.141 3.646 -22.984 1 97.56 77 PRO B O 1
ATOM 3448 N N . VAL B 1 78 ? 5.133 4.586 -22.547 1 98.38 78 VAL B N 1
ATOM 3449 C CA . VAL B 1 78 ? 5.301 4.324 -21.109 1 98.38 78 VAL B CA 1
ATOM 3450 C C . VAL B 1 78 ? 4.215 3.369 -20.625 1 98.38 78 VAL B C 1
ATOM 3452 O O . VAL B 1 78 ? 4.18 3.004 -19.453 1 98.38 78 VAL B O 1
ATOM 3455 N N . SER B 1 79 ? 3.293 2.945 -21.547 1 98.75 79 SER B N 1
ATOM 3456 C CA . SER B 1 79 ? 2.188 2.137 -21.047 1 98.75 79 SER B CA 1
ATOM 3457 C C . SER B 1 79 ? 1.683 1.168 -22.109 1 98.75 79 SER B C 1
ATOM 3459 O O . SER B 1 79 ? 1.983 1.328 -23.297 1 98.75 79 SER B O 1
ATOM 3461 N N . ALA B 1 80 ? 0.987 0.171 -21.625 1 98.88 80 ALA B N 1
ATOM 3462 C CA . ALA B 1 80 ? 0.225 -0.694 -22.531 1 98.88 80 ALA B CA 1
ATOM 3463 C C . ALA B 1 80 ? -0.963 -1.322 -21.812 1 98.88 80 ALA B C 1
ATOM 3465 O O . ALA B 1 80 ? -0.96 -1.439 -20.578 1 98.88 80 ALA B O 1
ATOM 3466 N N . ILE B 1 81 ? -1.938 -1.698 -22.562 1 98.81 81 ILE B N 1
ATOM 3467 C CA . ILE B 1 81 ? -3.057 -2.512 -22.109 1 98.81 81 ILE B CA 1
ATOM 3468 C C . ILE B 1 81 ? -3.141 -3.793 -22.922 1 98.81 81 ILE B C 1
ATOM 3470 O O . ILE B 1 81 ? -3.127 -3.748 -24.156 1 98.81 81 ILE B O 1
ATOM 3474 N N . LEU B 1 82 ? -3.211 -4.871 -22.219 1 98.88 82 LEU B N 1
ATOM 3475 C CA . LEU B 1 82 ? -3.363 -6.168 -22.875 1 98.88 82 LEU B CA 1
ATOM 3476 C C . LEU B 1 82 ? -4.719 -6.785 -22.547 1 98.88 82 LEU B C 1
ATOM 3478 O O . LEU B 1 82 ? -5.199 -6.66 -21.406 1 98.88 82 LEU B O 1
ATOM 3482 N N . ASP B 1 83 ? -5.344 -7.391 -23.5 1 98.75 83 ASP B N 1
ATOM 3483 C CA . ASP B 1 83 ? -6.422 -8.352 -23.281 1 98.75 83 ASP B CA 1
ATOM 3484 C C . ASP B 1 83 ? -5.902 -9.789 -23.344 1 98.75 83 ASP B C 1
ATOM 3486 O O . ASP B 1 83 ? -5.395 -10.227 -24.375 1 98.75 83 ASP B O 1
ATOM 3490 N N . ALA B 1 84 ? -6.047 -10.438 -22.234 1 98.5 84 ALA B N 1
ATOM 3491 C CA . ALA B 1 84 ? -5.457 -11.773 -22.141 1 98.5 84 ALA B CA 1
ATOM 3492 C C . ALA B 1 84 ? -6.324 -12.805 -22.859 1 98.5 84 ALA B C 1
ATOM 3494 O O . ALA B 1 84 ? -5.891 -13.938 -23.078 1 98.5 84 ALA B O 1
ATOM 3495 N N . GLN B 1 85 ? -7.566 -12.438 -23.219 1 97.75 85 GLN B N 1
ATOM 3496 C CA . GLN B 1 85 ? -8.492 -13.281 -23.969 1 97.75 85 GLN B CA 1
ATOM 3497 C C . GLN B 1 85 ? -8.695 -14.625 -23.266 1 97.75 85 GLN B C 1
ATOM 3499 O O . GLN B 1 85 ? -8.625 -15.68 -23.906 1 97.75 85 GLN B O 1
ATOM 3504 N N . ALA B 1 86 ? -8.805 -14.547 -21.984 1 97.88 86 ALA B N 1
ATOM 3505 C CA . ALA B 1 86 ? -9.102 -15.68 -21.109 1 97.88 86 ALA B CA 1
ATOM 3506 C C . ALA B 1 86 ? -7.98 -16.719 -21.156 1 97.88 86 ALA B C 1
ATOM 3508 O O . ALA B 1 86 ? -8.211 -17.906 -20.922 1 97.88 86 ALA B O 1
ATOM 3509 N N . GLY B 1 87 ? -6.809 -16.281 -21.5 1 97.81 87 GLY B N 1
ATOM 3510 C CA . GLY B 1 87 ? -5.66 -17.172 -21.5 1 97.81 87 GLY B CA 1
ATOM 3511 C C . GLY B 1 87 ? -5.074 -17.375 -20.125 1 97.81 87 GLY B C 1
ATOM 3512 O O . GLY B 1 87 ? -5.605 -16.875 -19.125 1 97.81 87 GLY B O 1
ATOM 3513 N N . MET B 1 88 ? -3.973 -18.172 -20.078 1 98.06 88 MET B N 1
ATOM 3514 C CA . MET B 1 88 ? -3.266 -18.484 -18.844 1 98.06 88 MET B CA 1
ATOM 3515 C C . MET B 1 88 ? -2.658 -17.219 -18.219 1 98.06 88 MET B C 1
ATOM 3517 O O . MET B 1 88 ? -1.906 -16.5 -18.891 1 98.06 88 MET B O 1
ATOM 3521 N N . GLY B 1 89 ? -2.957 -16.938 -16.938 1 98.31 89 GLY B N 1
ATOM 3522 C CA . GLY B 1 89 ? -2.531 -15.703 -16.281 1 98.31 89 GLY B CA 1
ATOM 3523 C C . GLY B 1 89 ? -1.024 -15.539 -16.234 1 98.31 89 GLY B C 1
ATOM 3524 O O . GLY B 1 89 ? -0.509 -14.43 -16.375 1 98.31 89 GLY B O 1
ATOM 3525 N N . GLN B 1 90 ? -0.311 -16.641 -16.062 1 98.56 90 GLN B N 1
ATOM 3526 C CA . GLN B 1 90 ? 1.146 -16.609 -15.977 1 98.56 90 GLN B CA 1
ATOM 3527 C C . GLN B 1 90 ? 1.755 -16.094 -17.281 1 98.56 90 GLN B C 1
ATOM 3529 O O . GLN B 1 90 ? 2.73 -15.344 -17.266 1 98.56 90 GLN B O 1
ATOM 3534 N N . LEU B 1 91 ? 1.19 -16.516 -18.375 1 98.75 91 LEU B N 1
ATOM 3535 C CA . LEU B 1 91 ? 1.703 -16.109 -19.688 1 98.75 91 LEU B CA 1
ATOM 3536 C C . LEU B 1 91 ? 1.414 -14.641 -19.953 1 98.75 91 LEU B C 1
ATOM 3538 O O . LEU B 1 91 ? 2.289 -13.906 -20.406 1 98.75 91 LEU B O 1
ATOM 3542 N N . ALA B 1 92 ? 0.19 -14.234 -19.641 1 98.69 92 ALA B N 1
ATOM 3543 C CA . ALA B 1 92 ? -0.161 -12.828 -19.781 1 98.69 92 ALA B CA 1
ATOM 3544 C C . ALA B 1 92 ? 0.691 -11.953 -18.859 1 98.69 92 ALA B C 1
ATOM 3546 O O . ALA B 1 92 ? 1.146 -10.883 -19.266 1 98.69 92 ALA B O 1
ATOM 3547 N N . GLY B 1 93 ? 0.886 -12.422 -17.609 1 98.81 93 GLY B N 1
ATOM 3548 C CA . GLY B 1 93 ? 1.678 -11.68 -16.641 1 98.81 93 GLY B CA 1
ATOM 3549 C C . GLY B 1 93 ? 3.123 -11.5 -17.062 1 98.81 93 GLY B C 1
ATOM 3550 O O . GLY B 1 93 ? 3.668 -10.391 -16.984 1 98.81 93 GLY B O 1
ATOM 3551 N N . ARG B 1 94 ? 3.73 -12.539 -17.516 1 98.75 94 ARG B N 1
ATOM 3552 C CA . ARG B 1 94 ? 5.125 -12.469 -17.938 1 98.75 94 ARG B CA 1
ATOM 3553 C C . ARG B 1 94 ? 5.285 -11.531 -19.141 1 98.75 94 ARG B C 1
ATOM 3555 O O . ARG B 1 94 ? 6.219 -10.727 -19.172 1 98.75 94 ARG B O 1
ATOM 3562 N N . LYS B 1 95 ? 4.398 -11.68 -20.109 1 98.81 95 LYS B N 1
ATOM 3563 C CA . LYS B 1 95 ? 4.441 -10.797 -21.266 1 98.81 95 LYS B CA 1
ATOM 3564 C C . LYS B 1 95 ? 4.309 -9.336 -20.844 1 98.81 95 LYS B C 1
ATOM 3566 O O . LYS B 1 95 ? 5.082 -8.477 -21.297 1 98.81 95 LYS B O 1
ATOM 3571 N N . ALA B 1 96 ? 3.383 -9.07 -20 1 98.94 96 ALA B N 1
ATOM 3572 C CA . ALA B 1 96 ? 3.098 -7.707 -19.562 1 98.94 96 ALA B CA 1
ATOM 3573 C C . ALA B 1 96 ? 4.277 -7.121 -18.781 1 98.94 96 ALA B C 1
ATOM 3575 O O . ALA B 1 96 ? 4.66 -5.969 -19 1 98.94 96 ALA B O 1
ATOM 3576 N N . MET B 1 97 ? 4.867 -7.879 -17.891 1 98.94 97 MET B N 1
ATOM 3577 C CA . MET B 1 97 ? 6.004 -7.363 -17.125 1 98.94 97 MET B CA 1
ATOM 3578 C C . MET B 1 97 ? 7.211 -7.141 -18.047 1 98.94 97 MET B C 1
ATOM 3580 O O . MET B 1 97 ? 7.945 -6.168 -17.875 1 98.94 97 MET B O 1
ATOM 3584 N N . ASN B 1 98 ? 7.414 -8.07 -18.969 1 98.94 98 ASN B N 1
ATOM 3585 C CA . ASN B 1 98 ? 8.492 -7.848 -19.922 1 98.94 98 ASN B CA 1
ATOM 3586 C C . ASN B 1 98 ? 8.305 -6.543 -20.688 1 98.94 98 ASN B C 1
ATOM 3588 O O . ASN B 1 98 ? 9.266 -5.809 -20.922 1 98.94 98 ASN B O 1
ATOM 3592 N N . MET B 1 99 ? 7.086 -6.254 -21.094 1 98.94 99 MET B N 1
ATOM 3593 C CA . MET B 1 99 ? 6.797 -4.992 -21.766 1 98.94 99 MET B CA 1
ATOM 3594 C C . MET B 1 99 ? 7.082 -3.805 -20.844 1 98.94 99 MET B C 1
ATOM 3596 O O . MET B 1 99 ? 7.652 -2.803 -21.281 1 98.94 99 MET B O 1
ATOM 3600 N N . ALA B 1 100 ? 6.664 -3.891 -19.578 1 98.94 100 ALA B N 1
ATOM 3601 C CA . ALA B 1 100 ? 6.93 -2.822 -18.609 1 98.94 100 ALA B CA 1
ATOM 3602 C C . ALA B 1 100 ? 8.43 -2.584 -18.453 1 98.94 100 ALA B C 1
ATOM 3604 O O . ALA B 1 100 ? 8.875 -1.438 -18.391 1 98.94 100 ALA B O 1
ATOM 3605 N N . ILE B 1 101 ? 9.18 -3.674 -18.375 1 98.94 101 ILE B N 1
ATOM 3606 C CA . ILE B 1 101 ? 10.633 -3.611 -18.234 1 98.94 101 ILE B CA 1
ATOM 3607 C C . ILE B 1 101 ? 11.242 -2.906 -19.438 1 98.94 101 ILE B C 1
ATOM 3609 O O . ILE B 1 101 ? 12.07 -2.008 -19.281 1 98.94 101 ILE B O 1
ATOM 3613 N N . GLU B 1 102 ? 10.82 -3.301 -20.625 1 98.88 102 GLU B N 1
ATOM 3614 C CA . GLU B 1 102 ? 11.336 -2.686 -21.844 1 98.88 102 GLU B CA 1
ATOM 3615 C C . GLU B 1 102 ? 11.031 -1.192 -21.891 1 98.88 102 GLU B C 1
ATOM 3617 O O . GLU B 1 102 ? 11.891 -0.385 -22.234 1 98.88 102 GLU B O 1
ATOM 3622 N N . LYS B 1 103 ? 9.859 -0.825 -21.562 1 98.81 103 LYS B N 1
ATOM 3623 C CA . LYS B 1 103 ? 9.469 0.582 -21.531 1 98.81 103 LYS B CA 1
ATOM 3624 C C . LYS B 1 103 ? 10.273 1.351 -20.484 1 98.81 103 LYS B C 1
ATOM 3626 O O . LYS B 1 103 ? 10.586 2.527 -20.672 1 98.81 103 LYS B O 1
ATOM 3631 N N . ALA B 1 104 ? 10.484 0.745 -19.328 1 98.81 104 ALA B N 1
ATOM 3632 C CA . ALA B 1 104 ? 11.273 1.38 -18.266 1 98.81 104 ALA B CA 1
ATOM 3633 C C . ALA B 1 104 ? 12.703 1.646 -18.734 1 98.81 104 ALA B C 1
ATOM 3635 O O . ALA B 1 104 ? 13.266 2.707 -18.469 1 98.81 104 ALA B O 1
ATOM 3636 N N . LYS B 1 105 ? 13.281 0.697 -19.422 1 98.56 105 LYS B N 1
ATOM 3637 C CA . LYS B 1 105 ? 14.656 0.833 -19.906 1 98.56 105 LYS B CA 1
ATOM 3638 C C . LYS B 1 105 ? 14.758 1.937 -20.953 1 98.56 105 LYS B C 1
ATOM 3640 O O . LYS B 1 105 ? 15.797 2.586 -21.078 1 98.56 105 LYS B O 1
ATOM 3645 N N . THR B 1 106 ? 13.648 2.215 -21.609 1 98.12 106 THR B N 1
ATOM 3646 C CA . THR B 1 106 ? 13.656 3.188 -22.703 1 98.12 106 THR B CA 1
ATOM 3647 C C . THR B 1 106 ? 13.211 4.559 -22.203 1 98.12 106 THR B C 1
ATOM 3649 O O . THR B 1 106 ? 13.789 5.578 -22.578 1 98.12 106 THR B O 1
ATOM 3652 N N . SER B 1 107 ? 12.219 4.57 -21.312 1 97.75 107 SER B N 1
ATOM 3653 C CA . SER B 1 107 ? 11.57 5.832 -20.969 1 97.75 107 SER B CA 1
ATOM 3654 C C . SER B 1 107 ? 11.734 6.156 -19.484 1 97.75 107 SER B C 1
ATOM 3656 O O . SER B 1 107 ? 11.305 7.215 -19.016 1 97.75 107 SER B O 1
ATOM 3658 N N . GLY B 1 108 ? 12.305 5.273 -18.75 1 98.38 108 GLY B N 1
ATOM 3659 C CA . GLY B 1 108 ? 12.492 5.477 -17.328 1 98.38 108 GLY B CA 1
ATOM 3660 C C . GLY B 1 108 ? 11.453 4.762 -16.484 1 98.38 108 GLY B C 1
ATOM 3661 O O . GLY B 1 108 ? 11.703 4.453 -15.312 1 98.38 108 GLY B O 1
ATOM 3662 N N . MET B 1 109 ? 10.289 4.551 -17.062 1 98.44 109 MET B N 1
ATOM 3663 C CA . MET B 1 109 ? 9.227 3.836 -16.375 1 98.44 109 MET B CA 1
ATOM 3664 C C . MET B 1 109 ? 8.266 3.191 -17.375 1 98.44 109 MET B C 1
ATOM 3666 O O . MET B 1 109 ? 8.141 3.65 -18.5 1 98.44 109 MET B O 1
ATOM 3670 N N . GLY B 1 110 ? 7.617 2.145 -16.984 1 98.81 110 GLY B N 1
ATOM 3671 C CA . GLY B 1 110 ? 6.605 1.463 -17.766 1 98.81 110 GLY B CA 1
ATOM 3672 C C . GLY B 1 110 ? 5.488 0.875 -16.922 1 98.81 110 GLY B C 1
ATOM 3673 O O . GLY B 1 110 ? 5.742 0.283 -15.875 1 98.81 110 GLY B O 1
ATOM 3674 N N . MET B 1 111 ? 4.254 1.094 -17.344 1 98.88 111 MET B N 1
ATOM 3675 C CA . MET B 1 111 ? 3.066 0.523 -16.719 1 98.88 111 MET B CA 1
ATOM 3676 C C . MET B 1 111 ? 2.258 -0.29 -17.734 1 98.88 111 MET B C 1
ATOM 3678 O O . MET B 1 111 ? 1.976 0.183 -18.828 1 98.88 111 MET B O 1
ATOM 3682 N N . VAL B 1 112 ? 1.955 -1.451 -17.344 1 98.94 112 VAL B N 1
ATOM 3683 C CA . VAL B 1 112 ? 1.146 -2.293 -18.219 1 98.94 112 VAL B CA 1
ATOM 3684 C C . VAL B 1 112 ? 0.006 -2.922 -17.422 1 98.94 112 VAL B C 1
ATOM 3686 O O . VAL B 1 112 ? 0.223 -3.461 -16.328 1 98.94 112 VAL B O 1
ATOM 3689 N N . VAL B 1 113 ? -1.181 -2.807 -17.906 1 98.94 113 VAL B N 1
ATOM 3690 C CA . VAL B 1 113 ? -2.348 -3.418 -17.281 1 98.94 113 VAL B CA 1
ATOM 3691 C C . VAL B 1 113 ? -2.902 -4.52 -18.172 1 98.94 113 VAL B C 1
ATOM 3693 O O . VAL B 1 113 ? -2.732 -4.473 -19.406 1 98.94 113 VAL B O 1
ATOM 3696 N N . VAL B 1 114 ? -3.432 -5.543 -17.562 1 98.94 114 VAL B N 1
ATOM 3697 C CA . VAL B 1 114 ? -4.004 -6.688 -18.266 1 98.94 114 VAL B CA 1
ATOM 3698 C C . VAL B 1 114 ? -5.453 -6.895 -17.828 1 98.94 114 VAL B C 1
ATOM 3700 O O . VAL B 1 114 ? -5.75 -6.855 -16.625 1 98.94 114 VAL B O 1
ATOM 3703 N N . ARG B 1 115 ? -6.371 -7.062 -18.766 1 98.56 115 ARG B N 1
ATOM 3704 C CA . ARG B 1 115 ? -7.742 -7.449 -18.438 1 98.56 115 ARG B CA 1
ATOM 3705 C C . ARG B 1 115 ? -8.07 -8.82 -19.016 1 98.56 115 ARG B C 1
ATOM 3707 O O . ARG B 1 115 ? -7.332 -9.344 -19.859 1 98.56 115 ARG B O 1
ATOM 3714 N N . ASN B 1 116 ? -9.117 -9.438 -18.516 1 97.88 116 ASN B N 1
ATOM 3715 C CA . ASN B 1 116 ? -9.656 -10.695 -19.031 1 97.88 116 ASN B CA 1
ATOM 3716 C C . ASN B 1 116 ? -8.617 -11.812 -18.984 1 97.88 116 ASN B C 1
ATOM 3718 O O . ASN B 1 116 ? -8.398 -12.5 -19.984 1 97.88 116 ASN B O 1
ATOM 3722 N N . SER B 1 117 ? -7.93 -11.828 -17.891 1 98 117 SER B N 1
ATOM 3723 C CA . SER B 1 117 ? -6.938 -12.859 -17.625 1 98 117 SER B CA 1
ATOM 3724 C C . SER B 1 117 ? -7.496 -13.938 -16.703 1 98 117 SER B C 1
ATOM 3726 O O . SER B 1 117 ? -8.711 -14.102 -16.594 1 98 117 SER B O 1
ATOM 3728 N N . ASN B 1 118 ? -6.652 -14.797 -16.219 1 97.81 118 ASN B N 1
ATOM 3729 C CA . ASN B 1 118 ? -6.902 -15.797 -15.18 1 97.81 118 ASN B CA 1
ATOM 3730 C C . ASN B 1 118 ? -5.832 -15.758 -14.094 1 97.81 118 ASN B C 1
ATOM 3732 O O . ASN B 1 118 ? -5 -14.844 -14.07 1 97.81 118 ASN B O 1
ATOM 3736 N N . HIS B 1 119 ? -5.93 -16.594 -13.125 1 96.56 119 HIS B N 1
ATOM 3737 C CA . HIS B 1 119 ? -4.969 -16.672 -12.023 1 96.56 119 HIS B CA 1
ATOM 3738 C C . HIS B 1 119 ? -3.539 -16.703 -12.547 1 96.56 119 HIS B C 1
ATOM 3740 O O . HIS B 1 119 ? -3.238 -17.422 -13.5 1 96.56 119 HIS B O 1
ATOM 3746 N N . TYR B 1 120 ? -2.635 -15.875 -11.945 1 97.75 120 TYR B N 1
ATOM 3747 C CA . TYR B 1 120 ? -1.301 -15.789 -12.531 1 97.75 120 TYR B CA 1
ATOM 3748 C C . TYR B 1 120 ? -0.241 -16.234 -11.531 1 97.75 120 TYR B C 1
ATOM 3750 O O . TYR B 1 120 ? 0.95 -15.977 -11.719 1 97.75 120 TYR B O 1
ATOM 3758 N N . GLY B 1 121 ? -0.604 -16.812 -10.398 1 96.69 121 GLY B N 1
ATOM 3759 C CA . GLY B 1 121 ? 0.365 -17.281 -9.414 1 96.69 121 GLY B CA 1
ATOM 3760 C C . GLY B 1 121 ? 0.672 -16.25 -8.352 1 96.69 121 GLY B C 1
ATOM 3761 O O . GLY B 1 121 ? -0.24 -15.664 -7.766 1 96.69 121 GLY B O 1
ATOM 3762 N N . ILE B 1 122 ? 1.986 -16.109 -8.016 1 97.31 122 ILE B N 1
ATOM 3763 C CA . ILE B 1 122 ? 2.371 -15.188 -6.961 1 97.31 122 ILE B CA 1
ATOM 3764 C C . ILE B 1 122 ? 2.83 -13.867 -7.578 1 97.31 122 ILE B C 1
ATOM 3766 O O . ILE B 1 122 ? 3.572 -13.859 -8.562 1 97.31 122 ILE B O 1
ATOM 3770 N N . ALA B 1 123 ? 2.414 -12.797 -6.973 1 98.56 123 ALA B N 1
ATOM 3771 C CA . ALA B 1 123 ? 2.715 -11.469 -7.492 1 98.56 123 ALA B CA 1
ATOM 3772 C C . ALA B 1 123 ? 4.215 -11.188 -7.457 1 98.56 123 ALA B C 1
ATOM 3774 O O . ALA B 1 123 ? 4.75 -10.508 -8.336 1 98.56 123 ALA B O 1
ATOM 3775 N N . GLY B 1 124 ? 4.875 -11.766 -6.473 1 98.69 124 GLY B N 1
ATOM 3776 C CA . GLY B 1 124 ? 6.297 -11.531 -6.277 1 98.69 124 GLY B CA 1
ATOM 3777 C C . GLY B 1 124 ? 7.145 -12 -7.445 1 98.69 124 GLY B C 1
ATOM 3778 O O . GLY B 1 124 ? 8.234 -11.469 -7.68 1 98.69 124 GLY B O 1
ATOM 3779 N N . TYR B 1 125 ? 6.648 -12.977 -8.219 1 98.69 125 TYR B N 1
ATOM 3780 C CA . TYR B 1 125 ? 7.379 -13.477 -9.375 1 98.69 125 TYR B CA 1
ATOM 3781 C C . TYR B 1 125 ? 7.645 -12.359 -10.375 1 98.69 125 TYR B C 1
ATOM 3783 O O . TYR B 1 125 ? 8.773 -12.195 -10.852 1 98.69 125 TYR B O 1
ATOM 3791 N N . TYR B 1 126 ? 6.688 -11.594 -10.625 1 98.94 126 TYR B N 1
ATOM 3792 C CA . TYR B 1 126 ? 6.758 -10.594 -11.68 1 98.94 126 TYR B CA 1
ATOM 3793 C C . TYR B 1 126 ? 7.547 -9.375 -11.227 1 98.94 126 TYR B C 1
ATOM 3795 O O . TYR B 1 126 ? 8.297 -8.781 -12 1 98.94 126 TYR B O 1
ATOM 3803 N N . ALA B 1 127 ? 7.297 -8.977 -9.977 1 98.94 127 ALA B N 1
ATOM 3804 C CA . ALA B 1 127 ? 8.133 -7.91 -9.43 1 98.94 127 ALA B CA 1
ATOM 3805 C C . ALA B 1 127 ? 9.609 -8.297 -9.477 1 98.94 127 ALA B C 1
ATOM 3807 O O . ALA B 1 127 ? 10.469 -7.465 -9.797 1 98.94 127 ALA B O 1
ATOM 3808 N N . LYS B 1 128 ? 9.883 -9.492 -9.156 1 98.81 128 LYS B N 1
ATOM 3809 C CA . LYS B 1 128 ? 11.242 -10.023 -9.148 1 98.81 128 LYS B CA 1
ATOM 3810 C C . LYS B 1 128 ? 11.844 -10.008 -10.555 1 98.81 128 LYS B C 1
ATOM 3812 O O . LYS B 1 128 ? 13.047 -9.797 -10.711 1 98.81 128 LYS B O 1
ATOM 3817 N N . MET B 1 129 ? 11.062 -10.25 -11.609 1 98.88 129 MET B N 1
ATOM 3818 C CA . MET B 1 129 ? 11.539 -10.172 -12.984 1 98.88 129 MET B CA 1
ATOM 3819 C C . MET B 1 129 ? 12.219 -8.828 -13.242 1 98.88 129 MET B C 1
ATOM 3821 O O . MET B 1 129 ? 13.297 -8.773 -13.844 1 98.88 129 MET B O 1
ATOM 3825 N N . ALA B 1 130 ? 11.555 -7.742 -12.797 1 98.94 130 ALA B N 1
ATOM 3826 C CA . ALA B 1 130 ? 12.125 -6.41 -12.984 1 98.94 130 ALA B CA 1
ATOM 3827 C C . ALA B 1 130 ? 13.375 -6.227 -12.125 1 98.94 130 ALA B C 1
ATOM 3829 O O . ALA B 1 130 ? 14.375 -5.668 -12.586 1 98.94 130 ALA B O 1
ATOM 3830 N N . GLU B 1 131 ? 13.273 -6.664 -10.898 1 98.88 131 GLU B N 1
ATOM 3831 C CA . GLU B 1 131 ? 14.406 -6.586 -9.977 1 98.88 131 GLU B CA 1
ATOM 3832 C C . GLU B 1 131 ? 15.648 -7.25 -10.562 1 98.88 131 GLU B C 1
ATOM 3834 O O . GLU B 1 131 ? 16.75 -6.711 -10.461 1 98.88 131 GLU B O 1
ATOM 3839 N N . GLU B 1 132 ? 15.477 -8.391 -11.188 1 98.62 132 GLU B N 1
ATOM 3840 C CA . GLU B 1 132 ? 16.578 -9.141 -11.773 1 98.62 132 GLU B CA 1
ATOM 3841 C C . GLU B 1 132 ? 17.203 -8.391 -12.945 1 98.62 132 GLU B C 1
ATOM 3843 O O . GLU B 1 132 ? 18.344 -8.664 -13.328 1 98.62 132 GLU B O 1
ATOM 3848 N N . GLU B 1 133 ? 16.5 -7.449 -13.508 1 98.81 133 GLU B N 1
ATOM 3849 C CA . GLU B 1 133 ? 17 -6.613 -14.602 1 98.81 133 GLU B CA 1
ATOM 3850 C C . GLU B 1 133 ? 17.578 -5.305 -14.07 1 98.81 133 GLU B C 1
ATOM 3852 O O . GLU B 1 133 ? 17.844 -4.379 -14.836 1 98.81 133 GLU B O 1
ATOM 3857 N N . GLY B 1 134 ? 17.688 -5.176 -12.773 1 98.69 134 GLY B N 1
ATOM 3858 C CA . GLY B 1 134 ? 18.219 -3.971 -12.164 1 98.69 134 GLY B CA 1
ATOM 3859 C C . GLY B 1 134 ? 17.219 -2.842 -12.078 1 98.69 134 GLY B C 1
ATOM 3860 O O . GLY B 1 134 ? 17.578 -1.668 -12.195 1 98.69 134 GLY B O 1
ATOM 3861 N N . LEU B 1 135 ? 15.945 -3.154 -11.992 1 98.94 135 LEU B N 1
ATOM 3862 C CA . LEU B 1 135 ? 14.867 -2.176 -11.922 1 98.94 135 LEU B CA 1
ATOM 3863 C C . LEU B 1 135 ? 14.039 -2.361 -10.656 1 98.94 135 LEU B C 1
ATOM 3865 O O . LEU B 1 135 ? 14.18 -3.369 -9.961 1 98.94 135 LEU B O 1
ATOM 3869 N N . LEU B 1 136 ? 13.273 -1.376 -10.289 1 98.94 136 LEU B N 1
ATOM 3870 C CA . LEU B 1 136 ? 12.195 -1.531 -9.32 1 98.94 136 LEU B CA 1
ATOM 3871 C C . LEU B 1 136 ? 10.945 -2.109 -9.984 1 98.94 136 LEU B C 1
ATOM 3873 O O . LEU B 1 136 ? 10.523 -1.631 -11.039 1 98.94 136 LEU B O 1
ATOM 3877 N N . GLY B 1 137 ? 10.445 -3.197 -9.414 1 98.94 137 GLY B N 1
ATOM 3878 C CA . GLY B 1 137 ? 9.273 -3.836 -9.984 1 98.94 137 GLY B CA 1
ATOM 3879 C C . GLY B 1 137 ? 8.07 -3.814 -9.055 1 98.94 137 GLY B C 1
ATOM 3880 O O . GLY B 1 137 ? 8.219 -3.973 -7.84 1 98.94 137 GLY B O 1
ATOM 3881 N N . ILE B 1 138 ? 6.859 -3.609 -9.609 1 98.94 138 ILE B N 1
ATOM 3882 C CA . ILE B 1 138 ? 5.59 -3.686 -8.898 1 98.94 138 ILE B CA 1
ATOM 3883 C C . ILE B 1 138 ? 4.629 -4.602 -9.648 1 98.94 138 ILE B C 1
ATOM 3885 O O . ILE B 1 138 ? 4.551 -4.551 -10.883 1 98.94 138 ILE B O 1
ATOM 3889 N N . SER B 1 139 ? 3.955 -5.418 -8.914 1 98.94 139 SER B N 1
ATOM 3890 C CA . SER B 1 139 ? 2.936 -6.293 -9.484 1 98.94 139 SER B CA 1
ATOM 3891 C C . SER B 1 139 ? 1.718 -6.391 -8.57 1 98.94 139 SER B C 1
ATOM 3893 O O . SER B 1 139 ? 1.854 -6.488 -7.352 1 98.94 139 SER B O 1
ATOM 3895 N N . MET B 1 140 ? 0.54 -6.285 -9.172 1 98.94 140 MET B N 1
ATOM 3896 C CA . MET B 1 140 ? -0.738 -6.422 -8.484 1 98.94 140 MET B CA 1
ATOM 3897 C C . MET B 1 140 ? -1.716 -7.254 -9.305 1 98.94 140 MET B C 1
ATOM 3899 O O . MET B 1 140 ? -1.57 -7.363 -10.523 1 98.94 140 MET B O 1
ATOM 3903 N N . THR B 1 141 ? -2.645 -7.844 -8.648 1 98.81 141 THR B N 1
ATOM 3904 C CA . THR B 1 141 ? -3.734 -8.539 -9.32 1 98.81 141 THR B CA 1
ATOM 3905 C C . THR B 1 141 ? -5.008 -8.492 -8.484 1 98.81 141 THR B C 1
ATOM 3907 O O . THR B 1 141 ? -4.941 -8.438 -7.25 1 98.81 141 THR B O 1
ATOM 3910 N N . ASN B 1 142 ? -6.168 -8.383 -9.133 1 98.31 142 ASN B N 1
ATOM 3911 C CA . ASN B 1 142 ? -7.402 -8.617 -8.391 1 98.31 142 ASN B CA 1
ATOM 3912 C C . ASN B 1 142 ? -7.805 -10.094 -8.43 1 98.31 142 ASN B C 1
ATOM 3914 O O . ASN B 1 142 ? -7.105 -10.914 -9.023 1 98.31 142 ASN B O 1
ATOM 3918 N N . SER B 1 143 ? -8.758 -10.484 -7.746 1 95.44 143 SER B N 1
ATOM 3919 C CA . SER B 1 143 ? -9.242 -11.859 -7.637 1 95.44 143 SER B CA 1
ATOM 3920 C C . SER B 1 143 ? -10.719 -11.891 -7.25 1 95.44 143 SER B C 1
ATOM 3922 O O . SER B 1 143 ? -11.32 -10.852 -6.973 1 95.44 143 SER B O 1
ATOM 3924 N N . PRO B 1 144 ? -11.273 -13.102 -7.281 1 94.31 144 PRO B N 1
ATOM 3925 C CA . PRO B 1 144 ? -12.656 -13.172 -6.797 1 94.31 144 PRO B CA 1
ATOM 3926 C C . PRO B 1 144 ? -12.82 -12.586 -5.398 1 94.31 144 PRO B C 1
ATOM 3928 O O . PRO B 1 144 ? -11.945 -12.75 -4.551 1 94.31 144 PRO B O 1
ATOM 3931 N N . ALA B 1 145 ? -13.953 -12.016 -5.191 1 95.62 145 ALA B N 1
ATOM 3932 C CA . ALA B 1 145 ? -14.227 -11.312 -3.939 1 95.62 145 ALA B CA 1
ATOM 3933 C C . ALA B 1 145 ? -14.258 -12.289 -2.764 1 95.62 145 ALA B C 1
ATOM 3935 O O . ALA B 1 145 ? -14.984 -13.281 -2.789 1 95.62 145 ALA B O 1
ATOM 3936 N N . VAL B 1 146 ? -13.445 -11.93 -1.765 1 95.44 146 VAL B N 1
ATOM 3937 C CA . VAL B 1 146 ? -13.438 -12.734 -0.546 1 95.44 146 VAL B CA 1
ATOM 3938 C C . VAL B 1 146 ? -13.297 -11.82 0.671 1 95.44 146 VAL B C 1
ATOM 3940 O O . VAL B 1 146 ? -13.531 -12.25 1.805 1 95.44 146 VAL B O 1
ATOM 3943 N N . ILE B 1 147 ? -12.914 -10.578 0.471 1 96.94 147 ILE B N 1
ATOM 3944 C CA . ILE B 1 147 ? -12.75 -9.617 1.558 1 96.94 147 ILE B CA 1
ATOM 3945 C C . ILE B 1 147 ? -14.039 -8.812 1.731 1 96.94 147 ILE B C 1
ATOM 3947 O O . ILE B 1 147 ? -14.648 -8.383 0.749 1 96.94 147 ILE B O 1
ATOM 3951 N N . ILE B 1 148 ? -14.422 -8.609 2.957 1 96.88 148 ILE B N 1
ATOM 3952 C CA . ILE B 1 148 ? -15.578 -7.801 3.314 1 96.88 148 ILE B CA 1
ATOM 3953 C C . ILE B 1 148 ? -15.133 -6.375 3.639 1 96.88 148 ILE B C 1
ATOM 3955 O O . ILE B 1 148 ? -14.219 -6.172 4.438 1 96.88 148 ILE B O 1
ATOM 3959 N N . PRO B 1 149 ? -15.727 -5.367 2.979 1 97.56 149 PRO B N 1
ATOM 3960 C CA . PRO B 1 149 ? -15.391 -3.994 3.359 1 97.56 149 PRO B CA 1
ATOM 3961 C C . PRO B 1 149 ? -15.742 -3.68 4.812 1 97.56 149 PRO B C 1
ATOM 3963 O O . PRO B 1 149 ? -16.688 -4.262 5.359 1 97.56 149 PRO B O 1
ATOM 3966 N N . THR B 1 150 ? -14.977 -2.771 5.445 1 97.25 150 THR B N 1
ATOM 3967 C CA . THR B 1 150 ? -15.266 -2.346 6.812 1 97.25 150 THR B CA 1
ATOM 3968 C C . THR B 1 150 ? -16.719 -1.905 6.941 1 97.25 150 THR B C 1
ATOM 3970 O O . THR B 1 150 ? -17.219 -1.124 6.125 1 97.25 150 THR B O 1
ATOM 3973 N N . PHE B 1 151 ? -17.422 -2.494 7.887 1 97.19 151 PHE B N 1
ATOM 3974 C CA . PHE B 1 151 ? -18.812 -2.234 8.227 1 97.19 151 PHE B CA 1
ATOM 3975 C C . PHE B 1 151 ? -19.75 -3.002 7.297 1 97.19 151 PHE B C 1
ATOM 3977 O O . PHE B 1 151 ? -20.969 -2.779 7.309 1 97.19 151 PHE B O 1
ATOM 3984 N N . GLY B 1 152 ? -19.25 -3.881 6.457 1 96.5 152 GLY B N 1
ATOM 3985 C CA . GLY B 1 152 ? -20.078 -4.684 5.57 1 96.5 152 GLY B CA 1
ATOM 3986 C C . GLY B 1 152 ? -20.203 -6.129 6.008 1 96.5 152 GLY B C 1
ATOM 3987 O O . GLY B 1 152 ? -19.594 -6.531 7.012 1 96.5 152 GLY B O 1
ATOM 3988 N N . LYS B 1 153 ? -20.953 -6.93 5.207 1 94.81 153 LYS B N 1
ATOM 3989 C CA . LYS B 1 153 ? -21.047 -8.359 5.484 1 94.81 153 LYS B CA 1
ATOM 3990 C C . LYS B 1 153 ? -21 -9.172 4.191 1 94.81 153 LYS B C 1
ATOM 3992 O O . LYS B 1 153 ? -20.969 -10.406 4.23 1 94.81 153 LYS B O 1
ATOM 3997 N N . ASP B 1 154 ? -20.906 -8.477 3.066 1 93.94 154 ASP B N 1
ATOM 3998 C CA . ASP B 1 154 ? -20.703 -9.125 1.775 1 93.94 154 ASP B CA 1
ATOM 3999 C C . ASP B 1 154 ? -19.25 -8.984 1.315 1 93.94 154 ASP B C 1
ATOM 4001 O O . ASP B 1 154 ? -18.672 -7.906 1.441 1 93.94 154 ASP B O 1
ATOM 4005 N N . ALA B 1 155 ? -18.75 -10.117 0.81 1 95.62 155 ALA B N 1
ATOM 4006 C CA . ALA B 1 155 ? -17.438 -10.016 0.182 1 95.62 155 ALA B CA 1
ATOM 4007 C C . ALA B 1 155 ? -17.516 -9.203 -1.111 1 95.62 155 ALA B C 1
ATOM 4009 O O . ALA B 1 155 ? -18.344 -9.484 -1.978 1 95.62 155 ALA B O 1
ATOM 4010 N N . MET B 1 156 ? -16.625 -8.188 -1.243 1 97.06 156 MET B N 1
ATOM 4011 C CA . MET B 1 156 ? -16.703 -7.289 -2.391 1 97.06 156 MET B CA 1
ATOM 4012 C C . MET B 1 156 ? -15.344 -7.125 -3.055 1 97.06 156 MET B C 1
ATOM 4014 O O . MET B 1 156 ? -15.25 -6.633 -4.18 1 97.06 156 MET B O 1
ATOM 4018 N N . LEU B 1 157 ? -14.266 -7.523 -2.357 1 97.5 157 LEU B N 1
ATOM 4019 C CA . LEU B 1 157 ? -12.906 -7.332 -2.855 1 97.5 157 LEU B CA 1
ATOM 4020 C C . LEU B 1 157 ? -12.125 -8.641 -2.812 1 97.5 157 LEU B C 1
ATOM 4022 O O . LEU B 1 157 ? -12.43 -9.523 -2.006 1 97.5 157 LEU B O 1
ATOM 4026 N N . GLY B 1 158 ? -11.156 -8.797 -3.625 1 96.19 158 GLY B N 1
ATOM 4027 C CA . GLY B 1 158 ? -10.242 -9.914 -3.527 1 96.19 158 GLY B CA 1
ATOM 4028 C C . GLY B 1 158 ? -9.148 -9.703 -2.492 1 96.19 158 GLY B C 1
ATOM 4029 O O . GLY B 1 158 ? -9.07 -8.641 -1.871 1 96.19 158 GLY B O 1
ATOM 4030 N N . THR B 1 159 ? -8.32 -10.734 -2.322 1 95.75 159 THR B N 1
ATOM 4031 C CA . THR B 1 159 ? -7.168 -10.57 -1.442 1 95.75 159 THR B CA 1
ATOM 4032 C C . THR B 1 159 ? -6.176 -9.57 -2.031 1 95.75 159 THR B C 1
ATOM 4034 O O . THR B 1 159 ? -5.301 -9.062 -1.325 1 95.75 159 THR B O 1
ATOM 4037 N N . ASN B 1 160 ? -6.207 -9.305 -3.352 1 98 160 ASN B N 1
ATOM 4038 C CA . ASN B 1 160 ? -5.633 -8.172 -4.066 1 98 160 ASN B CA 1
ATOM 4039 C C . ASN B 1 160 ? -4.203 -7.891 -3.613 1 98 160 ASN B C 1
ATOM 4041 O O . ASN B 1 160 ? -3.926 -6.828 -3.051 1 98 160 ASN B O 1
ATOM 4045 N N . PRO B 1 161 ? -3.242 -8.758 -3.961 1 98.19 161 PRO B N 1
ATOM 4046 C CA . PRO B 1 161 ? -1.865 -8.641 -3.469 1 98.19 161 PRO B CA 1
ATOM 4047 C C . PRO B 1 161 ? -1.114 -7.461 -4.082 1 98.19 161 PRO B C 1
ATOM 4049 O O . PRO B 1 161 ? -1.466 -7 -5.172 1 98.19 161 PRO B O 1
ATOM 4052 N N . ILE B 1 162 ? -0.146 -6.973 -3.355 1 98.81 162 ILE B N 1
ATOM 4053 C CA . ILE B 1 162 ? 0.837 -5.984 -3.781 1 98.81 162 ILE B CA 1
ATOM 4054 C C . ILE B 1 162 ? 2.244 -6.559 -3.639 1 98.81 162 ILE B C 1
ATOM 4056 O O . ILE B 1 162 ? 2.645 -6.973 -2.547 1 98.81 162 ILE B O 1
ATOM 4060 N N . ALA B 1 163 ? 2.953 -6.594 -4.727 1 98.94 163 ALA B N 1
ATOM 4061 C CA . ALA B 1 163 ? 4.348 -7.02 -4.672 1 98.94 163 ALA B CA 1
ATOM 4062 C C . ALA B 1 163 ? 5.281 -5.922 -5.176 1 98.94 163 ALA B C 1
ATOM 4064 O O . ALA B 1 163 ? 4.973 -5.242 -6.156 1 98.94 163 ALA B O 1
ATOM 4065 N N . ILE B 1 164 ? 6.359 -5.688 -4.508 1 98.94 164 ILE B N 1
ATOM 4066 C CA . ILE B 1 164 ? 7.414 -4.746 -4.867 1 98.94 164 ILE B CA 1
ATOM 4067 C C . ILE B 1 164 ? 8.781 -5.406 -4.695 1 98.94 164 ILE B C 1
ATOM 4069 O O . ILE B 1 164 ? 9.023 -6.086 -3.693 1 98.94 164 ILE B O 1
ATOM 4073 N N . SER B 1 165 ? 9.617 -5.27 -5.641 1 98.94 165 SER B N 1
ATOM 4074 C CA . SER B 1 165 ? 10.969 -5.816 -5.531 1 98.94 165 SER B CA 1
ATOM 4075 C C . SER B 1 165 ? 12.008 -4.84 -6.078 1 98.94 165 SER B C 1
ATOM 4077 O O . SER B 1 165 ? 11.734 -4.113 -7.035 1 98.94 165 SER B O 1
ATOM 4079 N N . MET B 1 166 ? 13.117 -4.797 -5.488 1 98.94 166 MET B N 1
ATOM 4080 C CA . MET B 1 166 ? 14.234 -3.936 -5.867 1 98.94 166 MET B CA 1
ATOM 4081 C C . MET B 1 166 ? 15.562 -4.555 -5.45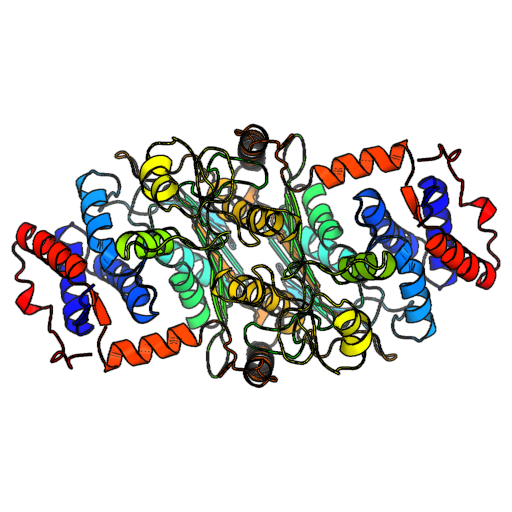3 1 98.94 166 MET B C 1
ATOM 4083 O O . MET B 1 166 ? 15.672 -5.145 -4.375 1 98.94 166 MET B O 1
ATOM 4087 N N . PRO B 1 167 ? 16.594 -4.379 -6.254 1 98.81 167 PRO B N 1
ATOM 4088 C CA . PRO B 1 167 ? 17.906 -4.934 -5.895 1 98.81 167 PRO B CA 1
ATOM 4089 C C . PRO B 1 167 ? 18.453 -4.355 -4.594 1 98.81 167 PRO B C 1
ATOM 4091 O O . PRO B 1 167 ? 18.344 -3.152 -4.352 1 98.81 167 PRO B O 1
ATOM 4094 N N . ALA B 1 168 ? 18.938 -5.191 -3.818 1 98.75 168 ALA B N 1
ATOM 4095 C CA . ALA B 1 168 ? 19.656 -4.867 -2.586 1 98.75 168 ALA B CA 1
ATOM 4096 C C . ALA B 1 168 ? 20.547 -6.023 -2.152 1 98.75 168 ALA B C 1
ATOM 4098 O O . ALA B 1 168 ? 20.469 -7.121 -2.705 1 98.75 168 ALA B O 1
ATOM 4099 N N . LYS B 1 169 ? 21.453 -5.738 -1.261 1 97.81 169 LYS B N 1
ATOM 4100 C CA . LYS B 1 169 ? 22.375 -6.75 -0.748 1 97.81 169 LYS B CA 1
ATOM 4101 C C . LYS B 1 169 ? 22.281 -6.867 0.77 1 97.81 169 LYS B C 1
ATOM 4103 O O . LYS B 1 169 ? 22.016 -5.875 1.46 1 97.81 169 LYS B O 1
ATOM 4108 N N . PRO B 1 170 ? 22.547 -8.172 1.312 1 96.81 170 PRO B N 1
ATOM 4109 C CA . PRO B 1 170 ? 22.844 -9.398 0.57 1 96.81 170 PRO B CA 1
ATOM 4110 C C . PRO B 1 170 ? 21.609 -10.016 -0.084 1 96.81 170 PRO B C 1
ATOM 4112 O O . PRO B 1 170 ? 21.734 -10.938 -0.894 1 96.81 170 PRO B O 1
ATOM 4115 N N . TYR B 1 171 ? 20.406 -9.57 0.284 1 96.19 171 TYR B N 1
ATOM 4116 C CA . TYR B 1 171 ? 19.156 -10.023 -0.316 1 96.19 171 TYR B CA 1
ATOM 4117 C C . TYR B 1 171 ? 18.406 -8.859 -0.976 1 96.19 171 TYR B C 1
ATOM 4119 O O . TYR B 1 171 ? 18.438 -7.738 -0.472 1 96.19 171 TYR B O 1
ATOM 4127 N N . PRO B 1 172 ? 17.797 -9.172 -2.133 1 98.31 172 PRO B N 1
ATOM 4128 C CA . PRO B 1 172 ? 16.922 -8.117 -2.66 1 98.31 172 PRO B CA 1
ATOM 4129 C C . PRO B 1 172 ? 15.719 -7.844 -1.758 1 98.31 172 PRO B C 1
ATOM 4131 O O . PRO B 1 172 ? 15.383 -8.664 -0.901 1 98.31 172 PRO B O 1
ATOM 4134 N N . PHE B 1 173 ? 15.219 -6.625 -1.825 1 98.88 173 PHE B N 1
ATOM 4135 C CA . PHE B 1 173 ? 13.898 -6.387 -1.245 1 98.88 173 PHE B CA 1
ATOM 4136 C C . PHE B 1 173 ? 12.812 -7.039 -2.086 1 98.88 173 PHE B C 1
ATOM 4138 O O . PHE B 1 173 ? 12.703 -6.781 -3.285 1 98.88 173 PHE B O 1
ATOM 4145 N N . LEU B 1 174 ? 12.031 -7.867 -1.544 1 98.88 174 LEU B N 1
ATOM 4146 C CA . LEU B 1 174 ? 10.922 -8.547 -2.211 1 98.88 174 LEU B CA 1
ATOM 4147 C C . LEU B 1 174 ? 9.727 -8.672 -1.276 1 98.88 174 LEU B C 1
ATOM 4149 O O . LEU B 1 174 ? 9.695 -9.555 -0.414 1 98.88 174 LEU B O 1
ATOM 4153 N N . MET B 1 175 ? 8.797 -7.816 -1.456 1 98.75 175 MET B N 1
ATOM 4154 C CA . MET B 1 175 ? 7.547 -7.832 -0.698 1 98.75 175 MET B CA 1
ATOM 4155 C C . MET B 1 175 ? 6.402 -8.383 -1.541 1 98.75 175 MET B C 1
ATOM 4157 O O . MET B 1 175 ? 6.191 -7.941 -2.672 1 98.75 175 MET B O 1
ATOM 4161 N N . ASP B 1 176 ? 5.762 -9.32 -1.112 1 98.19 176 ASP B N 1
ATOM 4162 C CA . ASP B 1 176 ? 4.566 -9.914 -1.707 1 98.19 176 ASP B CA 1
ATOM 4163 C C . ASP B 1 176 ? 3.496 -10.172 -0.648 1 98.19 176 ASP B C 1
ATOM 4165 O O . ASP B 1 176 ? 3.541 -11.188 0.051 1 98.19 176 ASP B O 1
ATOM 4169 N N . ILE B 1 177 ? 2.504 -9.25 -0.593 1 97.94 177 ILE B N 1
ATOM 4170 C CA . ILE B 1 177 ? 1.557 -9.328 0.515 1 97.94 177 ILE B CA 1
ATOM 4171 C C . ILE B 1 177 ? 0.13 -9.234 -0.019 1 97.94 177 ILE B C 1
ATOM 4173 O O . ILE B 1 177 ? -0.13 -8.516 -0.987 1 97.94 177 ILE B O 1
ATOM 4177 N N . ALA B 1 178 ? -0.758 -9.992 0.603 1 97.5 178 ALA B N 1
ATOM 4178 C CA . ALA B 1 178 ? -2.186 -9.766 0.396 1 97.5 178 ALA B CA 1
ATOM 4179 C C . ALA B 1 178 ? -2.662 -8.531 1.162 1 97.5 178 ALA B C 1
ATOM 4181 O O . ALA B 1 178 ? -1.977 -8.055 2.068 1 97.5 178 ALA B O 1
ATOM 4182 N N . THR B 1 179 ? -3.809 -7.984 0.822 1 98.25 179 THR B N 1
ATOM 4183 C CA . THR B 1 179 ? -4.375 -6.84 1.526 1 98.25 179 THR B CA 1
ATOM 4184 C C . THR B 1 179 ? -5.41 -7.293 2.553 1 98.25 179 THR B C 1
ATOM 4186 O O . THR B 1 179 ? -6.207 -6.488 3.035 1 98.25 179 THR B O 1
ATOM 4189 N N . SER B 1 180 ? -5.469 -8.586 2.779 1 97.62 180 SER B N 1
ATOM 4190 C CA . SER B 1 180 ? -6.223 -9.195 3.871 1 97.62 180 SER B CA 1
ATOM 4191 C C . SER B 1 180 ? -5.301 -9.641 5 1 97.62 180 SER B C 1
ATOM 4193 O O . SER B 1 180 ? -4.086 -9.727 4.816 1 97.62 180 SER B O 1
ATOM 4195 N N . VAL B 1 181 ? -5.922 -9.922 6.141 1 96.44 181 VAL B N 1
ATOM 4196 C CA . VAL B 1 181 ? -5.137 -10.406 7.27 1 96.44 181 VAL B CA 1
ATOM 4197 C C . VAL B 1 181 ? -4.516 -11.758 6.922 1 96.44 181 VAL B C 1
ATOM 4199 O O . VAL B 1 181 ? -3.312 -11.961 7.098 1 96.44 181 VAL B O 1
ATOM 4202 N N . VAL B 1 182 ? -5.367 -12.57 6.348 1 91.69 182 VAL B N 1
ATOM 4203 C CA . VAL B 1 182 ? -4.898 -13.891 5.945 1 91.69 182 VAL B CA 1
ATOM 4204 C C . VAL B 1 182 ? -5.434 -14.227 4.555 1 91.69 182 VAL B C 1
ATOM 4206 O O . VAL B 1 182 ? -6.336 -13.555 4.051 1 91.69 182 VAL B O 1
ATOM 4209 N N . THR B 1 183 ? -4.805 -15.203 3.957 1 85.81 183 THR B N 1
ATOM 4210 C CA . THR B 1 183 ? -5.305 -15.695 2.678 1 85.81 183 THR B CA 1
ATOM 4211 C C . THR B 1 183 ? -6.336 -16.797 2.891 1 85.81 183 THR B C 1
ATOM 4213 O O . THR B 1 183 ? -6.422 -17.375 3.977 1 85.81 183 THR B O 1
ATOM 4216 N N . ARG B 1 184 ? -7.09 -17.062 1.868 1 83.5 184 ARG B N 1
ATOM 4217 C CA . ARG B 1 184 ? -8.062 -18.156 1.921 1 83.5 184 ARG B CA 1
ATOM 4218 C C . ARG B 1 184 ? -7.379 -19.484 2.195 1 83.5 184 ARG B C 1
ATOM 4220 O O . ARG B 1 184 ? -7.934 -20.344 2.887 1 83.5 184 ARG B O 1
ATOM 4227 N N . GLY B 1 185 ? -6.23 -19.672 1.666 1 76.75 185 GLY B N 1
ATOM 4228 C CA . GLY B 1 185 ? -5.469 -20.891 1.882 1 76.75 185 GLY B CA 1
ATOM 4229 C C . GLY B 1 185 ? -5.188 -21.156 3.348 1 76.75 185 GLY B C 1
ATOM 4230 O O . GLY B 1 185 ? -5.23 -22.312 3.789 1 76.75 185 GLY B O 1
ATOM 4231 N N . LYS B 1 186 ? -4.922 -20.141 4.074 1 80.06 186 LYS B N 1
ATOM 4232 C CA . LYS B 1 186 ? -4.684 -20.297 5.504 1 80.06 186 LYS B CA 1
ATOM 4233 C C . LYS B 1 186 ? -5.938 -20.781 6.223 1 80.06 186 LYS B C 1
ATOM 4235 O O . LYS B 1 186 ? -5.855 -21.578 7.16 1 80.06 186 LYS B O 1
ATOM 4240 N N . ILE B 1 187 ? -7.051 -20.312 5.754 1 86.31 187 ILE B N 1
ATOM 4241 C CA . ILE B 1 187 ? -8.32 -20.75 6.328 1 86.31 187 ILE B CA 1
ATOM 4242 C C . ILE B 1 187 ? -8.523 -22.234 6.066 1 86.31 187 ILE B C 1
ATOM 4244 O O . ILE B 1 187 ? -8.992 -22.969 6.941 1 86.31 187 ILE B O 1
ATOM 4248 N N . GLU B 1 188 ? -8.188 -22.625 4.914 1 80.38 188 GLU B N 1
ATOM 4249 C CA . GLU B 1 188 ? -8.297 -24.031 4.535 1 80.38 188 GLU B CA 1
ATOM 4250 C C . GLU B 1 188 ? -7.418 -24.906 5.426 1 80.38 188 GLU B C 1
ATOM 4252 O O . GLU B 1 188 ? -7.812 -26.016 5.793 1 80.38 188 GLU B O 1
ATOM 4257 N N . VAL B 1 189 ? -6.25 -24.406 5.711 1 75.5 189 VAL B N 1
ATOM 4258 C CA . VAL B 1 189 ? -5.316 -25.141 6.562 1 75.5 189 VAL B CA 1
ATOM 4259 C C . VAL B 1 189 ? -5.93 -25.328 7.945 1 75.5 189 VAL B C 1
ATOM 4261 O O . VAL B 1 189 ? -5.895 -26.438 8.492 1 75.5 189 VAL B O 1
ATOM 4264 N N . TYR B 1 190 ? -6.488 -24.312 8.57 1 82.19 190 TYR B N 1
ATOM 4265 C CA . TYR B 1 190 ? -7.145 -24.422 9.867 1 82.19 190 TYR B CA 1
ATOM 4266 C C . TYR B 1 190 ? -8.289 -25.422 9.812 1 82.19 190 TYR B C 1
ATOM 4268 O O . TYR B 1 190 ? -8.477 -26.219 10.734 1 82.19 190 TYR B O 1
ATOM 4276 N N . ASN B 1 191 ? -9.023 -25.406 8.719 1 84 191 ASN B N 1
ATOM 4277 C CA . ASN B 1 191 ? -10.141 -26.328 8.555 1 84 191 ASN B CA 1
ATOM 4278 C C . ASN B 1 191 ? -9.664 -27.781 8.484 1 84 191 ASN B C 1
ATOM 4280 O O . ASN B 1 191 ? -10.234 -28.656 9.133 1 84 191 ASN B O 1
ATOM 4284 N N . LYS B 1 192 ? -8.672 -27.922 7.711 1 75.19 192 LYS B N 1
ATOM 4285 C CA . LYS B 1 192 ? -8.125 -29.266 7.547 1 75.19 192 LYS B CA 1
ATOM 4286 C C . LYS B 1 192 ? -7.574 -29.812 8.867 1 75.19 192 LYS B C 1
ATOM 4288 O O . LYS B 1 192 ? -7.637 -31.016 9.125 1 75.19 192 LYS B O 1
ATOM 4293 N N . ARG B 1 193 ? -7.074 -28.938 9.695 1 77.88 193 ARG B N 1
ATOM 4294 C CA . ARG B 1 193 ? -6.516 -29.312 10.992 1 77.88 193 ARG B CA 1
ATOM 4295 C C . ARG B 1 193 ? -7.602 -29.359 12.062 1 77.88 193 ARG B C 1
ATOM 4297 O O . ARG B 1 193 ? -7.324 -29.672 13.219 1 77.88 193 ARG B O 1
ATOM 4304 N N . HIS B 1 194 ? -8.766 -29.047 11.742 1 84.44 194 HIS B N 1
ATOM 4305 C CA . HIS B 1 194 ? -9.898 -29 12.656 1 84.44 194 HIS B CA 1
ATOM 4306 C C . HIS B 1 194 ? -9.625 -28.078 13.836 1 84.44 194 HIS B C 1
ATOM 4308 O O . HIS B 1 194 ? -9.891 -28.422 14.984 1 84.44 194 HIS B O 1
ATOM 4314 N N . GLU B 1 195 ? -8.977 -27.016 13.57 1 87.44 195 GLU B N 1
ATOM 4315 C CA . GLU B 1 195 ? -8.703 -25.969 14.555 1 87.44 195 GLU B CA 1
ATOM 4316 C C . GLU B 1 195 ? -9.586 -24.75 14.32 1 87.44 195 GLU B C 1
ATOM 4318 O O . GLU B 1 195 ? -9.891 -24.406 13.18 1 87.44 195 GLU B O 1
ATOM 4323 N N . PRO B 1 196 ? -9.977 -24.219 15.461 1 91.69 196 PRO B N 1
ATOM 4324 C CA . PRO B 1 196 ? -10.711 -22.969 15.281 1 91.69 196 PRO B CA 1
ATOM 4325 C C . PRO B 1 196 ? -9.836 -21.844 14.711 1 91.69 196 PRO B C 1
ATOM 4327 O O . PRO B 1 196 ? -8.633 -21.812 14.953 1 91.69 196 PRO B O 1
ATOM 4330 N N . LEU B 1 197 ? -10.43 -20.984 13.984 1 91.88 197 LEU B N 1
ATOM 4331 C CA . LEU B 1 197 ? -9.703 -19.797 13.516 1 91.88 197 LEU B CA 1
ATOM 4332 C C . LEU B 1 197 ? -9.43 -18.844 14.672 1 91.88 197 LEU B C 1
ATOM 4334 O O . LEU B 1 197 ? -10.289 -18.641 15.531 1 91.88 197 LEU B O 1
ATOM 4338 N N . PRO B 1 198 ? -8.336 -18.344 14.695 1 90.56 198 PRO B N 1
ATOM 4339 C CA . PRO B 1 198 ? -8.18 -17.172 15.57 1 90.56 198 PRO B CA 1
ATOM 4340 C C . PRO B 1 198 ? -9.156 -16.047 15.234 1 90.56 198 PRO B C 1
ATOM 4342 O O . PRO B 1 198 ? -9.445 -15.805 14.062 1 90.56 198 PRO B O 1
ATOM 4345 N N . LEU B 1 199 ? -9.602 -15.352 16.25 1 91.44 199 LEU B N 1
ATOM 4346 C CA . LEU B 1 199 ? -10.477 -14.211 16.016 1 91.44 199 LEU B CA 1
ATOM 4347 C C . LEU B 1 199 ? -9.742 -13.102 15.266 1 91.44 199 LEU B C 1
ATOM 4349 O O . LEU B 1 199 ? -8.562 -12.867 15.508 1 91.44 199 LEU B O 1
ATOM 4353 N N . GLY B 1 200 ? -10.531 -12.484 14.344 1 91.81 200 GLY B N 1
ATOM 4354 C CA . GLY B 1 200 ? -9.961 -11.352 13.633 1 91.81 200 GLY B CA 1
ATOM 4355 C C . GLY B 1 200 ? -9.508 -11.695 12.227 1 91.81 200 GLY B C 1
ATOM 4356 O O . GLY B 1 200 ? -9.047 -10.82 11.492 1 91.81 200 GLY B O 1
ATOM 4357 N N . LEU B 1 201 ? -9.734 -12.922 11.891 1 93.06 201 LEU B N 1
ATOM 4358 C CA . LEU B 1 201 ? -9.273 -13.336 10.57 1 93.06 201 LEU B CA 1
ATOM 4359 C C . LEU B 1 201 ? -10.422 -13.336 9.57 1 93.06 201 LEU B C 1
ATOM 4361 O O . LEU B 1 201 ? -10.195 -13.188 8.367 1 93.06 201 LEU B O 1
ATOM 4365 N N . ALA B 1 202 ? -11.664 -13.555 10.094 1 95.5 202 ALA B N 1
ATOM 4366 C CA . ALA B 1 202 ? -12.805 -13.75 9.211 1 95.5 202 ALA B CA 1
ATOM 4367 C C . ALA B 1 202 ? -14.094 -13.273 9.867 1 95.5 202 ALA B C 1
ATOM 4369 O O . ALA B 1 202 ? -14.148 -13.109 11.094 1 95.5 202 ALA B O 1
ATOM 4370 N N . LEU B 1 203 ? -15.039 -13.102 9 1 95.62 203 LEU B N 1
ATOM 4371 C CA . LEU B 1 203 ? -16.375 -12.695 9.453 1 95.62 203 LEU B CA 1
ATOM 4372 C C . LEU B 1 203 ? -17.422 -13.703 9 1 95.62 203 LEU B C 1
ATOM 4374 O O . LEU B 1 203 ? -17.297 -14.305 7.93 1 95.62 203 LEU B O 1
ATOM 4378 N N . ASP B 1 204 ? -18.453 -13.82 9.812 1 94.62 204 ASP B N 1
ATOM 4379 C CA . ASP B 1 204 ? -19.562 -14.695 9.461 1 94.62 204 ASP B CA 1
ATOM 4380 C C . ASP B 1 204 ? -20.594 -13.969 8.586 1 94.62 204 ASP B C 1
ATOM 4382 O O . ASP B 1 204 ? -20.328 -12.859 8.109 1 94.62 204 ASP B O 1
ATOM 4386 N N . LYS B 1 205 ? -21.719 -14.625 8.383 1 93.44 205 LYS B N 1
ATOM 4387 C CA . LYS B 1 205 ? -22.75 -14.125 7.461 1 93.44 205 LYS B CA 1
ATOM 4388 C C . LYS B 1 205 ? -23.375 -12.836 7.992 1 93.44 205 LYS B C 1
ATOM 4390 O O . LYS B 1 205 ? -24.047 -12.117 7.25 1 93.44 205 LYS B O 1
ATOM 4395 N N . ASN B 1 206 ? -23.219 -12.578 9.281 1 94.12 206 ASN B N 1
ATOM 4396 C CA . ASN B 1 206 ? -23.781 -11.367 9.875 1 94.12 206 ASN B CA 1
ATOM 4397 C C . ASN B 1 206 ? -22.75 -10.25 9.945 1 94.12 206 ASN B C 1
ATOM 4399 O O . ASN B 1 206 ? -23.031 -9.172 10.477 1 94.12 206 ASN B O 1
ATOM 4403 N N . GLY B 1 207 ? -21.516 -10.492 9.5 1 94.62 207 GLY B N 1
ATOM 4404 C CA . GLY B 1 207 ? -20.453 -9.508 9.547 1 94.62 207 GLY B CA 1
ATOM 4405 C C . GLY B 1 207 ? -19.781 -9.414 10.906 1 94.62 207 GLY B C 1
ATOM 4406 O O . GLY B 1 207 ? -19.297 -8.352 11.297 1 94.62 207 GLY B O 1
ATOM 4407 N N . GLU B 1 208 ? -19.875 -10.484 11.617 1 95.5 208 GLU B N 1
ATOM 4408 C CA . GLU B 1 208 ? -19.234 -10.555 12.93 1 95.5 208 GLU B CA 1
ATOM 4409 C C . GLU B 1 208 ? -18.031 -11.492 12.906 1 95.5 208 GLU B C 1
ATOM 4411 O O . GLU B 1 208 ? -18.016 -12.477 12.164 1 95.5 208 GLU B O 1
ATOM 4416 N N . ASP B 1 209 ? -17.062 -11.133 13.773 1 95.31 209 ASP B N 1
ATOM 4417 C CA . ASP B 1 209 ? -15.898 -12 13.852 1 95.31 209 ASP B CA 1
ATOM 4418 C C . ASP B 1 209 ? -16.297 -13.438 14.164 1 95.31 209 ASP B C 1
ATOM 4420 O O . ASP B 1 209 ? -17.203 -13.68 14.969 1 95.31 209 ASP B O 1
ATOM 4424 N N . THR B 1 210 ? -15.609 -14.398 13.508 1 94.75 210 THR B N 1
ATOM 4425 C CA . THR B 1 210 ? -15.984 -15.797 13.688 1 94.75 210 THR B CA 1
ATOM 4426 C C . THR B 1 210 ? -14.75 -16.672 13.867 1 94.75 210 THR B C 1
ATOM 4428 O O . THR B 1 2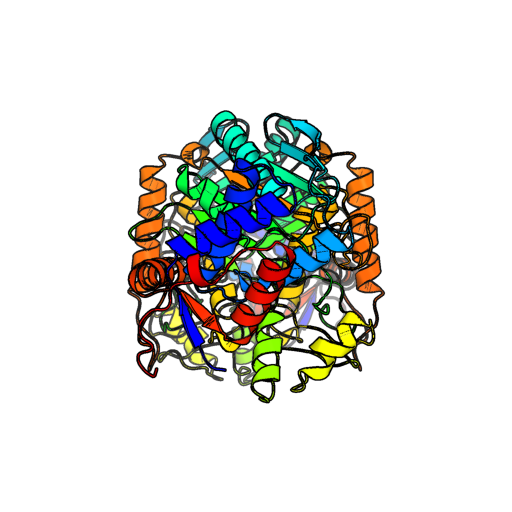10 ? -13.664 -16.328 13.398 1 94.75 210 THR B O 1
ATOM 4431 N N . GLU B 1 211 ? -14.891 -17.734 14.562 1 94.56 211 GLU B N 1
ATOM 4432 C CA . GLU B 1 211 ? -13.852 -18.734 14.727 1 94.56 211 GLU B CA 1
ATOM 4433 C C . GLU B 1 211 ? -14.109 -19.953 13.836 1 94.56 211 GLU B C 1
ATOM 4435 O O . GLU B 1 211 ? -13.328 -20.906 13.836 1 94.56 211 GLU B O 1
ATOM 4440 N N . ASP B 1 212 ? -15.164 -19.859 13.102 1 90.94 212 ASP B N 1
ATOM 4441 C CA . ASP B 1 212 ? -15.578 -20.984 12.266 1 90.94 212 ASP B CA 1
ATOM 4442 C C . ASP B 1 212 ? -15.117 -20.781 10.82 1 90.94 212 ASP B C 1
ATOM 4444 O O . ASP B 1 212 ? -15.57 -19.859 10.141 1 90.94 212 ASP B O 1
ATOM 4448 N N . PRO B 1 213 ? -14.297 -21.719 10.391 1 89.06 213 PRO B N 1
ATOM 4449 C CA . PRO B 1 213 ? -13.867 -21.594 8.992 1 89.06 213 PRO B CA 1
ATOM 4450 C C . PRO B 1 213 ? -14.977 -21.938 8 1 89.06 213 PRO B C 1
ATOM 4452 O O . PRO B 1 213 ? -14.852 -21.641 6.809 1 89.06 213 PRO B O 1
ATOM 4455 N N . TYR B 1 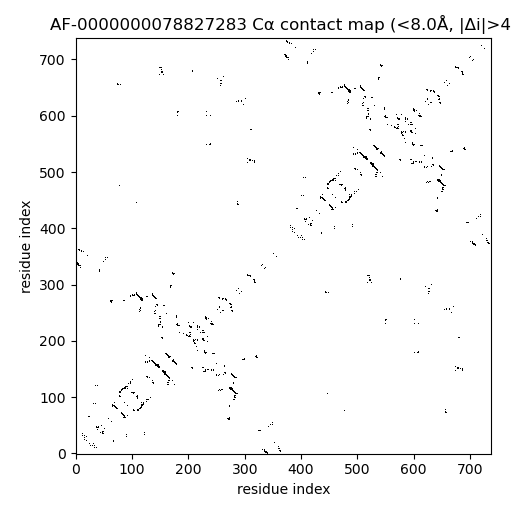214 ? -16.031 -22.516 8.406 1 82.12 214 TYR B N 1
ATOM 4456 C CA . TYR B 1 214 ? -17.109 -23.031 7.566 1 82.12 214 TYR B CA 1
ATOM 4457 C C . TYR B 1 214 ? -17.703 -21.938 6.691 1 82.12 214 TYR B C 1
ATOM 4459 O O . TYR B 1 214 ? -17.922 -22.141 5.496 1 82.12 214 TYR B O 1
ATOM 4467 N N . ASP B 1 215 ? -17.984 -20.812 7.227 1 79.88 215 ASP B N 1
ATOM 4468 C CA . ASP B 1 215 ? -18.625 -19.719 6.508 1 79.88 215 ASP B CA 1
ATOM 4469 C C . ASP B 1 215 ? -17.781 -19.266 5.324 1 79.88 215 ASP B C 1
ATOM 4471 O O . ASP B 1 215 ? -18.312 -18.922 4.266 1 79.88 215 ASP B O 1
ATOM 4475 N N . ILE B 1 216 ? -16.531 -19.281 5.469 1 82.81 216 ILE B N 1
ATOM 4476 C CA . ILE B 1 216 ? -15.625 -18.812 4.43 1 82.81 216 ILE B CA 1
ATOM 4477 C C . ILE B 1 216 ? -15.469 -19.875 3.35 1 82.81 216 ILE B C 1
ATOM 4479 O O . ILE B 1 216 ? -15.484 -19.562 2.156 1 82.81 216 ILE B O 1
ATOM 4483 N N . LEU B 1 217 ? -15.344 -21.094 3.744 1 85.06 217 LEU B N 1
ATOM 4484 C CA . LEU B 1 217 ? -15.008 -22.172 2.811 1 85.06 217 LEU B CA 1
ATOM 4485 C C . LEU B 1 217 ? -16.25 -22.656 2.068 1 85.06 217 LEU B C 1
ATOM 4487 O O . LEU B 1 217 ? -16.172 -23.047 0.903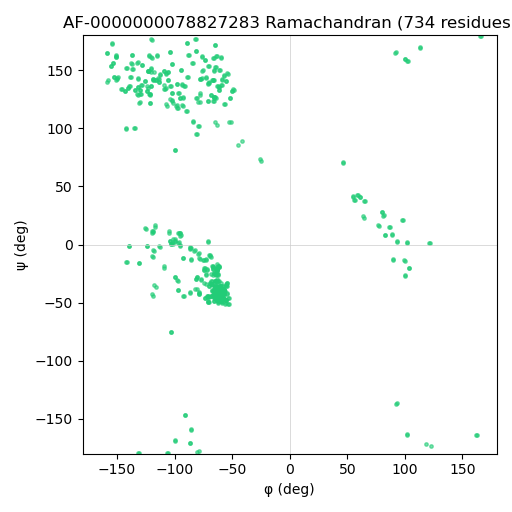 1 85.06 217 LEU B O 1
ATOM 4491 N N . TYR B 1 218 ? -17.422 -22.547 2.738 1 82.88 218 TYR B N 1
ATOM 449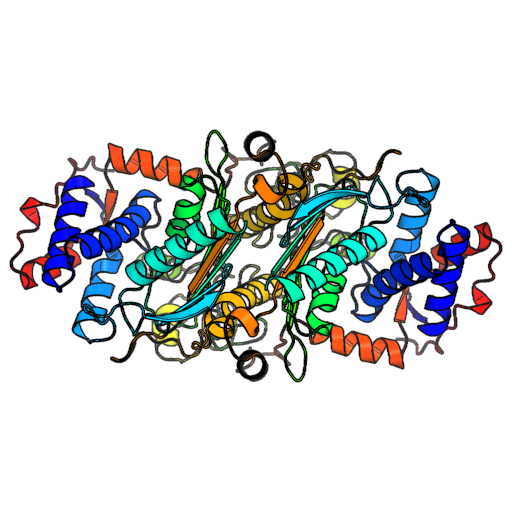2 C CA . TYR B 1 218 ? -18.609 -23.141 2.141 1 82.88 218 TYR B CA 1
ATOM 4493 C C . TYR B 1 218 ? -19.641 -22.078 1.807 1 82.88 218 TYR B C 1
ATOM 4495 O O . TYR B 1 218 ? -20.266 -22.125 0.745 1 82.88 218 TYR B O 1
ATOM 4503 N N . ASN B 1 219 ? -19.781 -21.078 2.609 1 81.88 219 ASN B N 1
ATOM 4504 C CA . ASN B 1 219 ? -20.812 -20.062 2.395 1 81.88 219 ASN B CA 1
ATOM 4505 C C . ASN B 1 219 ? -20.375 -19.047 1.345 1 81.88 219 ASN B C 1
ATOM 4507 O O . ASN B 1 219 ? -21.172 -18.656 0.484 1 81.88 219 ASN B O 1
ATOM 4511 N N . LEU B 1 220 ? -19.203 -18.688 1.331 1 82.44 220 LEU B N 1
ATOM 4512 C CA . LEU B 1 220 ? -18.703 -17.594 0.495 1 82.44 220 LEU B CA 1
ATOM 4513 C C . LEU B 1 220 ? -18.797 -17.953 -0.982 1 82.44 220 LEU B C 1
ATOM 4515 O O . LEU B 1 220 ? -19.312 -17.188 -1.789 1 82.44 220 LEU B O 1
ATOM 4519 N N . PRO B 1 221 ? -18.391 -19.172 -1.35 1 77.38 221 PRO B N 1
ATOM 4520 C CA . PRO B 1 221 ? -18.5 -19.531 -2.768 1 77.38 221 PRO B CA 1
ATOM 4521 C C . PRO B 1 221 ? -19.938 -19.547 -3.262 1 77.38 221 PRO B C 1
ATOM 4523 O O . PRO B 1 221 ? -20.188 -19.406 -4.461 1 77.38 221 PRO B O 1
ATOM 4526 N N . LYS B 1 222 ? -20.875 -19.719 -2.27 1 79.62 222 LYS B N 1
ATOM 4527 C CA . LYS B 1 222 ? -22.297 -19.766 -2.598 1 79.62 222 LYS B CA 1
ATOM 4528 C C . LYS B 1 222 ? -22.953 -18.406 -2.4 1 79.62 222 LYS B C 1
ATOM 4530 O O . LYS B 1 222 ? -24.172 -18.281 -2.541 1 79.62 222 LYS B O 1
ATOM 4535 N N . LYS B 1 223 ? -22.266 -17.484 -2.061 1 80.88 223 LYS B N 1
ATOM 4536 C CA . LYS B 1 223 ? -22.719 -16.109 -1.878 1 80.88 223 LYS B CA 1
ATOM 4537 C C . LYS B 1 223 ? -23.719 -16 -0.731 1 80.88 223 LYS B C 1
ATOM 4539 O O . LYS B 1 223 ? -24.703 -15.266 -0.82 1 80.88 223 LYS B O 1
ATOM 4544 N N . LEU B 1 224 ? -23.453 -16.781 0.286 1 82.12 224 LEU B N 1
ATOM 4545 C CA . LEU B 1 224 ? -24.359 -16.812 1.431 1 82.12 224 LEU B CA 1
ATOM 4546 C C . LEU B 1 224 ? -23.828 -15.945 2.568 1 82.12 224 LEU B C 1
ATOM 4548 O O . LEU B 1 224 ? -24.406 -15.922 3.66 1 82.12 224 LEU B O 1
ATOM 4552 N N . GLY B 1 225 ? -22.75 -15.336 2.268 1 84.25 225 GLY B N 1
ATOM 4553 C CA . GLY B 1 225 ? -22.203 -14.43 3.254 1 84.25 225 GLY B CA 1
ATOM 4554 C C . GLY B 1 225 ? -20.875 -14.906 3.834 1 84.25 225 GLY B C 1
ATOM 4555 O O . GLY B 1 225 ? -20.422 -16 3.518 1 84.25 225 GLY B O 1
ATOM 4556 N N . GLY B 1 226 ? -20.266 -13.945 4.594 1 90.38 226 GLY B N 1
ATOM 4557 C CA . GLY B 1 226 ? -18.969 -14.25 5.176 1 90.38 226 GLY B CA 1
ATOM 4558 C C . GLY B 1 226 ? -17.797 -13.844 4.285 1 90.38 226 GLY B C 1
ATOM 4559 O O . GLY B 1 226 ? -17.984 -13.562 3.1 1 90.38 226 GLY B O 1
ATOM 4560 N N . GLY B 1 227 ? -16.719 -13.828 4.895 1 95 227 GLY B N 1
ATOM 4561 C CA . GLY B 1 227 ? -15.531 -13.461 4.141 1 95 227 GLY B CA 1
ATOM 4562 C C . GLY B 1 227 ? -14.336 -13.141 5.023 1 95 227 GLY B C 1
ATOM 4563 O O . GLY B 1 227 ? -14.406 -13.297 6.246 1 95 227 GLY B O 1
ATOM 4564 N N . LEU B 1 228 ? -13.312 -12.836 4.387 1 96.31 228 LEU B N 1
ATOM 4565 C CA . LEU B 1 228 ? -12.078 -12.461 5.07 1 96.31 228 LEU B CA 1
ATOM 4566 C C . LEU B 1 228 ? -12.086 -10.984 5.441 1 96.31 228 LEU B C 1
ATOM 4568 O O . LEU B 1 228 ? -12.828 -10.195 4.852 1 96.31 228 LEU B O 1
ATOM 4572 N N . VAL B 1 229 ? -11.305 -10.625 6.449 1 96.81 229 VAL B N 1
ATOM 4573 C CA . VAL B 1 229 ? -11.203 -9.227 6.84 1 96.81 229 VAL B CA 1
ATOM 4574 C C . VAL B 1 229 ? -10.008 -8.578 6.145 1 96.81 229 VAL B C 1
ATOM 4576 O O . VAL B 1 229 ? -9.016 -9.242 5.848 1 96.81 229 VAL B O 1
ATOM 4579 N N . PRO B 1 230 ? -10.133 -7.27 5.891 1 98.19 230 PRO B N 1
ATOM 4580 C CA . PRO B 1 230 ? -8.969 -6.562 5.34 1 98.19 230 PRO B CA 1
ATOM 4581 C C . PRO B 1 230 ? -7.805 -6.488 6.32 1 98.19 230 PRO B C 1
ATOM 4583 O O . PRO B 1 230 ? -7.992 -6.684 7.523 1 98.19 230 PRO B O 1
ATOM 4586 N N . LEU B 1 231 ? -6.582 -6.238 5.789 1 98.31 231 LEU B N 1
ATOM 4587 C CA . LEU B 1 231 ? -5.453 -5.973 6.676 1 98.31 231 LEU B CA 1
ATOM 4588 C C . LEU B 1 231 ? -5.809 -4.902 7.703 1 98.31 231 LEU B C 1
ATOM 4590 O O . LEU B 1 231 ? -6.34 -3.848 7.348 1 98.31 231 LEU B O 1
ATOM 4594 N N . GLY B 1 232 ? -5.527 -5.129 8.938 1 97.25 232 GLY B N 1
ATOM 4595 C CA . GLY B 1 232 ? -5.938 -4.238 10.008 1 97.25 232 GLY B CA 1
ATOM 4596 C C . GLY B 1 232 ? -7.18 -4.715 10.734 1 97.25 232 GLY B C 1
ATOM 4597 O O . GLY B 1 232 ? -7.59 -4.117 11.734 1 97.25 232 GLY B O 1
ATOM 4598 N N . GLY B 1 233 ? -7.922 -5.699 10.18 1 95.75 233 GLY B N 1
ATOM 4599 C CA . GLY B 1 233 ? -9.008 -6.34 10.906 1 95.75 233 GLY B CA 1
ATOM 4600 C C . GLY B 1 233 ? -10.375 -5.832 10.484 1 95.75 233 GLY B C 1
ATOM 4601 O O . GLY B 1 233 ? -10.523 -5.223 9.43 1 95.75 233 GLY B O 1
ATOM 4602 N N . SER B 1 234 ? -11.375 -6.125 11.344 1 93.81 234 SER B N 1
ATOM 4603 C CA . SER B 1 234 ? -12.773 -5.883 10.992 1 93.81 234 SER B CA 1
ATOM 4604 C C . SER B 1 234 ? -13.227 -4.504 11.469 1 93.81 234 SER B C 1
ATOM 4606 O O . SER B 1 234 ? -14.289 -4.023 11.062 1 93.81 234 SER B O 1
ATOM 4608 N N . LYS B 1 235 ? -12.414 -3.945 12.258 1 91.56 235 LYS B N 1
ATOM 4609 C CA . LYS B 1 235 ? -12.844 -2.688 12.867 1 91.56 235 LYS B CA 1
ATOM 4610 C C . LYS B 1 235 ? -11.891 -1.551 12.508 1 91.56 235 LYS B C 1
ATOM 4612 O O . LYS B 1 235 ? -10.727 -1.791 12.156 1 91.56 235 LYS B O 1
ATOM 4617 N N . GLU B 1 236 ? -12.375 -0.331 12.68 1 92.88 236 GLU B N 1
ATOM 4618 C CA . GLU B 1 236 ? -11.539 0.837 12.422 1 92.88 236 GLU B CA 1
ATOM 4619 C C . GLU B 1 236 ? -10.477 1.008 13.5 1 92.88 236 GLU B C 1
ATOM 4621 O O . GLU B 1 236 ? -9.391 1.518 13.234 1 92.88 236 GLU B O 1
ATOM 4626 N N . LEU B 1 237 ? -10.781 0.499 14.672 1 90.25 237 LEU B N 1
ATOM 4627 C CA . LEU B 1 237 ? -9.875 0.649 15.805 1 90.25 237 LEU B CA 1
ATOM 4628 C C . LEU B 1 237 ? -8.5 0.064 15.492 1 90.25 237 LEU B C 1
ATOM 4630 O O . LEU B 1 237 ? -7.48 0.635 15.875 1 90.25 237 LEU B O 1
ATOM 4634 N N . THR B 1 238 ? -8.508 -1.023 14.742 1 92.38 238 THR B N 1
ATOM 4635 C CA . THR B 1 238 ? -7.242 -1.694 14.469 1 92.38 238 THR B CA 1
ATOM 4636 C C . THR B 1 238 ? -6.773 -1.4 13.039 1 92.38 238 THR B C 1
ATOM 4638 O O . THR B 1 238 ? -5.801 -1.988 12.57 1 92.38 238 THR B O 1
ATOM 4641 N N . GLY B 1 239 ? -7.52 -0.58 12.375 1 95.75 239 GLY B N 1
ATOM 4642 C CA . GLY B 1 239 ? -7.047 -0.104 11.086 1 95.75 239 GLY B CA 1
ATOM 4643 C C . GLY B 1 239 ? -7.633 -0.871 9.914 1 95.75 239 GLY B C 1
ATOM 4644 O O . GLY B 1 239 ? -7.059 -0.877 8.828 1 95.75 239 GLY B O 1
ATOM 4645 N N . GLY B 1 240 ? -8.781 -1.552 10.133 1 97.06 240 GLY B N 1
ATOM 4646 C CA . GLY B 1 240 ? -9.406 -2.311 9.055 1 97.06 240 GLY B CA 1
ATOM 4647 C C . GLY B 1 240 ? -9.672 -1.479 7.816 1 97.06 240 GLY B C 1
ATOM 4648 O O . GLY B 1 240 ? -9.523 -1.966 6.695 1 97.06 240 GLY B O 1
ATOM 4649 N N . HIS B 1 241 ? -10.016 -0.242 7.98 1 97.81 241 HIS B N 1
ATOM 4650 C CA . HIS B 1 241 ? -10.305 0.656 6.867 1 97.81 241 HIS B CA 1
ATOM 4651 C C . HIS B 1 241 ? -9.062 0.892 6.016 1 97.81 241 HIS B C 1
ATOM 4653 O O . HIS B 1 241 ? -9.164 1.206 4.828 1 97.81 241 HIS B O 1
ATOM 4659 N N . LYS B 1 242 ? -7.926 0.733 6.613 1 98.38 242 LYS B N 1
ATOM 4660 C CA . LYS B 1 242 ? -6.684 0.937 5.871 1 98.38 242 LYS B CA 1
ATOM 4661 C C . LYS B 1 242 ? -6.426 -0.216 4.906 1 98.38 242 LYS B C 1
ATOM 4663 O O . LYS B 1 242 ? -6.129 0.006 3.73 1 98.38 242 LYS B O 1
ATOM 4668 N N . GLY B 1 243 ? -6.586 -1.456 5.398 1 98.56 243 GLY B N 1
ATOM 4669 C CA . GLY B 1 243 ? -6.488 -2.602 4.512 1 98.56 243 GLY B CA 1
ATOM 4670 C C . GLY B 1 243 ? -7.562 -2.617 3.438 1 98.56 243 GLY B C 1
ATOM 4671 O O . GLY B 1 243 ? -7.293 -2.977 2.289 1 98.56 243 GLY B O 1
ATOM 4672 N N . TYR B 1 244 ? -8.805 -2.203 3.854 1 98.62 244 TYR B N 1
ATOM 4673 C CA . TYR B 1 244 ? -9.914 -2.041 2.914 1 98.62 244 TYR B CA 1
ATOM 4674 C C . TYR B 1 244 ? -9.547 -1.067 1.802 1 98.62 244 TYR B C 1
ATOM 4676 O O . TYR B 1 244 ? -9.734 -1.362 0.62 1 98.62 244 TYR B O 1
ATOM 4684 N N . GLY B 1 245 ? -8.914 0.021 2.105 1 98.69 245 GLY B N 1
ATOM 4685 C CA . GLY B 1 245 ? -8.469 1.005 1.131 1 98.69 245 GLY B CA 1
ATOM 4686 C C . GLY B 1 245 ? -7.391 0.477 0.201 1 98.69 245 GLY B C 1
ATOM 4687 O O . GLY B 1 245 ? -7.406 0.759 -0.999 1 98.69 245 GLY B O 1
ATOM 4688 N N . LEU B 1 246 ? -6.453 -0.282 0.728 1 98.88 246 LEU B N 1
ATOM 4689 C CA . LEU B 1 246 ? -5.379 -0.854 -0.076 1 98.88 246 LEU B CA 1
ATOM 4690 C C . LEU B 1 246 ? -5.93 -1.852 -1.09 1 98.88 246 LEU B C 1
ATOM 4692 O O . LEU B 1 246 ? -5.496 -1.872 -2.244 1 98.88 246 LEU B O 1
ATOM 4696 N N . ALA B 1 247 ? -6.871 -2.668 -0.616 1 98.75 247 ALA B N 1
ATOM 4697 C CA . ALA B 1 247 ? -7.504 -3.615 -1.529 1 98.75 247 ALA B CA 1
ATOM 4698 C C . ALA B 1 247 ? -8.203 -2.889 -2.672 1 98.75 247 ALA B C 1
ATOM 4700 O O . ALA B 1 247 ? -8.141 -3.324 -3.824 1 98.75 247 ALA B O 1
ATOM 4701 N N . LEU B 1 248 ? -8.836 -1.857 -2.32 1 98.69 248 LEU B N 1
ATOM 4702 C CA . LEU B 1 248 ? -9.531 -1.043 -3.311 1 98.69 248 LEU B CA 1
ATOM 4703 C C . LEU B 1 248 ? -8.547 -0.392 -4.273 1 98.69 248 LEU B C 1
ATOM 4705 O O . LEU B 1 248 ? -8.812 -0.303 -5.473 1 98.69 248 LEU B O 1
ATOM 4709 N N . ALA B 1 249 ? -7.445 0.065 -3.736 1 98.81 249 ALA B N 1
ATOM 4710 C CA . ALA B 1 249 ? -6.402 0.63 -4.59 1 98.81 249 ALA B CA 1
ATOM 4711 C C . ALA B 1 249 ? -5.93 -0.384 -5.629 1 98.81 249 ALA B C 1
ATOM 4713 O O . ALA B 1 249 ? -5.727 -0.038 -6.793 1 98.81 249 ALA B O 1
ATOM 4714 N N . VAL B 1 250 ? -5.785 -1.589 -5.246 1 98.94 250 VAL B N 1
ATOM 4715 C CA . VAL B 1 250 ? -5.371 -2.625 -6.184 1 98.94 250 VAL B CA 1
ATOM 4716 C C . VAL B 1 250 ? -6.422 -2.781 -7.281 1 98.94 250 VAL B C 1
ATOM 4718 O O . VAL B 1 250 ? -6.086 -2.941 -8.453 1 98.94 250 VAL B O 1
ATOM 4721 N N . GLU B 1 251 ? -7.688 -2.754 -6.945 1 98.88 251 GLU B N 1
ATOM 4722 C CA . GLU B 1 251 ? -8.75 -2.799 -7.945 1 98.88 251 GLU B CA 1
ATOM 4723 C C . GLU B 1 251 ? -8.617 -1.654 -8.945 1 98.88 251 GLU B C 1
ATOM 4725 O O . GLU B 1 251 ? -8.852 -1.838 -10.141 1 98.88 251 GLU B O 1
ATOM 4730 N N . ILE B 1 252 ? -8.242 -0.516 -8.422 1 98.94 252 ILE B N 1
ATOM 4731 C CA . ILE B 1 252 ? -8.086 0.654 -9.281 1 98.94 252 ILE B CA 1
ATOM 4732 C C . ILE B 1 252 ? -6.969 0.414 -10.289 1 98.94 252 ILE B C 1
ATOM 4734 O O . ILE B 1 252 ? -7.16 0.607 -11.492 1 98.94 252 ILE B O 1
ATOM 4738 N N . PHE B 1 253 ? -5.84 -0.073 -9.859 1 98.94 253 PHE B N 1
ATOM 4739 C CA .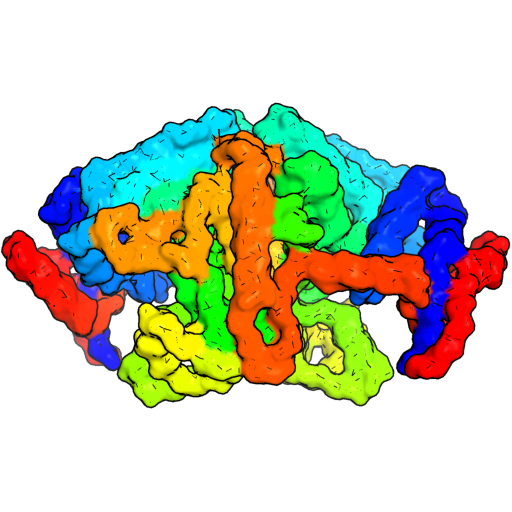 PHE B 1 253 ? -4.664 -0.232 -10.711 1 98.94 253 PHE B CA 1
ATOM 4740 C C . PHE B 1 253 ? -4.844 -1.406 -11.664 1 98.94 253 PHE B C 1
ATOM 4742 O O . PHE B 1 253 ? -4.176 -1.479 -12.703 1 98.94 253 PHE B O 1
ATOM 4749 N N . THR B 1 254 ? -5.738 -2.334 -11.305 1 98.88 254 THR B N 1
ATOM 4750 C CA . THR B 1 254 ? -5.902 -3.521 -12.133 1 98.88 254 THR B CA 1
ATOM 4751 C C . THR B 1 254 ? -7.172 -3.42 -12.977 1 98.88 254 THR B C 1
ATOM 4753 O O . THR B 1 254 ? -7.137 -2.928 -14.102 1 98.88 254 THR B O 1
ATOM 4756 N N . ALA B 1 255 ? -8.328 -3.615 -12.367 1 98.81 255 ALA B N 1
ATOM 4757 C CA . ALA B 1 255 ? -9.602 -3.732 -13.07 1 98.81 255 ALA B CA 1
ATOM 4758 C C . ALA B 1 255 ? -10.031 -2.391 -13.648 1 98.81 255 ALA B C 1
ATOM 4760 O O . ALA B 1 255 ? -10.445 -2.312 -14.812 1 98.81 255 ALA B O 1
ATOM 4761 N N . ILE B 1 256 ? -9.914 -1.342 -12.898 1 98.94 256 ILE B N 1
ATOM 4762 C CA . ILE B 1 256 ? -10.453 -0.049 -13.305 1 98.94 256 ILE B CA 1
ATOM 4763 C C . ILE B 1 256 ? -9.625 0.516 -14.453 1 98.94 256 ILE B C 1
ATOM 4765 O O . ILE B 1 256 ? -10.164 0.863 -15.508 1 98.94 256 ILE B O 1
ATOM 4769 N N . LEU B 1 257 ? -8.312 0.544 -14.32 1 98.81 257 LEU B N 1
ATOM 4770 C CA . LEU B 1 257 ? -7.449 1.134 -15.344 1 98.81 257 LEU B CA 1
ATOM 4771 C C . LEU B 1 257 ? -7.473 0.303 -16.625 1 98.81 257 LEU B C 1
ATOM 4773 O O . LEU B 1 257 ? -7.355 0.846 -17.719 1 98.81 257 LEU B O 1
ATOM 4777 N N . SER B 1 258 ? -7.66 -1.006 -16.484 1 98.62 258 SER B N 1
ATOM 4778 C CA . SER B 1 258 ? -7.613 -1.868 -17.672 1 98.62 258 SER B CA 1
ATOM 4779 C C . SER B 1 258 ? -8.969 -1.935 -18.359 1 98.62 258 SER B C 1
ATOM 4781 O O . SER B 1 258 ? -9.078 -2.432 -19.484 1 98.62 258 SER B O 1
ATOM 4783 N N . GLY B 1 259 ? -9.969 -1.449 -17.656 1 98.06 259 GLY B N 1
ATOM 4784 C CA . GLY B 1 259 ? -11.32 -1.586 -18.188 1 98.06 259 GLY B CA 1
ATOM 4785 C C . GLY B 1 259 ? -11.883 -2.982 -18.016 1 98.06 259 GLY B C 1
ATOM 4786 O O . GLY B 1 259 ? -12.828 -3.363 -18.703 1 98.06 259 GLY B O 1
ATOM 4787 N N . GLY B 1 260 ? -11.266 -3.775 -17.141 1 97.94 260 GLY B N 1
ATOM 4788 C CA . GLY B 1 260 ? -11.75 -5.117 -16.859 1 97.94 260 GLY B CA 1
ATOM 4789 C C . GLY B 1 260 ? -12.82 -5.152 -15.789 1 97.94 260 GLY B C 1
ATOM 4790 O O . GLY B 1 260 ? -13.523 -4.164 -15.578 1 97.94 260 GLY B O 1
ATOM 4791 N N . ILE B 1 261 ? -13.039 -6.281 -15.156 1 97 261 ILE B N 1
ATOM 4792 C CA . ILE B 1 261 ? -14.117 -6.395 -14.18 1 97 261 ILE B CA 1
ATOM 4793 C C . ILE B 1 261 ? -13.531 -6.449 -12.773 1 97 261 ILE B C 1
ATOM 4795 O O . ILE B 1 261 ? -12.445 -6.996 -12.57 1 97 261 ILE B O 1
ATOM 4799 N N . THR B 1 262 ? -14.211 -5.922 -11.852 1 98.25 262 THR B N 1
ATOM 4800 C CA . THR B 1 262 ? -13.758 -5.848 -10.461 1 98.25 262 THR B CA 1
ATOM 4801 C C . THR B 1 262 ? -14.016 -7.172 -9.742 1 98.25 262 THR B C 1
ATOM 4803 O O . THR B 1 262 ? -14.766 -8.016 -10.234 1 98.25 262 THR B O 1
ATOM 4806 N N . GLY B 1 263 ? -13.406 -7.281 -8.625 1 96.94 263 GLY B N 1
ATOM 4807 C CA . GLY B 1 263 ? -13.367 -8.523 -7.871 1 96.94 263 GLY B CA 1
ATOM 4808 C C . GLY B 1 263 ? -14.75 -9.094 -7.594 1 96.94 263 GLY B C 1
ATOM 4809 O O . GLY B 1 263 ? -14.922 -10.32 -7.547 1 96.94 263 GLY B O 1
ATOM 4810 N N . ASN B 1 264 ? -15.742 -8.273 -7.41 1 95.75 264 ASN B N 1
ATOM 4811 C CA . ASN B 1 264 ? -17.094 -8.727 -7.094 1 95.75 264 ASN B CA 1
ATOM 4812 C C . ASN B 1 264 ? -17.75 -9.422 -8.289 1 95.75 264 ASN B C 1
ATOM 4814 O O . ASN B 1 264 ? -18.766 -10.102 -8.133 1 95.75 264 ASN B O 1
ATOM 4818 N N . TYR B 1 265 ? -17.078 -9.344 -9.477 1 95.69 265 TYR B N 1
ATOM 4819 C CA . TYR B 1 265 ? -17.625 -10 -10.656 1 95.69 265 TYR B CA 1
ATOM 4820 C C . TYR B 1 265 ? -16.672 -11.055 -11.195 1 95.69 265 TYR B C 1
ATOM 4822 O O . TYR B 1 265 ? -17 -11.797 -12.117 1 95.69 265 TYR B O 1
ATOM 4830 N N . VAL B 1 266 ? -15.453 -11.086 -10.68 1 95.62 266 VAL B N 1
ATOM 4831 C CA . VAL B 1 266 ? -14.516 -12.133 -11.078 1 95.62 266 VAL B CA 1
ATOM 4832 C C . VAL B 1 266 ? -15.062 -13.492 -10.664 1 95.62 266 VAL B C 1
ATOM 4834 O O . VAL B 1 266 ? -15.555 -13.656 -9.547 1 95.62 266 VAL B O 1
ATOM 4837 N N . THR B 1 267 ? -14.961 -14.445 -11.539 1 89.19 267 THR B N 1
ATOM 4838 C CA . THR B 1 267 ? -15.562 -15.742 -11.25 1 89.19 267 THR B CA 1
ATOM 4839 C C . THR B 1 267 ? -14.672 -16.875 -11.758 1 89.19 267 THR B C 1
ATOM 4841 O O . THR B 1 267 ? -13.867 -16.688 -12.672 1 89.19 267 THR B O 1
ATOM 4844 N N . LEU B 1 268 ? -14.828 -17.922 -11.07 1 83.81 268 LEU B N 1
ATOM 4845 C CA . LEU B 1 268 ? -14.109 -19.125 -11.5 1 83.81 268 LEU B CA 1
ATOM 4846 C C . LEU B 1 268 ? -15.055 -20.109 -12.164 1 83.81 268 LEU B C 1
ATOM 4848 O O . LEU B 1 268 ? -14.672 -21.25 -12.445 1 83.81 268 LEU B O 1
ATOM 4852 N N . GLN B 1 269 ? -16.188 -19.453 -12.336 1 80.19 269 GLN B N 1
ATOM 4853 C CA . GLN B 1 269 ? -17.219 -20.281 -12.969 1 80.19 269 GLN B CA 1
ATOM 4854 C C . GLN B 1 269 ? -17.484 -19.828 -14.398 1 80.19 269 GLN B C 1
ATOM 4856 O O . GLN B 1 269 ? -17.266 -18.656 -14.734 1 80.19 269 GLN B O 1
ATOM 4861 N N . GLY B 1 270 ? -17.547 -20.672 -15.281 1 76.69 270 GLY B N 1
ATOM 4862 C CA . GLY B 1 270 ? -17.875 -20.328 -16.656 1 76.69 270 GLY B CA 1
ATOM 4863 C C . GLY B 1 270 ? -16.797 -20.75 -17.656 1 76.69 270 GLY B C 1
ATOM 4864 O O . GLY B 1 270 ? -15.836 -21.422 -17.281 1 76.69 270 GLY B O 1
ATOM 4865 N N . SER B 1 271 ? -17.125 -20.25 -18.891 1 79.06 271 SER B N 1
ATOM 4866 C CA . SER B 1 271 ? -16.219 -20.719 -19.953 1 79.06 271 SER B CA 1
ATOM 4867 C C . SER B 1 271 ? -15.602 -19.547 -20.703 1 79.06 271 SER B C 1
ATOM 4869 O O . SER B 1 271 ? -15.023 -19.734 -21.781 1 79.06 271 SER B O 1
ATOM 4871 N N . SER B 1 272 ? -15.727 -18.406 -20.156 1 81.44 272 SER B N 1
ATOM 4872 C CA . SER B 1 272 ? -15.25 -17.266 -20.938 1 81.44 272 SER B CA 1
ATOM 4873 C C . SER B 1 272 ? -14.102 -16.562 -20.219 1 81.44 272 SER B C 1
ATOM 4875 O O . SER B 1 272 ? -13.781 -15.406 -20.531 1 81.44 272 SER B O 1
ATOM 4877 N N . GLY B 1 273 ? -13.492 -17.234 -19.234 1 90.62 273 GLY B N 1
ATOM 4878 C CA . GLY B 1 273 ? -12.43 -16.609 -18.469 1 90.62 273 GLY B CA 1
ATOM 4879 C C . GLY B 1 273 ? -12.891 -16.125 -17.109 1 90.62 273 GLY B C 1
ATOM 4880 O O . GLY B 1 273 ? -14.086 -15.906 -16.891 1 90.62 273 GLY B O 1
ATOM 4881 N N . SER B 1 274 ? -11.969 -15.977 -16.234 1 95.56 274 SER B N 1
ATOM 4882 C CA . SER B 1 274 ? -12.305 -15.508 -14.891 1 95.56 274 SER B CA 1
ATOM 4883 C C . SER B 1 274 ? -12.562 -14.008 -14.875 1 95.56 274 SER B C 1
ATOM 4885 O O . SER B 1 274 ? -13.297 -13.5 -14.023 1 95.56 274 SER B O 1
ATOM 4887 N N . GLY B 1 275 ? -11.859 -13.305 -15.805 1 97.31 275 GLY B N 1
ATOM 4888 C CA . GLY B 1 275 ? -11.945 -11.852 -15.844 1 97.31 275 GLY B CA 1
ATOM 4889 C C . GLY B 1 275 ? -10.914 -11.172 -14.961 1 97.31 275 GLY B C 1
ATOM 4890 O O . GLY B 1 275 ? -10.938 -9.945 -14.805 1 97.31 275 GLY B O 1
ATOM 4891 N N . THR B 1 276 ? -9.992 -11.945 -14.422 1 98.25 276 THR B N 1
ATOM 4892 C CA . THR B 1 276 ? -8.953 -11.414 -13.555 1 98.25 276 THR B CA 1
ATOM 4893 C C . THR B 1 276 ? -8.125 -10.352 -14.273 1 98.25 276 THR B C 1
ATOM 4895 O O . THR B 1 276 ? -7.879 -10.469 -15.477 1 98.25 276 THR B O 1
ATOM 4898 N N . CYS B 1 277 ? -7.754 -9.32 -13.547 1 98.88 277 CYS B N 1
ATOM 4899 C CA . CYS B 1 277 ? -6.961 -8.227 -14.086 1 98.88 277 CYS B CA 1
ATOM 4900 C C . CYS B 1 277 ? -5.641 -8.078 -13.336 1 98.88 277 CYS B C 1
ATOM 4902 O O . CYS B 1 277 ? -5.547 -8.461 -12.164 1 98.88 277 CYS B O 1
ATOM 4904 N N . HIS B 1 278 ? -4.605 -7.578 -14.039 1 98.94 278 HIS B N 1
ATOM 4905 C CA . HIS B 1 278 ? -3.275 -7.43 -13.453 1 98.94 278 HIS B CA 1
ATOM 4906 C C . HIS B 1 278 ? -2.707 -6.043 -13.727 1 98.94 278 HIS B C 1
ATOM 4908 O O . HIS B 1 278 ? -3.16 -5.352 -14.648 1 98.94 278 HIS B O 1
ATOM 4914 N N . TYR B 1 279 ? -1.802 -5.645 -12.906 1 98.94 279 TYR B N 1
ATOM 4915 C CA . TYR B 1 279 ? -1.017 -4.426 -13.062 1 98.94 279 TYR B CA 1
ATOM 4916 C C . TYR B 1 279 ? 0.472 -4.711 -12.891 1 98.94 279 TYR B C 1
ATOM 4918 O O . TYR B 1 279 ? 0.876 -5.414 -11.961 1 98.94 279 TYR B O 1
ATOM 4926 N N . PHE B 1 280 ? 1.285 -4.207 -13.781 1 99 280 PHE B N 1
ATOM 4927 C CA . PHE B 1 280 ? 2.736 -4.34 -13.758 1 99 280 PHE B CA 1
ATOM 4928 C C . PHE B 1 280 ? 3.41 -2.992 -13.977 1 99 280 PHE B C 1
ATOM 4930 O O . PHE B 1 280 ? 3.002 -2.225 -14.852 1 99 280 PHE B O 1
ATOM 4937 N N . CYS B 1 281 ? 4.402 -2.73 -13.18 1 98.94 281 CYS B N 1
ATOM 4938 C CA . CYS B 1 281 ? 5.18 -1.502 -13.305 1 98.94 281 CYS B CA 1
ATOM 4939 C C . CYS B 1 281 ? 6.664 -1.774 -13.117 1 98.94 281 CYS B C 1
ATOM 4941 O O . CYS B 1 281 ? 7.047 -2.59 -12.273 1 98.94 281 CYS B O 1
ATOM 4943 N N . ALA B 1 282 ? 7.477 -1.212 -13.922 1 98.94 282 ALA B N 1
ATOM 4944 C CA . ALA B 1 282 ? 8.93 -1.214 -13.781 1 98.94 282 ALA B CA 1
ATOM 4945 C C . ALA B 1 282 ? 9.484 0.207 -13.812 1 98.94 282 ALA B C 1
ATOM 4947 O O . ALA B 1 282 ? 9.008 1.048 -14.578 1 98.94 282 ALA B O 1
ATOM 4948 N N . VAL B 1 283 ? 10.461 0.475 -12.984 1 98.94 283 VAL B N 1
ATOM 4949 C CA . VAL B 1 283 ? 11.086 1.793 -12.914 1 98.94 283 VAL B CA 1
ATOM 4950 C C . VAL B 1 283 ? 12.602 1.65 -12.969 1 98.94 283 VAL B C 1
ATOM 4952 O O . VAL B 1 283 ? 13.195 0.922 -12.172 1 98.94 283 VAL B O 1
ATOM 4955 N N . ASP B 1 284 ? 13.18 2.279 -13.93 1 98.88 284 ASP B N 1
ATOM 4956 C CA . ASP B 1 284 ? 14.625 2.455 -13.93 1 98.88 284 ASP B CA 1
ATOM 4957 C C . ASP B 1 284 ? 15.039 3.617 -13.023 1 98.88 284 ASP B C 1
ATOM 4959 O O . ASP B 1 284 ? 15.055 4.77 -13.461 1 98.88 284 ASP B O 1
ATOM 4963 N N . TYR B 1 285 ? 15.383 3.342 -11.797 1 98.69 285 TYR B N 1
ATOM 4964 C CA . TYR B 1 285 ? 15.578 4.383 -10.789 1 98.69 285 TYR B CA 1
ATOM 4965 C C . TYR B 1 285 ? 16.844 5.191 -11.078 1 98.69 285 TYR B C 1
ATOM 4967 O O . TYR B 1 285 ? 17.156 6.145 -10.367 1 98.69 285 TYR B O 1
ATOM 4975 N N . SER B 1 286 ? 17.547 4.895 -12.203 1 98.19 286 SER B N 1
ATOM 4976 C CA . SER B 1 286 ? 18.609 5.785 -12.664 1 98.19 286 SER B CA 1
ATOM 4977 C C . SER B 1 286 ? 18.047 7.164 -13.016 1 98.19 286 SER B C 1
ATOM 4979 O O . SER B 1 286 ? 18.797 8.141 -13.078 1 98.19 286 SER B O 1
ATOM 4981 N N . ILE B 1 287 ? 16.766 7.27 -13.234 1 98.31 287 ILE B N 1
ATOM 4982 C CA . ILE B 1 287 ? 16.141 8.547 -13.555 1 98.31 287 ILE B CA 1
ATOM 4983 C C . ILE B 1 287 ? 16.172 9.461 -12.336 1 98.31 287 ILE B C 1
ATOM 4985 O O . ILE B 1 287 ? 15.945 10.664 -12.445 1 98.31 287 ILE B O 1
ATOM 4989 N N . PHE B 1 288 ? 16.547 8.938 -11.164 1 98.31 288 PHE B N 1
ATOM 4990 C CA . PHE B 1 288 ? 16.609 9.734 -9.953 1 98.31 288 PHE B CA 1
ATOM 4991 C C . PHE B 1 288 ? 18.062 9.969 -9.531 1 98.31 288 PHE B C 1
ATOM 4993 O O . PHE B 1 288 ? 18.344 10.805 -8.672 1 98.31 288 PHE B O 1
ATOM 5000 N N . GLY B 1 289 ? 18.953 9.188 -9.984 1 96.88 289 GLY B N 1
ATOM 5001 C CA . GLY B 1 289 ? 20.344 9.32 -9.602 1 96.88 289 GLY B CA 1
ATOM 5002 C C . GLY B 1 289 ? 21.172 8.086 -9.891 1 96.88 289 GLY B C 1
ATOM 5003 O O . GLY B 1 289 ? 20.781 7.246 -10.703 1 96.88 289 GLY B O 1
ATOM 5004 N N . ASP B 1 290 ? 22.344 8 -9.289 1 97.69 290 ASP B N 1
ATOM 5005 C CA . ASP B 1 290 ? 23.234 6.867 -9.477 1 97.69 290 ASP B CA 1
ATOM 5006 C C . ASP B 1 290 ? 22.641 5.586 -8.906 1 97.69 290 ASP B C 1
ATOM 5008 O O . ASP B 1 290 ? 22.359 5.508 -7.707 1 97.69 290 ASP B O 1
ATOM 5012 N N . LYS B 1 291 ? 22.5 4.57 -9.703 1 97.56 291 LYS B N 1
ATOM 5013 C CA . LYS B 1 291 ? 21.828 3.332 -9.312 1 97.56 291 LYS B CA 1
ATOM 5014 C C . LYS B 1 291 ? 22.578 2.643 -8.172 1 97.56 291 LYS B C 1
ATOM 5016 O O . LYS B 1 291 ? 21.953 2.133 -7.238 1 97.56 291 LYS B O 1
ATOM 5021 N N . ASN B 1 292 ? 23.859 2.566 -8.25 1 98 292 ASN B N 1
ATOM 5022 C CA . ASN B 1 292 ? 24.641 1.902 -7.215 1 98 292 ASN B CA 1
ATOM 5023 C C . ASN B 1 292 ? 24.469 2.576 -5.855 1 98 292 ASN B C 1
ATOM 5025 O O . ASN B 1 292 ? 24.328 1.9 -4.836 1 98 292 ASN B O 1
ATOM 5029 N N . SER B 1 293 ? 24.484 3.916 -5.898 1 98.25 293 SER B N 1
ATOM 5030 C CA . SER B 1 293 ? 24.297 4.664 -4.66 1 98.25 293 SER B CA 1
ATOM 5031 C C . SER B 1 293 ? 22.922 4.391 -4.059 1 98.25 293 SER B C 1
ATOM 5033 O O . SER B 1 293 ? 22.781 4.246 -2.842 1 98.25 293 SER B O 1
ATOM 5035 N N . ILE B 1 294 ? 21.953 4.32 -4.926 1 98.69 294 ILE B N 1
ATOM 5036 C CA . ILE B 1 294 ? 20.594 4.074 -4.488 1 98.69 294 ILE B CA 1
ATOM 5037 C C . ILE B 1 294 ? 20.469 2.67 -3.902 1 98.69 294 ILE B C 1
ATOM 5039 O O . ILE B 1 294 ? 19.906 2.482 -2.822 1 98.69 294 ILE B O 1
ATOM 5043 N N . GLU B 1 295 ? 21.047 1.699 -4.52 1 98.69 295 GLU B N 1
ATOM 5044 C CA . GLU B 1 295 ? 21.031 0.316 -4.055 1 98.69 295 GLU B CA 1
ATOM 5045 C C . GLU B 1 295 ? 21.797 0.166 -2.744 1 98.69 295 GLU B C 1
ATOM 5047 O O . GLU B 1 295 ? 21.375 -0.578 -1.854 1 98.69 295 GLU B O 1
ATOM 5052 N N . ASP B 1 296 ? 22.906 0.869 -2.65 1 98.62 296 ASP B N 1
ATOM 5053 C CA . ASP B 1 296 ? 23.719 0.817 -1.435 1 98.62 296 ASP B CA 1
ATOM 5054 C C . ASP B 1 296 ? 22.938 1.379 -0.241 1 98.62 296 ASP B C 1
ATOM 5056 O O . ASP B 1 296 ? 23 0.83 0.86 1 98.62 296 ASP B O 1
ATOM 5060 N N . LYS B 1 297 ? 22.266 2.426 -0.463 1 98.56 297 LYS B N 1
ATOM 5061 C CA . LYS B 1 297 ? 21.484 3.033 0.603 1 98.56 297 LYS B CA 1
ATOM 5062 C C . LYS B 1 297 ? 20.375 2.092 1.074 1 98.56 297 LYS B C 1
ATOM 5064 O O . LYS B 1 297 ? 20.125 1.969 2.275 1 98.56 297 LYS B O 1
ATOM 5069 N N . LEU B 1 298 ? 19.719 1.494 0.119 1 98.81 298 LEU B N 1
ATOM 5070 C CA . LEU B 1 298 ? 18.688 0.522 0.486 1 98.81 298 LEU B CA 1
ATOM 5071 C C . LEU B 1 298 ? 19.297 -0.646 1.254 1 98.81 298 LEU B C 1
ATOM 5073 O O . LEU B 1 298 ? 18.75 -1.082 2.268 1 98.81 298 LEU B O 1
ATOM 5077 N N . SER B 1 299 ? 20.422 -1.136 0.759 1 98.81 299 SER B N 1
ATOM 5078 C CA . SER B 1 299 ? 21.109 -2.254 1.403 1 98.81 299 SER B CA 1
ATOM 5079 C C . SER B 1 299 ? 21.484 -1.917 2.844 1 98.81 299 SER B C 1
ATOM 5081 O O . SER B 1 299 ? 21.297 -2.736 3.746 1 98.81 299 SER B O 1
ATOM 5083 N N . GLU B 1 300 ? 21.969 -0.716 3.008 1 98.69 300 GLU B N 1
ATOM 5084 C CA . GLU B 1 300 ? 22.359 -0.26 4.34 1 98.69 300 GLU B CA 1
ATOM 5085 C C . GLU B 1 300 ? 21.156 -0.205 5.273 1 98.69 300 GLU B C 1
ATOM 5087 O O . GLU B 1 300 ? 21.219 -0.675 6.41 1 98.69 300 GLU B O 1
ATOM 5092 N N . TYR B 1 301 ? 20.109 0.362 4.816 1 98.69 301 TYR B N 1
ATOM 5093 C CA . TYR B 1 301 ? 18.906 0.48 5.621 1 98.69 301 TYR B CA 1
ATOM 5094 C C . TYR B 1 301 ? 18.359 -0.895 5.996 1 98.69 301 TYR B C 1
ATOM 5096 O O . TYR B 1 301 ? 18 -1.131 7.148 1 98.69 301 TYR B O 1
ATOM 5104 N N . LEU B 1 302 ? 18.266 -1.812 5.031 1 98.75 302 LEU B N 1
ATOM 5105 C CA . LEU B 1 302 ? 17.797 -3.168 5.285 1 98.75 302 LEU B CA 1
ATOM 5106 C C . LEU B 1 302 ? 18.688 -3.877 6.297 1 98.75 302 LEU B C 1
ATOM 5108 O O . LEU B 1 302 ? 18.188 -4.609 7.16 1 98.75 302 LEU B O 1
ATOM 5112 N N . ASN B 1 303 ? 19.953 -3.678 6.164 1 98.44 303 ASN B N 1
ATOM 5113 C CA . ASN B 1 303 ? 20.891 -4.266 7.121 1 98.44 303 ASN B CA 1
ATOM 5114 C C . ASN B 1 303 ? 20.656 -3.721 8.531 1 98.44 303 ASN B C 1
ATOM 5116 O O . ASN B 1 303 ? 20.719 -4.473 9.508 1 98.44 303 ASN B O 1
ATOM 5120 N N . GLU B 1 304 ? 20.438 -2.465 8.648 1 98.38 304 GLU B N 1
ATOM 5121 C CA . GLU B 1 304 ? 20.172 -1.858 9.945 1 98.38 304 GLU B CA 1
ATOM 5122 C C . GLU B 1 304 ? 18.875 -2.406 10.555 1 98.38 304 GLU B C 1
ATOM 5124 O O . GLU B 1 304 ? 18.812 -2.643 11.758 1 98.38 304 GLU B O 1
ATOM 5129 N N . LEU B 1 305 ? 17.922 -2.611 9.75 1 98.19 305 LEU B N 1
ATOM 5130 C CA . LEU B 1 305 ? 16.656 -3.191 10.219 1 98.19 305 LEU B CA 1
ATOM 5131 C C . LEU B 1 305 ? 16.891 -4.594 10.773 1 98.19 305 LEU B C 1
ATOM 5133 O O . LEU B 1 305 ? 16.453 -4.895 11.891 1 98.19 305 LEU B O 1
ATOM 5137 N N . ARG B 1 306 ? 17.547 -5.398 10.039 1 97.44 306 ARG B N 1
ATOM 5138 C CA . ARG B 1 306 ? 17.781 -6.785 10.43 1 97.44 306 ARG B CA 1
ATOM 5139 C C . ARG B 1 306 ? 18.609 -6.859 11.711 1 97.44 306 ARG B C 1
ATOM 5141 O O . ARG B 1 306 ? 18.453 -7.793 12.508 1 97.44 306 ARG B O 1
ATOM 5148 N N . ASN B 1 307 ? 19.406 -5.805 11.93 1 97.19 307 ASN B N 1
ATOM 5149 C CA . ASN B 1 307 ? 20.344 -5.844 13.047 1 97.19 307 ASN B CA 1
ATOM 5150 C C . ASN B 1 307 ? 19.844 -5.008 14.219 1 97.19 307 ASN B C 1
ATOM 5152 O O . ASN B 1 307 ? 20.547 -4.855 15.227 1 97.19 307 ASN B O 1
ATOM 5156 N N . SER B 1 308 ? 18.719 -4.41 14.102 1 96.44 308 SER B N 1
ATOM 5157 C CA . SER B 1 308 ? 18.156 -3.666 15.227 1 96.44 308 SER B CA 1
ATOM 5158 C C . SER B 1 308 ? 17.812 -4.594 16.391 1 96.44 308 SER B C 1
ATOM 5160 O O . SER B 1 308 ? 17.891 -5.816 16.266 1 96.44 308 SER B O 1
ATOM 5162 N N . LYS B 1 309 ? 17.453 -4 17.547 1 96 309 LYS B N 1
ATOM 5163 C CA .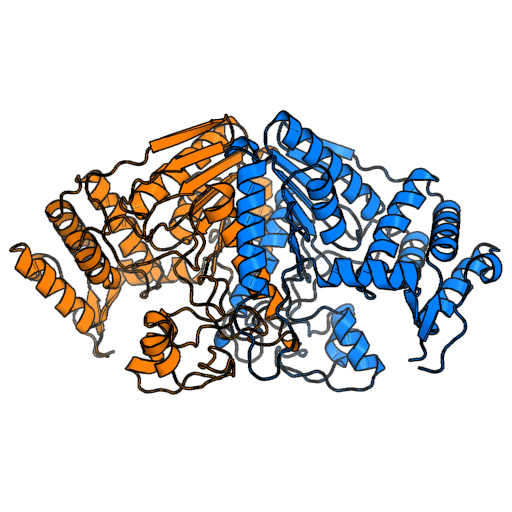 LYS B 1 309 ? 17.25 -4.816 18.75 1 96 309 LYS B CA 1
ATOM 5164 C C . LYS B 1 309 ? 15.984 -5.672 18.609 1 96 309 LYS B C 1
ATOM 5166 O O . LYS B 1 309 ? 14.969 -5.207 18.094 1 96 309 LYS B O 1
ATOM 5171 N N . LYS B 1 310 ? 16.109 -6.895 19.078 1 97.06 310 LYS B N 1
ATOM 5172 C CA . LYS B 1 310 ? 15.031 -7.871 18.969 1 97.06 310 LYS B CA 1
ATOM 5173 C C . LYS B 1 310 ? 14.094 -7.793 20.172 1 97.06 310 LYS B C 1
ATOM 5175 O O . LYS B 1 310 ? 14.531 -7.5 21.281 1 97.06 310 LYS B O 1
ATOM 5180 N N . ALA B 1 311 ? 12.82 -8.016 19.875 1 96.94 311 ALA B N 1
ATOM 5181 C CA . ALA B 1 311 ? 11.844 -8.148 20.953 1 96.94 311 ALA B CA 1
ATOM 5182 C C . ALA B 1 311 ? 12.203 -9.312 21.875 1 96.94 311 ALA B C 1
ATOM 5184 O O . ALA B 1 311 ? 12.961 -10.203 21.484 1 96.94 311 ALA B O 1
ATOM 5185 N N . LYS B 1 312 ? 11.625 -9.273 23.047 1 95.44 312 LYS B N 1
ATOM 5186 C CA . LYS B 1 312 ? 11.812 -10.383 23.969 1 95.44 312 LYS B CA 1
ATOM 5187 C C . LYS B 1 312 ? 11.367 -11.703 23.344 1 95.44 312 LYS B C 1
ATOM 5189 O O . LYS B 1 312 ? 10.234 -11.82 22.875 1 95.44 312 LYS B O 1
ATOM 5194 N N . GLY B 1 313 ? 12.266 -12.602 23.266 1 95.56 313 GLY B N 1
ATOM 5195 C CA . GLY B 1 313 ? 11.938 -13.938 22.781 1 95.56 313 GLY B CA 1
ATOM 5196 C C . GLY B 1 313 ? 12.094 -14.07 21.281 1 95.56 313 GLY B C 1
ATOM 5197 O O . GLY B 1 313 ? 12.023 -15.18 20.734 1 95.56 313 GLY B O 1
ATOM 5198 N N . ALA B 1 314 ? 12.227 -13.008 20.594 1 95.88 314 ALA B N 1
ATOM 5199 C CA . ALA B 1 314 ? 12.398 -13.07 19.141 1 95.88 314 ALA B CA 1
ATOM 5200 C C . ALA B 1 314 ? 13.812 -13.492 18.781 1 95.88 314 ALA B C 1
ATOM 5202 O O . ALA B 1 314 ? 14.781 -13.078 19.422 1 95.88 314 ALA B O 1
ATOM 5203 N N . LEU B 1 315 ? 13.977 -14.25 17.781 1 95.75 315 LEU B N 1
ATOM 5204 C CA . LEU B 1 315 ? 15.273 -14.781 17.391 1 95.75 315 LEU B CA 1
ATOM 5205 C C . LEU B 1 315 ? 15.891 -13.953 16.266 1 95.75 315 LEU B C 1
ATOM 5207 O O . LEU B 1 315 ? 17.109 -13.891 16.141 1 95.75 315 LEU B O 1
ATOM 5211 N N . ARG B 1 316 ? 15.039 -13.43 15.5 1 96.62 316 ARG B N 1
ATOM 5212 C CA . ARG B 1 316 ? 15.531 -12.773 14.297 1 96.62 316 ARG B CA 1
ATOM 5213 C C . ARG B 1 316 ? 14.516 -11.766 13.766 1 96.62 316 ARG B C 1
ATOM 5215 O O . ARG B 1 316 ? 13.305 -11.977 13.883 1 96.62 316 ARG B O 1
ATOM 5222 N N . ILE B 1 317 ? 14.961 -10.625 13.312 1 97.81 317 ILE B N 1
ATOM 5223 C CA . ILE B 1 317 ? 14.172 -9.688 12.523 1 97.81 317 ILE B CA 1
ATOM 5224 C C . ILE B 1 317 ? 14.453 -9.898 11.039 1 97.81 317 ILE B C 1
ATOM 5226 O O . ILE B 1 317 ? 15.617 -9.984 10.625 1 97.81 317 ILE B O 1
ATOM 5230 N N . TYR B 1 318 ? 13.422 -10.016 10.266 1 97.81 318 TYR B N 1
ATOM 5231 C CA . TYR B 1 318 ? 13.562 -10.258 8.836 1 97.81 318 TYR B CA 1
ATOM 5232 C C . TYR B 1 318 ? 13.25 -9 8.031 1 97.81 318 TYR B C 1
ATOM 5234 O O . TYR B 1 318 ? 12.469 -8.148 8.477 1 97.81 318 TYR B O 1
ATOM 5242 N N . THR B 1 319 ? 13.906 -8.883 6.949 1 98.06 319 THR B N 1
ATOM 5243 C CA . THR B 1 319 ? 13.414 -7.992 5.906 1 98.06 319 THR B CA 1
ATOM 5244 C C . THR B 1 319 ? 12.742 -8.789 4.785 1 98.06 319 THR B C 1
ATOM 5246 O O . THR B 1 319 ? 13 -9.984 4.629 1 98.06 319 THR B O 1
ATOM 5249 N N . HIS B 1 320 ? 11.898 -8.188 4.109 1 98.5 320 HIS B N 1
ATOM 5250 C CA . HIS B 1 320 ? 11.086 -8.852 3.092 1 98.5 320 HIS B CA 1
ATOM 5251 C C . HIS B 1 320 ? 11.961 -9.43 1.985 1 98.5 320 HIS B C 1
ATOM 5253 O O . HIS B 1 320 ? 12.805 -8.727 1.42 1 98.5 320 HIS B O 1
ATOM 5259 N N . GLY B 1 321 ? 11.734 -10.633 1.609 1 97.81 321 GLY B N 1
ATOM 5260 C CA . GLY B 1 321 ? 12.508 -11.352 0.605 1 97.81 321 GLY B CA 1
ATOM 5261 C C . GLY B 1 321 ? 13.461 -12.367 1.198 1 97.81 321 GLY B C 1
ATOM 5262 O O . GLY B 1 321 ? 13.859 -13.32 0.524 1 97.81 321 GLY B O 1
ATOM 5263 N N . GLU B 1 322 ? 13.82 -12.25 2.471 1 97.69 322 GLU B N 1
ATOM 5264 C CA . GLU B 1 322 ? 14.812 -13.109 3.113 1 97.69 322 GLU B CA 1
ATOM 5265 C C . GLU B 1 322 ? 14.273 -14.523 3.305 1 97.69 322 GLU B C 1
ATOM 5267 O O . GLU B 1 322 ? 14.961 -15.5 3.004 1 97.69 322 GLU B O 1
ATOM 5272 N N . LYS B 1 323 ? 13.078 -14.602 3.85 1 97.06 323 LYS B N 1
ATOM 5273 C CA . LYS B 1 323 ? 12.484 -15.922 4.07 1 97.06 323 LYS B CA 1
ATOM 5274 C C . LYS B 1 323 ? 12.336 -16.688 2.76 1 97.06 323 LYS B C 1
ATOM 5276 O O . LYS B 1 323 ? 12.547 -17.906 2.719 1 97.06 323 LYS B O 1
ATOM 5281 N N . GLU B 1 324 ? 11.945 -15.984 1.719 1 97.69 324 GLU B N 1
ATOM 5282 C CA . GLU B 1 324 ? 11.805 -16.594 0.398 1 97.69 324 GLU B CA 1
ATOM 5283 C C . GLU B 1 324 ? 13.141 -17.125 -0.109 1 97.69 324 GLU B C 1
ATOM 5285 O O . GLU B 1 324 ? 13.203 -18.25 -0.608 1 97.69 324 GLU B O 1
ATOM 5290 N N . ILE B 1 325 ? 14.141 -16.359 0.004 1 96.75 325 ILE B N 1
ATOM 5291 C CA . ILE B 1 325 ? 15.461 -16.75 -0.486 1 96.75 325 ILE B CA 1
ATOM 5292 C C . ILE B 1 325 ? 15.977 -17.938 0.312 1 96.75 325 ILE B C 1
ATOM 5294 O O . ILE B 1 325 ? 16.531 -18.875 -0.258 1 96.75 325 ILE B O 1
ATOM 5298 N N . GLU B 1 326 ? 15.789 -17.891 1.599 1 97.31 326 GLU B N 1
ATOM 5299 C CA . GLU B 1 326 ? 16.203 -19 2.443 1 97.31 326 GLU B CA 1
ATOM 5300 C C . GLU B 1 326 ? 15.422 -20.281 2.105 1 97.31 326 GLU B C 1
ATOM 5302 O O . GLU B 1 326 ? 16 -21.359 2.043 1 97.31 326 GLU B O 1
ATOM 5307 N N . SER B 1 327 ? 14.148 -20.094 1.956 1 97.94 327 SER B N 1
ATOM 5308 C CA . SER B 1 327 ? 13.305 -21.219 1.577 1 97.94 327 SER B CA 1
ATOM 5309 C C . SER B 1 327 ? 13.734 -21.812 0.24 1 97.94 327 SER B C 1
ATOM 5311 O O . SER B 1 327 ? 13.789 -23.031 0.085 1 97.94 327 SER B O 1
ATOM 5313 N N . TYR B 1 328 ? 13.984 -20.969 -0.718 1 98.12 328 TYR B N 1
ATOM 5314 C CA . TYR B 1 328 ? 14.445 -21.391 -2.031 1 98.12 328 TYR B CA 1
ATOM 5315 C C . TYR B 1 328 ? 15.68 -22.281 -1.911 1 98.12 328 TYR B C 1
ATOM 5317 O O . TYR B 1 328 ? 15.719 -23.375 -2.48 1 98.12 328 TYR B O 1
ATOM 5325 N N . LYS B 1 329 ? 16.656 -21.812 -1.185 1 97.75 329 LYS B N 1
ATOM 5326 C CA . LYS B 1 329 ? 17.891 -22.578 -1.003 1 97.75 329 LYS B CA 1
ATOM 5327 C C . LYS B 1 329 ? 17.625 -23.922 -0.337 1 97.75 329 LYS B C 1
ATOM 5329 O O . LYS B 1 329 ? 18.125 -24.953 -0.786 1 97.75 329 LYS B O 1
ATOM 5334 N N . ASP B 1 330 ? 16.844 -23.891 0.674 1 97.69 330 ASP B N 1
ATOM 5335 C CA . ASP B 1 330 ? 16.516 -25.109 1.419 1 97.69 330 ASP B CA 1
ATOM 5336 C C . ASP B 1 330 ? 15.797 -26.125 0.531 1 97.69 330 ASP B C 1
ATOM 5338 O O . ASP B 1 330 ? 16.172 -27.297 0.493 1 97.69 330 ASP B O 1
ATOM 5342 N N . LYS B 1 331 ? 14.82 -25.703 -0.208 1 97.19 331 LYS B N 1
ATOM 5343 C CA . LYS B 1 331 ? 13.992 -26.609 -0.997 1 97.19 331 LYS B CA 1
ATOM 5344 C C . LYS B 1 331 ? 14.75 -27.141 -2.207 1 97.19 331 LYS B C 1
ATOM 5346 O O . LYS B 1 331 ? 14.531 -28.266 -2.633 1 97.19 331 LYS B O 1
ATOM 5351 N N . MET B 1 332 ? 15.609 -26.328 -2.768 1 97.19 332 MET B N 1
ATOM 5352 C CA . MET B 1 332 ? 16.453 -26.781 -3.865 1 97.19 332 MET B CA 1
ATOM 5353 C C . MET B 1 332 ? 17.406 -27.875 -3.391 1 97.19 332 MET B C 1
ATOM 5355 O O . MET B 1 332 ? 17.703 -28.812 -4.133 1 97.19 332 MET B O 1
ATOM 5359 N N . GLU B 1 333 ? 17.844 -27.719 -2.168 1 96.12 333 GLU B N 1
ATOM 5360 C CA . GLU B 1 333 ? 18.828 -28.656 -1.624 1 96.12 333 GLU B CA 1
ATOM 5361 C C . GLU B 1 333 ? 18.156 -29.875 -0.997 1 96.12 333 GLU B C 1
ATOM 5363 O O . GLU B 1 333 ? 18.625 -31 -1.156 1 96.12 333 GLU B O 1
ATOM 5368 N N . ASN B 1 334 ? 17.031 -29.641 -0.265 1 95.81 334 ASN B N 1
ATOM 5369 C CA . ASN B 1 334 ? 16.484 -30.688 0.589 1 95.81 334 ASN B CA 1
ATOM 5370 C C . ASN B 1 334 ? 15.125 -31.172 0.082 1 95.81 334 ASN B C 1
ATOM 5372 O O . ASN B 1 334 ? 14.523 -32.062 0.666 1 95.81 334 ASN B O 1
ATOM 5376 N N . GLY B 1 335 ? 14.688 -30.578 -0.954 1 96.31 335 GLY B N 1
ATOM 5377 C CA . GLY B 1 335 ? 13.445 -31.016 -1.561 1 96.31 335 GLY B CA 1
ATOM 5378 C C . GLY B 1 335 ? 12.258 -30.141 -1.191 1 96.31 335 GLY B C 1
ATOM 5379 O O . GLY B 1 335 ? 12.305 -29.406 -0.198 1 96.31 335 GLY B O 1
ATOM 5380 N N . ILE B 1 336 ? 11.25 -30.203 -1.972 1 96.56 336 ILE B N 1
ATOM 5381 C CA . ILE B 1 336 ? 10.008 -29.469 -1.778 1 96.56 336 ILE B CA 1
ATOM 5382 C C . ILE B 1 336 ? 9.016 -30.328 -0.997 1 96.56 336 ILE B C 1
ATOM 5384 O O . ILE B 1 336 ? 8.664 -31.438 -1.429 1 96.56 336 ILE B O 1
ATOM 5388 N N . PRO B 1 337 ? 8.57 -29.922 0.147 1 94.44 337 PRO B N 1
ATOM 5389 C CA . PRO B 1 337 ? 7.547 -30.672 0.863 1 94.44 337 PRO B CA 1
ATOM 5390 C C . PRO B 1 337 ? 6.207 -30.688 0.128 1 94.44 337 PRO B C 1
ATOM 5392 O O . PRO B 1 337 ? 5.691 -29.641 -0.254 1 94.44 337 PRO B O 1
ATOM 5395 N N . MET B 1 338 ? 5.668 -31.828 -0.102 1 91.94 338 MET B N 1
ATOM 5396 C CA . MET B 1 338 ? 4.375 -31.984 -0.758 1 91.94 338 MET B CA 1
ATOM 5397 C C . MET B 1 338 ? 3.465 -32.906 0.048 1 91.94 338 MET B C 1
ATOM 5399 O O . MET B 1 338 ? 3.887 -34 0.468 1 91.94 338 MET B O 1
ATOM 5403 N N . ASN B 1 339 ? 2.305 -32.406 0.264 1 87.94 339 ASN B N 1
ATOM 5404 C CA . ASN B 1 339 ? 1.374 -33.25 1.008 1 87.94 339 ASN B CA 1
ATOM 5405 C C . ASN B 1 339 ? 0.842 -34.406 0.149 1 87.94 339 ASN B C 1
ATOM 5407 O O . ASN B 1 339 ? 0.738 -34.25 -1.072 1 87.94 339 ASN B O 1
ATOM 5411 N N . GLU B 1 340 ? 0.356 -35.438 0.769 1 89.31 340 GLU B N 1
ATOM 5412 C CA . GLU B 1 340 ? -0.053 -36.688 0.084 1 89.31 340 GLU B CA 1
ATOM 5413 C C . GLU B 1 340 ? -1.276 -36.438 -0.795 1 89.31 340 GLU B C 1
ATOM 5415 O O . GLU B 1 340 ? -1.422 -37.062 -1.852 1 89.31 340 GLU B O 1
ATOM 5420 N N . VAL B 1 341 ? -2.123 -35.594 -0.386 1 88.5 341 VAL B N 1
ATOM 5421 C CA . VAL B 1 341 ? -3.316 -35.281 -1.165 1 88.5 341 VAL B CA 1
ATOM 5422 C C . VAL B 1 341 ? -2.918 -34.656 -2.504 1 88.5 341 VAL B C 1
ATOM 5424 O O . VAL B 1 341 ? -3.443 -35.031 -3.553 1 88.5 341 VAL B O 1
ATOM 5427 N N . THR B 1 342 ? -2.004 -33.75 -2.414 1 91.62 342 THR B N 1
ATOM 5428 C CA . THR B 1 342 ? -1.505 -33.125 -3.625 1 91.62 342 THR B CA 1
ATOM 5429 C C . THR B 1 342 ? -0.854 -34.125 -4.551 1 91.62 342 THR B C 1
ATOM 5431 O O . THR B 1 342 ? -1.081 -34.125 -5.766 1 91.62 342 THR B O 1
ATOM 5434 N N . LEU B 1 343 ? -0.1 -35 -4.012 1 92.38 343 LEU B N 1
ATOM 5435 C CA . LEU B 1 343 ? 0.573 -36.031 -4.797 1 92.38 343 LEU B CA 1
ATOM 5436 C C . LEU B 1 343 ? -0.439 -36.969 -5.48 1 92.38 343 LEU B C 1
ATOM 5438 O O . LEU B 1 343 ? -0.256 -37.344 -6.637 1 92.38 343 LEU B O 1
ATOM 5442 N N . LYS B 1 344 ? -1.454 -37.25 -4.746 1 93.69 344 LYS B N 1
ATOM 5443 C CA . LYS B 1 344 ? -2.506 -38.094 -5.316 1 93.69 344 LYS B CA 1
ATOM 5444 C C . LYS B 1 344 ? -3.217 -37.375 -6.461 1 93.69 344 LYS B C 1
ATOM 5446 O O . LYS B 1 344 ? -3.529 -38 -7.484 1 93.69 344 LYS B O 1
ATOM 5451 N N . GLU B 1 345 ? -3.486 -36.156 -6.246 1 93.81 345 GLU B N 1
ATOM 5452 C CA . GLU B 1 345 ? -4.137 -35.344 -7.281 1 93.81 345 GLU B CA 1
ATOM 5453 C C . GLU B 1 345 ? -3.27 -35.25 -8.531 1 93.81 345 GLU B C 1
ATOM 5455 O O . GLU B 1 345 ? -3.773 -35.344 -9.648 1 93.81 345 GLU B O 1
ATOM 5460 N N . ILE B 1 346 ? -2.041 -35.094 -8.344 1 94.69 346 ILE B N 1
ATOM 5461 C CA . ILE B 1 346 ? -1.1 -35.031 -9.453 1 94.69 346 ILE B CA 1
ATOM 5462 C C . ILE B 1 346 ? -1.09 -36.375 -10.188 1 94.69 346 ILE B C 1
ATOM 5464 O O . ILE B 1 346 ? -1.091 -36.406 -11.422 1 94.69 346 ILE B O 1
ATOM 5468 N N . ASP B 1 347 ? -1.093 -37.406 -9.406 1 95.81 347 ASP B N 1
ATOM 5469 C CA . ASP B 1 347 ? -1.099 -38.719 -10 1 95.81 347 ASP B CA 1
ATOM 5470 C C . ASP B 1 347 ? -2.338 -38.938 -10.867 1 95.81 347 ASP B C 1
ATOM 5472 O O . ASP B 1 347 ? -2.254 -39.531 -11.938 1 95.81 347 ASP B O 1
ATOM 5476 N N . GLU B 1 348 ? -3.436 -38.531 -10.406 1 96.44 348 GLU B N 1
ATOM 5477 C CA . GLU B 1 348 ? -4.676 -38.656 -11.156 1 96.44 348 GLU B CA 1
ATOM 5478 C C . GLU B 1 348 ? -4.605 -37.875 -12.477 1 96.44 348 GLU B C 1
ATOM 5480 O O . GLU B 1 348 ? -5.059 -38.375 -13.508 1 96.44 348 GLU B O 1
ATOM 5485 N N . ILE B 1 349 ? -4.078 -36.719 -12.43 1 96.62 349 ILE B N 1
ATOM 5486 C CA . ILE B 1 349 ? -3.918 -35.938 -13.633 1 96.62 349 ILE B CA 1
ATOM 5487 C C . ILE B 1 349 ? -2.969 -36.625 -14.602 1 96.62 349 ILE B C 1
ATOM 5489 O O . ILE B 1 349 ? -3.221 -36.688 -15.805 1 96.62 349 ILE B O 1
ATOM 5493 N N . CYS B 1 350 ? -1.897 -37.188 -14.094 1 96.62 350 CYS B N 1
ATOM 5494 C CA . CYS B 1 350 ? -0.919 -37.906 -14.906 1 96.62 350 CYS B CA 1
ATOM 5495 C C . CYS B 1 350 ? -1.537 -39.156 -15.555 1 96.62 350 CYS B C 1
ATOM 5497 O O . CYS B 1 350 ? -1.268 -39.438 -16.719 1 96.62 350 CYS B O 1
ATOM 5499 N N . LYS B 1 351 ? -2.363 -39.844 -14.805 1 96.62 351 LYS B N 1
ATOM 5500 C CA . LYS B 1 351 ? -3.057 -41 -15.352 1 96.62 351 LYS B CA 1
ATOM 5501 C C . LYS B 1 351 ? -3.93 -40.594 -16.547 1 96.62 351 LYS B C 1
ATOM 5503 O O . LYS B 1 351 ? -3.977 -41.312 -17.547 1 96.62 351 LYS B O 1
ATOM 5508 N N . TYR B 1 352 ? -4.582 -39.531 -16.359 1 95.44 352 TYR B N 1
ATOM 5509 C CA . TYR B 1 352 ? -5.414 -39.031 -17.438 1 95.44 352 TYR B CA 1
ATOM 5510 C C . TYR B 1 352 ? -4.598 -38.844 -18.719 1 95.44 352 TYR B C 1
ATOM 5512 O O . TYR B 1 352 ? -5.082 -39.094 -19.812 1 95.44 352 TYR B O 1
ATOM 5520 N N . PHE B 1 353 ? -3.354 -38.438 -18.625 1 96.56 353 PHE B N 1
ATOM 5521 C CA . PHE B 1 353 ? -2.504 -38.156 -19.766 1 96.56 353 PHE B CA 1
ATOM 5522 C C . PHE B 1 353 ? -1.575 -39.312 -20.062 1 96.56 353 PHE B C 1
ATOM 5524 O O . PHE B 1 353 ? -0.675 -39.219 -20.906 1 96.56 353 PHE B O 1
ATOM 5531 N N . ASN B 1 354 ? -1.7 -40.406 -19.375 1 96.44 354 ASN B N 1
ATOM 5532 C CA . ASN B 1 354 ? -0.869 -41.594 -19.531 1 96.44 354 ASN B CA 1
ATOM 5533 C C . ASN B 1 354 ? 0.599 -41.281 -19.234 1 96.44 354 ASN B C 1
ATOM 5535 O O . ASN B 1 354 ? 1.479 -41.656 -20.016 1 96.44 354 ASN B O 1
ATOM 5539 N N . ILE B 1 355 ? 0.843 -40.5 -18.219 1 95.75 355 ILE B N 1
ATOM 5540 C CA . ILE B 1 355 ? 2.178 -40.188 -17.719 1 95.75 355 ILE B CA 1
ATOM 5541 C C . ILE B 1 355 ? 2.453 -41 -16.453 1 95.75 355 ILE B C 1
ATOM 5543 O O . ILE B 1 355 ? 1.622 -41.031 -15.539 1 95.75 355 ILE B O 1
ATOM 5547 N N . LYS B 1 356 ? 3.541 -41.625 -16.406 1 95.38 356 LYS B N 1
ATOM 5548 C CA . LYS B 1 356 ? 3.941 -42.344 -15.203 1 95.38 356 LYS B CA 1
ATOM 5549 C C . LYS B 1 356 ? 4.621 -41.406 -14.203 1 95.38 356 LYS B C 1
ATOM 5551 O O . LYS B 1 356 ? 5.812 -41.125 -14.32 1 95.38 356 LYS B O 1
ATOM 5556 N N . THR B 1 357 ? 3.943 -41.062 -13.148 1 93.38 357 THR B N 1
ATOM 5557 C CA . THR B 1 357 ? 4.402 -40.094 -12.172 1 93.38 357 THR B CA 1
ATOM 5558 C C . THR B 1 357 ? 5.703 -40.562 -11.516 1 93.38 357 THR B C 1
ATOM 5560 O O . THR B 1 357 ? 6.555 -39.719 -11.172 1 93.38 357 THR B O 1
ATOM 5563 N N . SER B 1 358 ? 5.863 -41.875 -11.383 1 92 358 SER B N 1
ATOM 5564 C CA . SER B 1 358 ? 7.016 -42.469 -10.695 1 92 358 SER B CA 1
ATOM 5565 C C . SER B 1 358 ? 8.312 -42.156 -11.438 1 92 358 SER B C 1
ATOM 5567 O O . SER B 1 358 ? 9.398 -42.219 -10.859 1 92 358 SER B O 1
ATOM 5569 N N . GLU B 1 359 ? 8.172 -41.844 -12.664 1 93.12 359 GLU B N 1
ATOM 5570 C CA . GLU B 1 359 ? 9.352 -41.5 -13.461 1 93.12 359 GLU B CA 1
ATOM 5571 C C . GLU B 1 359 ? 9.875 -40.125 -13.117 1 93.12 359 GLU B C 1
ATOM 5573 O O . GLU B 1 359 ? 11.039 -39.812 -13.367 1 93.12 359 GLU B O 1
ATOM 5578 N N . TYR B 1 360 ? 9.023 -39.344 -12.531 1 93.62 360 TYR B N 1
ATOM 5579 C CA . TYR B 1 360 ? 9.375 -37.938 -12.359 1 93.62 360 TYR B CA 1
ATOM 5580 C C . TYR B 1 360 ? 9.414 -37.562 -10.883 1 93.62 360 TYR B C 1
ATOM 5582 O O . TYR B 1 360 ? 10.297 -36.812 -10.445 1 93.62 360 TYR B O 1
ATOM 5590 N N . ILE B 1 361 ? 8.445 -38 -10.156 1 92.06 361 ILE B N 1
ATOM 5591 C CA . ILE B 1 361 ? 8.383 -37.688 -8.734 1 92.06 361 ILE B CA 1
ATOM 5592 C C . ILE B 1 361 ? 9.336 -38.594 -7.957 1 92.06 361 ILE B C 1
ATOM 5594 O O . ILE B 1 361 ? 9.039 -39.781 -7.738 1 92.06 361 ILE B O 1
ATOM 5598 N N . LYS B 1 362 ? 10.43 -38.062 -7.598 1 88.31 362 LYS B N 1
ATOM 5599 C CA . LYS B 1 362 ? 11.414 -38.781 -6.766 1 88.31 362 LYS B CA 1
ATOM 5600 C C . LYS B 1 362 ? 11.414 -38.219 -5.344 1 88.31 362 LYS B C 1
ATOM 5602 O O . LYS B 1 362 ? 11.703 -37.031 -5.125 1 88.31 362 LYS B O 1
ATOM 5607 N N . LYS B 1 363 ? 11.117 -39.094 -4.367 1 87.31 363 LYS B N 1
ATOM 5608 C CA . LYS B 1 363 ? 11.023 -38.688 -2.967 1 87.31 363 LYS B CA 1
ATOM 5609 C C . LYS B 1 363 ? 12.359 -38.844 -2.258 1 87.31 363 LYS B C 1
ATOM 5611 O O . LYS B 1 363 ? 13.133 -39.75 -2.576 1 87.31 363 LYS B O 1
ATOM 5616 N N . PHE B 1 364 ? 12.602 -37.844 -1.53 1 82.69 364 PHE B N 1
ATOM 5617 C CA . PHE B 1 364 ? 13.727 -38.031 -0.62 1 82.69 364 PHE B CA 1
ATOM 5618 C C . PHE B 1 364 ? 13.398 -39.062 0.438 1 82.69 364 PHE B C 1
ATOM 5620 O O . PHE B 1 364 ? 12.234 -39.25 0.794 1 82.69 364 PHE B O 1
ATOM 5627 N N . PRO B 1 365 ? 14.422 -39.875 0.773 1 69.69 365 PRO B N 1
ATOM 5628 C CA . PRO B 1 365 ? 14.164 -40.812 1.852 1 69.69 365 PRO B CA 1
ATOM 5629 C C . PRO B 1 365 ? 13.578 -40.156 3.096 1 69.69 365 PRO B C 1
ATOM 5631 O O . PRO B 1 365 ? 13.93 -39.031 3.422 1 69.69 365 PRO B O 1
ATOM 5634 N N . THR B 1 366 ? 12.25 -40.344 3.367 1 59.84 366 THR B N 1
ATOM 5635 C CA . THR B 1 366 ? 11.43 -39.75 4.426 1 59.84 366 THR B CA 1
ATOM 5636 C C . THR B 1 366 ? 12.172 -39.781 5.762 1 59.84 366 THR B C 1
ATOM 5638 O O . THR B 1 366 ? 12.609 -40.844 6.211 1 59.84 366 THR B O 1
ATOM 5641 N N . ASP B 1 367 ? 12.969 -38.844 6.047 1 49.28 367 ASP B N 1
ATOM 5642 C CA . ASP B 1 367 ? 13.211 -38.875 7.484 1 49.28 367 ASP B CA 1
ATOM 5643 C C . ASP B 1 367 ? 11.93 -38.562 8.258 1 49.28 367 ASP B C 1
ATOM 5645 O O . ASP B 1 367 ? 11.109 -37.75 7.82 1 49.28 367 ASP B O 1
ATOM 5649 N N . ASN B 1 368 ? 11.227 -39.531 8.906 1 42.09 368 ASN B N 1
ATOM 5650 C CA . ASN B 1 368 ? 10.086 -39.25 9.773 1 42.09 368 ASN B CA 1
ATOM 5651 C C . ASN B 1 368 ? 10.172 -37.844 10.367 1 42.09 368 ASN B C 1
ATOM 5653 O O . ASN B 1 368 ? 11.094 -37.531 11.125 1 42.09 368 ASN B O 1
ATOM 5657 N N . ILE B 1 369 ? 9.93 -36.844 9.578 1 37.88 369 ILE B N 1
ATOM 5658 C CA . ILE B 1 369 ? 9.812 -35.594 10.312 1 37.88 369 ILE B CA 1
ATOM 5659 C C . ILE B 1 369 ? 8.453 -35.531 11.008 1 37.88 369 ILE B C 1
ATOM 5661 O O . ILE B 1 369 ? 7.422 -35.812 10.391 1 37.88 369 ILE B O 1
#

Organism: Clostridium kluyveri (strain ATCC 8527 / DSM 555 / NBRC 12016 / NCIMB 10680 / K1) (NCBI:txid431943)

Secondary structure (DSSP, 8-state):
--EEEE-HHHHHHHHHHHHHHHT--HHHHHHHHHHHHHHHHTT-GGGSGGGHHHHHHHHHTTSS-TT---EEEEE-SSEEEEE-TT--HHHHHHHHHHHHHHHHHHHSEEEEEEEEE-----HHHHHHHHHHTTSEEEEEE--S--BPPTTB-S--B----EEEEE--SSS-EEEEE-SBSS-HHHHHHHHHTT-PPPTTSEE-TTS-B-S-THIIIIIGGGTSS-EEPBTT-SSGGGTHHHHHHHHHHHHIIIIIHHT---TTT--S-SSS---EEEEEEEE-GGGTS-HHHHHHHHHHHHHHHHHSPBPTT------TTHHHHHHHHHHHHH-EEEEHHHHHHHHHHHHHTT--GGGT--B------/--EEEE-HHHHHHHHHHHHHHHT--HHHHHHHHHHHHHHHHTT-GGGSGGGHHHHHHHHHTTSS-TT---EEEEE-SSEEEEE-TT--HHHHHHHHHHHHHHHHHHHSEEEEEEEEE-----HHHHHHHHHHTTSEEEEEE--S--BPPTTB-S--B----EEEEE--SSS-EEEEE-SBSS-HHHHHHHHHTT-PPPTTSEE-TTS-B-S-THIIIIIGGGTSS-EEPBTT-SSGGGTHHHHHHHHHHHHIIIIIHHT---TTT--SSSSS---EEEEEEEE-GGGTS-HHHHHHHHHHHHHHHHHSPBPTT------TTHHHHHHHHHHHHH-EEEEHHHHHHHHHHHHHTT--GGGT--B------

Nearest PDB structures (foldseek):
  2x06-assembly1_G  TM=9.334E-01  e=1.377E-38  Methanocaldococcus jannaschii
  1z2i-assembly1_B  TM=9.540E-01  e=4.372E-36  Agrobacterium tumefaciens
  3uoe-assembly1_A  TM=9.179E-01  e=4.673E-32  Sinorhizobium meliloti 1021
  3uoe-assembly1_B  TM=9.220E-01  e=9.703E-30  Sinorhizobium meliloti 1021
  1wtj-assembly1_A  TM=8.993E-01  e=6.356E-29  Pseudomonas syringae pv. tomato

Solvent-accessible surface area (backbone atoms only — not comparable to full-atom values): 33979 Å² total; per-residue (Å²): 134,64,67,47,29,30,41,57,69,31,44,51,54,47,45,26,51,53,37,34,72,71,62,32,51,70,68,56,13,46,52,44,37,50,48,23,46,47,27,40,29,38,64,38,57,82,45,6,66,65,41,49,61,54,50,51,52,35,41,74,59,34,21,32,32,68,88,43,62,62,38,79,76,42,72,54,76,39,30,33,26,33,39,17,64,11,8,56,14,39,61,42,49,52,53,38,36,53,51,7,39,55,20,6,75,73,60,37,32,11,39,20,23,28,13,30,14,32,79,49,63,56,44,39,60,54,2,40,56,26,17,77,71,71,17,38,10,33,17,34,32,41,31,50,38,36,21,25,46,48,38,23,16,40,39,49,32,20,50,18,35,50,10,40,13,30,58,31,53,99,52,42,43,37,39,64,35,58,25,22,27,58,57,72,57,57,45,50,50,33,50,75,67,72,42,72,43,61,77,53,41,29,25,28,58,55,36,40,76,31,42,64,50,56,34,47,74,58,25,33,84,68,71,65,21,8,17,31,17,13,21,16,22,66,40,68,85,44,21,4,53,50,16,35,47,49,23,48,48,33,36,44,55,4,10,31,54,42,67,35,46,48,21,66,68,25,37,91,63,58,56,77,20,27,26,24,12,27,24,25,35,17,30,30,60,54,59,54,43,62,53,66,61,36,29,48,50,44,17,50,51,52,50,49,56,40,66,46,53,58,10,75,90,43,87,64,35,76,55,53,34,49,65,33,53,52,30,30,54,48,22,71,74,67,22,40,77,40,42,56,68,49,52,50,53,50,43,53,55,27,53,75,70,73,44,67,53,76,81,26,59,47,67,50,83,75,66,91,119,134,64,68,44,27,30,42,57,68,31,45,49,53,47,44,27,52,52,37,34,72,72,59,33,51,70,68,56,14,45,52,45,38,52,49,25,46,46,26,40,29,39,65,38,57,79,45,6,68,64,41,50,61,55,51,51,52,34,40,72,58,35,21,33,31,69,87,42,62,61,39,78,77,42,74,52,76,37,30,32,27,33,38,16,64,11,8,56,13,41,60,43,49,51,53,38,36,51,50,7,39,54,21,7,76,74,59,36,32,10,38,20,21,28,13,31,16,33,78,50,62,55,45,39,59,53,3,40,56,25,16,75,71,70,17,37,10,33,16,33,34,40,31,50,38,36,20,25,45,47,37,23,18,41,38,49,32,19,49,20,35,49,9,41,15,30,58,31,53,98,53,41,41,37,36,65,34,59,26,23,26,58,57,72,58,56,46,50,50,32,50,75,66,72,42,72,42,61,78,54,42,28,26,26,60,55,36,38,76,30,41,62,50,57,34,47,73,57,25,33,83,68,70,62,20,9,18,32,17,14,20,15,22,67,39,67,84,43,21,4,52,49,15,35,47,49,24,49,49,32,35,44,55,4,10,32,52,42,69,36,47,48,21,66,69,27,36,93,65,57,58,77,20,25,24,25,12,26,23,26,35,17,31,32,60,55,58,55,42,62,53,65,60,35,29,50,50,46,17,51,51,53,50,50,56,41,66,46,54,58,10,73,90,42,88,63,36,76,55,54,34,48,65,33,52,52,30,31,54,46,20,72,73,69,22,41,77,41,44,56,66,49,52,51,54,50,42,53,54,26,53,75,69,72,42,68,53,76,80,25,60,46,66,49,83,74,65,92,120

InterPro domains:
  IPR003767 Malate/L-lactate dehydrogenase-like [PF02615] (6-346)
  IPR003767 Malate/L-lactate dehydrogenase-like [PTHR11091] (4-360)
  IPR036111 Malate/L-sulfolactate/L-lactate dehydrogenase-like superfamily [SSF89733] (5-355)
  IPR043143 Malate/L-sulfolactate/L-lactate dehydrogenase-like, NADPH binding domain [G3DSA:3.30.1370.60] (70-328)
  IPR043144 Malate/L-sulfolactate/L-lactate dehydrogenase-like, alpha-helical domain [G3DSA:1.10.1530.10] (12-350)

pLDDT: mean 94.7, std 7.39, range [36.94, 99.0]

Sequence (738 aa):
MTYSKVKYEGLKKLCDIVFEKFGFSPEDSGTITDVLLLSDLFGIESHGIQRLVKYYSEIKNGLIKVDSKPKIIKETPVSAILDAQAGMGQLAGRKAMNMAIEKAKTSGMGMVVVRNSNHYGIAGYYAKMAEEEGLLGISMTNSPAVIIPTFGKDAMLGTNPIAISMPAKPYPFLMDIATSVVTRGKIEVYNKRHEPLPLGLALDKNGEDTEDPYDILYNLPKKLGGGLVPLGGSKELTGGHKGYGLALAVEIFTAILSGGITGNYVTLQGSSGSGTCHYFCAVDYSIFGDKNSIEDKLSEYLNELRNSKKAKGALRIYTHGEKEIESYKDKMENGIPMNEVTLKEIDEICKYFNIKTSEYIKKFPTDNIMTYSKVKYEGLKKLCDIVFEKFGFSPEDSGTITDVLLLSDLFGIESHGIQRLVKYYSEIKNGLIKVDSKPKIIKETPVSAILDAQAGMGQLAGRKAMNMAIEKAKTSGMGMVVVRNSNHYGIAGYYAKMAEEEGLLGISMTNSPAVIIPTFGKDAMLGTNPIAISMPAKPYPFLMDIATSVVTRGKIEVYNKRHEPLPLGLALDKNGEDTEDPYDILYNLPKKLGGGLVPLGGSKELTGGHKGYGLALAVEIFTAILSGGITGNYVTLQGSSGSGTCHYFCAVDYSIFGDKNSIEDKLSEYLNELRNSKKAKGALRIYTHGEKEIESYKDKMENGIPMNEVTLKEIDEICKYFNIKTSEYIKKFPTDNI

Foldseek 3Di:
DDKFFWAPFLQLVLQLVLLVLLPADSVVSNQLSVLQCLCLLLVNPVQHLLCVLVVVVLSVQQQADRPFDWDWPDDDLAETEIERQSHEQQRVLQVQLVSQLVSCVVPQKHKYKYWQYADRTFQQVSQVVQQVVQWKKKKWKWAAFFEAAAPGWFGFTGLIWIWIWHDAPPFTFIDIGGQFPDHLVVLVVCVVVVHFQDWFFKAAQVLHTGRDSCRRPPVNLVRSTMGTFGPQGRHVVSPSNVSSVVRVVSQCQWCVVNVWDGNNQQDSDDNRHRGMMMMMMIGPCCVVPDSVVVRHVVNVVQVCQFPDDDDVPDDTGHGHRVSSVVSNVCCNVPGRMDDPVSVVSSVVSCVVSVHDSVVRTDTDDDPVD/DDKFFWAPFLQLVLQLVLLVLLPADSVVSNQLSVLQCLCLLLVNPVQHLLCVLVVVVLSVQQQADRPFDWDWPDDDLAETEIERQSHEQSRVLQVQLVSQLVSCVVPQKHKYKYWQYADRTFQQVSQVVQQVVQWKKKKWKWAAFFEAAAVGWFGFTGLIWIWIWHDAPPFTFIDIGGQFPDHLVVLVVCVVVVHFQDWFFKAAQVLHTGRDSCRRVPVNLVRSTMGTFGPQGRHVVSPSNVSSVVRVVSQCQWCVVNVWDGNNQQDSDDNRHRGMMMMMMIGPCCVVPDSVVVRHVVNVVQVCQFPDDDDVPDDTGHGHRVSSVVSNVCCNVPGRMDDPVSVVSSCVSCVVSVHDSVVRTDTDPDPVD

Radius of gyration: 25.87 Å; Cα contacts (8 Å, |Δi|>4): 1949; chains: 2; bounding box: 50×84×58 Å